Protein AF-W9KG48-F1 (afdb_monomer)

Nearest PDB structures (foldseek):
  7qul-assembly1_A-2  TM=8.093E-01  e=5.850E-08  Thauera aromatica
  7quy-assembly2_C-2  TM=7.367E-01  e=1.660E-08  Thauera aromatica
  3ip1-assembly1_C  TM=7.302E-01  e=1.621E-07  Thermotoga maritima
  8h2a-assembly2_F  TM=7.297E-01  e=6.441E-07  Formosa agariphila
  8h2a-assembly2_H  TM=7.279E-01  e=1.405E-06  Formosa agariphila

pLDDT: mean 77.61, std 16.92, range [26.0, 98.81]

Secondary structure (DSSP, 8-state):
--EEE-SEE--SS-TTSPPEETTTB--SSHHHHHHHHTTT---S-SS-----GGGEEE--HIIIIIIS---HHHHTTHHHHHHHHHHHHHTT--TT-EEEEETTTSHHHHHHHHHHHHTT-SEEEEEES-HHHHHHHHTTSGGGEEEEE--S-HHHHHHHHHTT--EEEEEE---SBSS--HHHHHHHHHEEEEEEEEE-S-B-SPP---HHHHHHHT-EEEE--S--HHHHHHHHHHHHTTSS--TGGGT---------PPPPP--SS-EEE--TT--HHHHHHHHT--HHHHHHH-TT-S-TTSPPTT-EEEPPPP--EEE--TT--HHHHHHHHT--HHHHHHHSTTS-TT-TTHHHHHHHH-SEEESS-TT--------SS-----S-SSBSS--PPPTT-EEPTT--S-EEEEEEPPTT--HHHHHHHTT--HHHHHHH-TTS-TTSHHHH--TTEEEEEEEBTTGGGS--PPPP-EEEEEEEE-S-TTS---S--S-EE---SS--HHHHHHHHHHTT-SEEEEETTTEEEEESSBPTTEEE--GGGGBPBPTTSSSB-B-SSSEEEEEESSSS--B--EEEEEEE-SSS-SS--S-EEE-SS--HHHHHHIIIIIS--SEEEEETTTEEEEESS--TT-EEE-GGG--PBPSSSS--B--BTTBEEEEES-GGG--SS------------

Sequence (697 aa):
MLAFVSGVVRPRDNTSASPALLGIMMGYTSESQALMEGEWRNGSWAELVKVPAENVNLLNELVLTKRLGYAIEDLGYIITLAVAYGGLSDICMKTGEAVIVAPATGKFGSAAVYVALAMGARKVIAMGRNQEKLRRVIAGTGDRVVSVPITGNIENDAAALQIHGPIDVYFDISPKLESTPSYLRSAFIALRPKGRVSLMGSIRSDVELPYLMMVIKGLRVQGTFMYTRQQADELIGLVESGLLPLAKPGGIETSGQTSQLPEAPACLSDVYTIKPNDTCDSLALKYIVSSAEIFINNPDIFDCYNMVEDVSVCLPFQCNTYEVKENDTCISVADSLGLRPRDIVALNPWIDDDCHNFLSGTITLGRIICTTPSDGQYSHTVNNTESDPAYSKYADEAVPLPKDAILAENTTKEYGHWYTIQKEDDCVQLLGQHYVSLSLFTATNPSISPGNCTMSLIPGQTYCVGPTKKVLRKPFTPPRYWRLGCYSSGIDPTKSTRVLILDKLSHVKPMSILACKAYCLSQSLRFFGLQNGDSCLCDDRLRMDSRRIHHWSCKSRCSGGPEFCGREQDTIEVFSSYEETGVEYTSIGCFVSKEERVIPGNDYITWENINLEEYASFSTVDLENDYFALQEDNLCVCGNESNPRATKVSIEECDIECTGENMDTCGGKDRAKVYTTNSNRVISSSLSKDIYLFFFS

InterPro domains:
  IPR002889 Carbohydrate-binding WSC [PF01822] (484-566)
  IPR002889 Carbohydrate-binding WSC [PF01822] (588-668)
  IPR002889 Carbohydrate-binding WSC [PS51212] (480-578)
  IPR002889 Carbohydrate-binding WSC [PS51212] (584-678)
  IPR002889 Carbohydrate-binding WSC [SM00321] (480-577)
  IPR002889 Carbohydrate-binding WSC [SM00321] (584-678)
  IPR013149 Alcohol dehydrogenase-like, C-terminal [PF00107] (109-240)
  IPR018392 LysM domain [PF01476] (272-294)
  IPR018392 LysM domain [PF01476] (322-348)
  IPR018392 LysM domain [PS51782] (270-315)
  IPR018392 LysM domain [PS51782] (320-366)
  IPR018392 LysM domain [PS51782] (417-465)
  IPR018392 LysM domain [SM00257] (271-316)
  IPR018392 LysM domain [SM00257] (321-372)
  IPR018392 LysM domain [SM00257] (418-466)
  IPR018392 LysM domain [cd00118] (271-301)
  IPR018392 LysM domain [cd00118] (321-355)
  IPR036291 NAD(P)-binding domain superfamily [SSF51735] (79-245)
  IPR036779 LysM domain superfamily [G3DSA:3.10.350.10] (269-315)
  IPR036779 LysM domain superfamily [G3DSA:3.10.350.10] (319-371)

Foldseek 3Di:
DAKDFAQWADDPPCNPFDIAGQLPGQGDDPVSVVCCVPVRVDDDPDQDHDDDPQRIDDAPCCLQCPVQNDDPLLVQLLQLLQQLLALCVVQPPAAAAEEEQPQLLDSNNLSNQLSCVLNHHQAYEHEHQDVVSQCLSCPLVPPRYDYQYDPQDQVVSLVSLCVVPAHAEYEDAAEADAAAGSVVSSVLSNHAQQHEYEHAYNHPDDHDDPVVSCVVSVYYYDYGYRHHPVSSVVSSVSDSVVSQDTDVSNSHHDDDDPDDDPPAPPALADKDFDDPQQFLQNCCVVVQAFLLCQCLQALQDQARRDHDGRHITHTFAHAHKDFADPPDALCNVCVVLVHHSCLQCLQVVLQDPVRPCVNLVCRQRNRITGPGHSQDDDDDDDDDDDDPPDRHQADAAQDDDPPQAAAAPPADRQADDKDADAPPDAPSCLCSVLVHDLLRQCLRHVCADSVCRRVSRDHRHMHGRHGHPVSCVPRPRRQDKAFLAKKFQDDDPVDDDAQADADWPQGNVQDDPSVLVSSQVSVVFFKWKFAQLRIIGTHNAGAQRIAHDDRVQQADHHNRDRDTGGHPDGMIGMMGSDPQHFHDKDWLAKKAADPADQANDDDKDFDQADDPRSLLCCQCRVVVFFKWKFDDQGIIDTHNDGDPRIDGDHRVQQVDAHNHDDRDGRHHHNMIGMMGSHVVVNPPDDDDDDDRYDHDD

Mean predicted aligned error: 20.25 Å

Organism: NCBI:txid660027

Radius of gyration: 32.42 Å; Cα contacts (8 Å, |Δi|>4): 1453; chains: 1; bounding box: 82×80×94 Å

Solvent-accessible surface area (backbone atoms only — not comparable to full-atom values): 38230 Å² total; per-residue (Å²): 120,46,35,46,63,55,55,60,46,69,60,85,88,46,81,85,58,70,64,25,31,63,55,76,36,46,44,89,46,74,66,44,35,53,40,34,71,55,81,33,37,64,53,51,96,52,97,71,66,69,73,64,73,85,30,55,43,84,44,63,50,60,45,40,40,65,73,67,58,42,54,78,74,42,58,56,48,52,64,45,38,31,38,34,42,21,32,44,54,76,69,59,69,49,65,65,34,26,33,37,32,38,42,18,66,45,82,48,20,38,33,32,54,53,47,42,48,51,57,36,31,59,28,38,40,34,24,21,74,54,61,70,55,37,53,56,64,44,55,93,55,58,93,40,43,46,82,40,67,54,79,70,49,40,69,61,39,15,51,63,53,40,78,76,46,82,27,43,36,38,42,35,45,39,62,81,35,80,62,66,58,44,64,59,58,11,50,63,67,31,40,37,72,61,14,38,33,24,44,51,39,48,56,77,45,79,71,85,69,68,59,72,59,37,62,76,34,50,49,49,77,42,79,40,79,52,53,52,68,66,50,43,53,55,48,48,51,34,39,64,70,56,61,37,50,57,40,67,86,44,76,40,80,89,84,80,81,85,80,71,72,81,73,75,73,92,50,95,46,58,76,45,68,38,48,90,87,44,25,28,40,59,48,13,68,74,65,34,20,31,3,42,45,33,39,62,66,21,85,88,52,55,32,36,82,66,54,64,63,77,40,71,37,38,42,57,53,41,19,55,67,46,77,67,54,98,87,53,43,48,58,60,50,16,58,75,69,78,45,50,48,68,54,47,26,65,41,36,66,87,35,43,97,83,41,78,44,44,64,49,46,31,72,36,31,28,40,26,38,29,78,34,51,42,73,58,77,84,89,79,87,86,82,88,93,79,88,74,89,78,90,66,35,54,23,94,52,68,62,82,81,62,97,84,61,44,72,41,62,79,40,58,87,54,24,43,36,76,45,67,39,51,91,82,64,44,46,69,60,52,28,55,76,45,59,31,52,71,70,58,37,30,71,32,21,62,62,34,40,86,91,47,40,47,80,44,60,52,63,62,30,26,44,44,48,14,41,19,76,74,61,66,75,57,76,80,70,67,81,62,66,45,80,77,42,19,30,25,36,49,99,49,90,87,58,88,52,50,41,51,75,44,59,80,44,77,54,46,58,43,18,40,75,64,58,37,45,53,53,20,48,70,70,74,24,45,24,28,28,22,25,65,14,38,34,32,31,18,19,74,40,41,32,45,31,52,34,81,48,67,60,75,59,16,68,28,53,21,67,29,45,92,51,69,14,2,22,79,89,63,27,29,30,33,33,25,59,47,92,75,56,48,48,41,67,46,78,77,45,14,32,35,44,94,88,55,58,51,49,73,41,92,54,75,49,79,52,87,60,59,53,68,50,59,49,51,20,45,31,41,74,76,66,68,27,42,30,40,31,28,27,71,53,41,39,37,38,29,16,80,53,70,36,87,79,38,42,80,52,61,59,79,59,26,65,37,62,35,45,52,96,53,99,48,59,22,3,12,90,80,19,30,31,32,32,30,34,37,66,87,78,48,88,65,80,90,89,88,82,92,81,60,76,68,60,83,132

Structure (mmCIF, N/CA/C/O backbone):
data_AF-W9KG48-F1
#
_entry.id   AF-W9KG48-F1
#
loop_
_atom_site.group_PDB
_atom_site.id
_atom_site.type_symbol
_atom_site.label_atom_id
_atom_site.label_alt_id
_atom_site.label_comp_id
_atom_site.label_asym_id
_atom_site.label_entity_id
_atom_site.label_seq_id
_atom_site.pdbx_PDB_ins_code
_atom_site.Cartn_x
_atom_site.Cartn_y
_atom_site.Cartn_z
_atom_site.occupancy
_atom_site.B_iso_or_equiv
_atom_site.auth_seq_id
_atom_site.auth_comp_id
_atom_site.auth_asym_id
_atom_site.auth_atom_id
_atom_site.pdbx_PDB_model_num
ATOM 1 N N . MET A 1 1 ? 1.318 -0.722 9.197 1.00 58.53 1 MET A N 1
ATOM 2 C CA . MET A 1 1 ? 1.658 0.201 8.092 1.00 58.53 1 MET A CA 1
ATOM 3 C C . MET A 1 1 ? 2.982 -0.226 7.513 1.00 58.53 1 MET A C 1
ATOM 5 O O . MET A 1 1 ? 4.033 0.025 8.092 1.00 58.53 1 MET A O 1
ATOM 9 N N . LEU A 1 2 ? 2.892 -0.889 6.376 1.00 78.56 2 LEU A N 1
ATOM 10 C CA . LEU A 1 2 ? 4.020 -1.342 5.594 1.00 78.56 2 LEU A CA 1
ATOM 11 C C . LEU A 1 2 ? 4.605 -0.190 4.755 1.00 78.56 2 LEU A C 1
ATOM 13 O O . LEU A 1 2 ? 3.866 0.586 4.144 1.00 78.56 2 LEU A O 1
ATOM 17 N N . ALA A 1 3 ? 5.931 -0.088 4.692 1.00 84.94 3 ALA A N 1
ATOM 18 C CA . ALA A 1 3 ? 6.609 0.924 3.891 1.00 84.94 3 ALA A CA 1
ATOM 19 C C . ALA A 1 3 ? 7.804 0.346 3.125 1.00 84.94 3 ALA A C 1
ATOM 21 O O . ALA A 1 3 ? 8.555 -0.488 3.631 1.00 84.94 3 ALA A O 1
ATOM 22 N N . PHE A 1 4 ? 7.993 0.846 1.908 1.00 88.44 4 PHE A N 1
ATOM 23 C CA . PHE A 1 4 ? 9.202 0.694 1.116 1.00 88.44 4 PHE A CA 1
ATOM 24 C C . PHE A 1 4 ? 10.128 1.881 1.382 1.00 88.44 4 PHE A C 1
ATOM 26 O O . PHE A 1 4 ? 9.699 3.020 1.482 1.00 88.44 4 PHE A O 1
ATOM 33 N N . VAL A 1 5 ? 11.420 1.630 1.456 1.00 87.62 5 VAL A N 1
ATOM 34 C CA . VAL A 1 5 ? 12.481 2.604 1.654 1.00 87.62 5 VAL A CA 1
ATOM 35 C C . VAL A 1 5 ? 13.533 2.357 0.615 1.00 87.62 5 VAL A C 1
ATOM 37 O O . VAL A 1 5 ? 14.172 1.309 0.505 1.00 87.62 5 VAL A O 1
ATOM 40 N N . SER A 1 6 ? 13.722 3.394 -0.170 1.00 88.12 6 SER A N 1
ATOM 41 C CA . SER A 1 6 ? 14.789 3.452 -1.128 1.00 88.12 6 SER A CA 1
ATOM 42 C C . SER A 1 6 ? 16.139 3.411 -0.412 1.00 88.12 6 SER A C 1
ATOM 44 O O . SER A 1 6 ? 16.440 4.259 0.426 1.00 88.12 6 SER A O 1
ATOM 46 N N . GLY A 1 7 ? 17.015 2.495 -0.826 1.00 85.44 7 GLY A N 1
ATOM 47 C CA . GLY A 1 7 ? 18.432 2.555 -0.457 1.00 85.44 7 GLY A CA 1
ATOM 48 C C . GLY A 1 7 ? 19.174 3.734 -1.105 1.00 85.44 7 GLY A C 1
ATOM 49 O O . GLY A 1 7 ? 20.318 4.002 -0.751 1.00 85.44 7 GLY A O 1
ATOM 50 N N . VAL A 1 8 ? 18.550 4.437 -2.059 1.00 88.44 8 VAL A N 1
ATOM 51 C CA . VAL A 1 8 ? 19.140 5.564 -2.794 1.00 88.44 8 VAL A CA 1
ATOM 52 C C . VAL A 1 8 ? 18.842 6.867 -2.072 1.00 88.44 8 VAL A C 1
ATOM 54 O O . VAL A 1 8 ? 17.712 7.351 -2.107 1.00 88.44 8 VAL A O 1
ATOM 57 N N . VAL A 1 9 ? 19.857 7.453 -1.450 1.00 85.56 9 VAL A N 1
ATOM 58 C CA . VAL A 1 9 ? 19.766 8.738 -0.753 1.00 85.56 9 VAL A CA 1
ATOM 59 C C . VAL A 1 9 ? 20.164 9.851 -1.715 1.00 85.56 9 VAL A C 1
ATOM 61 O O . VAL A 1 9 ? 21.236 9.801 -2.328 1.00 85.56 9 VAL A O 1
ATOM 64 N N . ARG A 1 10 ? 19.299 10.860 -1.862 1.00 81.81 10 ARG A N 1
ATOM 65 C CA . ARG A 1 10 ? 19.576 12.043 -2.684 1.00 81.81 10 ARG A CA 1
ATOM 66 C C . ARG A 1 10 ? 19.593 13.311 -1.833 1.00 81.81 10 ARG A C 1
ATOM 68 O O . ARG A 1 10 ? 18.718 13.478 -0.990 1.00 81.81 10 ARG A O 1
ATOM 75 N N . PRO A 1 11 ? 20.556 14.211 -2.069 1.00 74.00 11 PRO A N 1
ATOM 76 C CA . PRO A 1 11 ? 20.591 15.500 -1.399 1.00 74.00 11 PRO A CA 1
ATOM 77 C C . PRO A 1 11 ? 19.395 16.360 -1.817 1.00 74.00 11 PRO A C 1
ATOM 79 O O . PRO A 1 11 ? 19.131 16.537 -3.006 1.00 74.00 11 PRO A O 1
ATOM 82 N N . ARG A 1 12 ? 18.694 16.910 -0.823 1.00 75.00 12 ARG A N 1
ATOM 83 C CA . ARG A 1 12 ? 17.558 17.821 -1.017 1.00 75.00 12 ARG A CA 1
ATOM 84 C C . ARG A 1 12 ? 18.002 19.177 -1.563 1.00 75.00 12 ARG A C 1
ATOM 86 O O . ARG A 1 12 ? 17.418 19.675 -2.519 1.00 75.00 12 ARG A O 1
ATOM 93 N N . ASP A 1 13 ? 19.057 19.736 -0.973 1.00 76.50 13 ASP A N 1
ATOM 94 C CA . ASP A 1 13 ? 19.469 21.121 -1.230 1.00 76.50 13 ASP A CA 1
ATOM 95 C C . ASP A 1 13 ? 20.585 21.232 -2.278 1.00 76.50 13 ASP A C 1
ATOM 97 O O . ASP A 1 13 ? 20.730 22.259 -2.936 1.00 76.50 13 ASP A O 1
ATOM 101 N N . ASN A 1 14 ? 21.359 20.161 -2.482 1.00 74.12 14 ASN A N 1
ATOM 102 C CA . ASN A 1 14 ? 22.424 20.112 -3.482 1.00 74.12 14 ASN A CA 1
ATOM 103 C C . ASN A 1 14 ? 22.035 19.212 -4.658 1.00 74.12 14 ASN A C 1
ATOM 105 O O . ASN A 1 14 ? 22.495 18.080 -4.776 1.00 74.12 14 ASN A O 1
ATOM 109 N N . THR A 1 15 ? 21.220 19.737 -5.568 1.00 71.94 15 THR A N 1
ATOM 110 C CA . THR A 1 15 ? 20.724 19.001 -6.745 1.00 71.94 15 THR A CA 1
ATOM 111 C C . THR A 1 15 ? 21.813 18.585 -7.743 1.00 71.94 15 THR A C 1
ATOM 113 O O . THR A 1 15 ? 21.535 17.810 -8.656 1.00 71.94 15 THR A O 1
ATOM 116 N N . SER A 1 16 ? 23.050 19.074 -7.582 1.00 74.50 16 SER A N 1
ATOM 117 C CA . SER A 1 16 ? 24.202 18.718 -8.425 1.00 74.50 16 SER A CA 1
ATOM 118 C C . SER A 1 16 ? 25.028 17.553 -7.868 1.00 74.50 16 SER A C 1
ATOM 120 O O . SER A 1 16 ? 25.886 17.018 -8.570 1.00 74.50 16 SER A O 1
ATOM 122 N N . ALA A 1 17 ? 24.808 17.159 -6.612 1.00 75.06 17 ALA A N 1
ATOM 123 C CA . ALA A 1 17 ? 25.551 16.074 -5.989 1.00 75.06 17 ALA A CA 1
ATOM 124 C C . ALA A 1 17 ? 25.040 14.696 -6.439 1.00 75.06 17 ALA A C 1
ATOM 126 O O . ALA A 1 17 ? 23.846 14.463 -6.636 1.00 75.06 17 ALA A O 1
ATOM 127 N N . SER A 1 18 ? 25.979 13.761 -6.598 1.00 78.06 18 SER A N 1
ATOM 128 C CA . SER A 1 18 ? 25.662 12.375 -6.947 1.00 78.06 18 SER A CA 1
ATOM 129 C C . SER A 1 18 ? 24.953 11.659 -5.789 1.00 78.06 18 SER A C 1
ATOM 131 O O . SER A 1 18 ? 25.271 11.926 -4.628 1.00 78.06 18 SER A O 1
ATOM 133 N N . PRO A 1 19 ? 24.020 10.734 -6.078 1.00 84.75 19 PRO A N 1
ATOM 134 C CA . PRO A 1 19 ? 23.323 9.968 -5.049 1.00 84.75 19 PRO A CA 1
ATOM 135 C C . PRO A 1 19 ? 24.285 9.094 -4.236 1.00 84.75 19 PRO A C 1
ATOM 137 O O . PRO A 1 19 ? 25.295 8.610 -4.749 1.00 84.75 19 PRO A O 1
ATOM 140 N N . ALA A 1 20 ? 23.925 8.846 -2.980 1.00 85.81 20 ALA A N 1
ATOM 141 C CA . ALA A 1 20 ? 24.596 7.904 -2.091 1.00 85.81 20 ALA A CA 1
ATOM 142 C C . ALA A 1 20 ? 23.722 6.652 -1.890 1.00 85.81 20 ALA A C 1
ATOM 144 O O . ALA A 1 20 ? 22.515 6.680 -2.145 1.00 85.81 20 ALA A O 1
ATOM 145 N N . LEU A 1 21 ? 24.323 5.544 -1.452 1.00 85.06 21 LEU A N 1
ATOM 146 C CA . LEU A 1 21 ? 23.601 4.316 -1.110 1.00 85.06 21 LEU A CA 1
ATOM 147 C C . LEU A 1 21 ? 23.746 4.037 0.380 1.00 85.06 21 LEU A C 1
ATOM 149 O O . LEU A 1 21 ? 24.866 3.840 0.855 1.00 85.06 21 LEU A O 1
ATOM 153 N N . LEU A 1 22 ? 22.616 4.004 1.086 1.00 82.56 22 LEU A N 1
ATOM 154 C CA . LEU A 1 22 ? 22.556 3.788 2.530 1.00 82.56 22 LEU A CA 1
ATOM 155 C C . LEU A 1 22 ? 23.337 2.526 2.923 1.00 82.56 22 LEU A C 1
ATOM 157 O O . LEU A 1 22 ? 23.080 1.449 2.387 1.00 82.56 22 LEU A O 1
ATOM 161 N N . GLY A 1 23 ? 24.324 2.672 3.814 1.00 74.50 23 GLY A N 1
ATOM 162 C CA . GLY A 1 23 ? 25.160 1.569 4.302 1.00 74.50 23 GLY A CA 1
ATOM 163 C C . GLY A 1 23 ? 26.082 0.899 3.266 1.00 74.50 23 GLY A C 1
ATOM 164 O O . GLY A 1 23 ? 26.721 -0.098 3.593 1.00 74.50 23 GLY A O 1
ATOM 165 N N . ILE A 1 24 ? 26.165 1.406 2.026 1.00 76.38 24 ILE A N 1
ATOM 166 C CA . ILE A 1 24 ? 26.929 0.774 0.929 1.00 76.38 24 ILE A CA 1
ATOM 167 C C . ILE A 1 24 ? 27.911 1.747 0.266 1.00 76.38 24 ILE A C 1
ATOM 169 O O . ILE A 1 24 ? 29.080 1.413 0.075 1.00 76.38 24 ILE A O 1
ATOM 173 N N . MET A 1 25 ? 27.450 2.934 -0.134 1.00 81.00 25 MET A N 1
ATOM 174 C CA . MET A 1 25 ? 28.237 3.898 -0.907 1.00 81.00 25 MET A CA 1
ATOM 175 C C . MET A 1 25 ? 28.056 5.292 -0.321 1.00 81.00 25 MET A C 1
ATOM 177 O O . MET A 1 25 ? 26.992 5.888 -0.464 1.00 81.00 25 MET A O 1
ATOM 181 N N . MET A 1 26 ? 29.117 5.841 0.272 1.00 80.81 26 MET A N 1
ATOM 182 C CA . MET A 1 26 ? 29.045 7.093 1.039 1.00 80.81 26 MET A CA 1
ATOM 183 C C . MET A 1 26 ? 28.908 8.370 0.185 1.00 80.81 26 MET A C 1
ATOM 185 O O . MET A 1 26 ? 28.964 9.483 0.701 1.00 80.81 26 MET A O 1
ATOM 189 N N . GLY A 1 27 ? 28.728 8.223 -1.130 1.00 81.50 27 GLY A N 1
ATOM 190 C CA . GLY A 1 27 ? 28.718 9.323 -2.092 1.00 81.50 27 GLY A CA 1
ATOM 191 C C . GLY A 1 27 ? 30.102 9.952 -2.299 1.00 81.50 27 GLY A C 1
ATOM 192 O O . GLY A 1 27 ? 31.124 9.427 -1.854 1.00 81.50 27 GLY A O 1
ATOM 193 N N . TYR A 1 28 ? 30.131 11.071 -3.021 1.00 82.62 28 TYR A N 1
ATOM 194 C CA . TYR A 1 28 ? 31.367 11.730 -3.468 1.00 82.62 28 TYR A CA 1
ATOM 195 C C . TYR A 1 28 ? 31.571 13.128 -2.874 1.00 82.62 28 TYR A C 1
ATOM 197 O O . TYR A 1 28 ? 32.522 13.806 -3.258 1.00 82.62 28 TYR A O 1
ATOM 205 N N . THR A 1 29 ? 30.698 13.575 -1.968 1.00 82.88 29 THR A N 1
ATOM 206 C CA . THR A 1 29 ? 30.830 14.884 -1.318 1.00 82.88 29 THR A CA 1
ATOM 207 C C . THR A 1 29 ? 31.170 14.722 0.159 1.00 82.88 29 THR A C 1
ATOM 209 O O . THR A 1 29 ? 30.892 13.686 0.765 1.00 82.88 29 THR A O 1
ATOM 212 N N . SER A 1 30 ? 31.783 15.747 0.749 1.00 84.19 30 SER A N 1
ATOM 213 C CA . SER A 1 30 ? 32.087 15.789 2.184 1.00 84.19 30 SER A CA 1
ATOM 214 C C . SER A 1 30 ? 30.833 15.617 3.039 1.00 84.19 30 SER A C 1
ATOM 216 O O . SER A 1 30 ? 30.865 14.943 4.063 1.00 84.19 30 SER A O 1
ATOM 218 N N . GLU A 1 31 ? 29.710 16.183 2.599 1.00 83.38 31 GLU A N 1
ATOM 219 C CA . GLU A 1 31 ? 28.431 16.134 3.308 1.00 83.38 31 GLU A CA 1
ATOM 220 C C . GLU A 1 31 ? 27.830 14.729 3.250 1.00 83.38 31 GLU A C 1
ATOM 222 O O . GLU A 1 31 ? 27.382 14.211 4.271 1.00 83.38 31 GLU A O 1
ATOM 227 N N . SER A 1 32 ? 27.852 14.081 2.075 1.00 82.50 32 SER A N 1
ATOM 228 C CA . SER A 1 32 ? 27.349 12.712 1.940 1.00 82.50 32 SER A CA 1
ATOM 229 C C . SER A 1 32 ? 28.187 11.730 2.760 1.00 82.50 32 SER A C 1
ATOM 231 O O . SER A 1 32 ? 27.630 10.828 3.384 1.00 82.50 32 SER A O 1
ATOM 233 N N . GLN A 1 33 ? 29.507 11.938 2.811 1.00 86.31 33 GLN A N 1
ATOM 234 C CA . GLN A 1 33 ? 30.418 11.145 3.634 1.00 86.31 33 GLN A CA 1
ATOM 235 C C . GLN A 1 33 ? 30.147 11.348 5.125 1.00 86.31 33 GLN A C 1
ATOM 237 O O . GLN A 1 33 ? 29.969 10.363 5.831 1.00 86.31 33 GLN A O 1
ATOM 242 N N . ALA A 1 34 ? 30.010 12.592 5.592 1.00 85.31 34 ALA A N 1
ATOM 243 C CA . ALA A 1 34 ? 29.697 12.882 6.992 1.00 85.31 34 ALA A CA 1
ATOM 244 C C . ALA A 1 34 ? 28.361 12.257 7.436 1.00 85.31 34 ALA A C 1
ATOM 246 O O . ALA A 1 34 ? 28.280 11.658 8.509 1.00 85.31 34 ALA A O 1
ATOM 247 N N . LEU A 1 35 ? 27.325 12.337 6.593 1.00 81.12 35 LEU A N 1
ATOM 248 C CA . LEU A 1 35 ? 26.025 11.715 6.864 1.00 81.12 35 LEU A CA 1
ATOM 249 C C . LEU A 1 35 ? 26.124 10.187 6.940 1.00 81.12 35 LEU A C 1
ATOM 251 O O . LEU A 1 35 ? 25.508 9.577 7.808 1.00 81.12 35 LEU A O 1
ATOM 255 N N . MET A 1 36 ? 26.916 9.567 6.067 1.00 82.69 36 MET A N 1
ATOM 256 C CA . MET A 1 36 ? 27.087 8.112 6.020 1.00 82.69 36 MET A CA 1
ATOM 257 C C . MET A 1 36 ? 28.064 7.581 7.078 1.00 82.69 36 MET A C 1
ATOM 259 O O . MET A 1 36 ? 27.991 6.413 7.442 1.00 82.69 36 MET A O 1
ATOM 263 N N . GLU A 1 37 ? 28.954 8.412 7.619 1.00 83.38 37 GLU A N 1
ATOM 264 C CA . GLU A 1 37 ? 29.802 8.054 8.763 1.00 83.38 37 GLU A CA 1
ATOM 265 C C . GLU A 1 37 ? 29.078 8.211 10.103 1.00 83.38 37 GLU A C 1
ATOM 267 O O . GLU A 1 37 ? 29.363 7.445 11.028 1.00 83.38 37 GLU A O 1
ATOM 272 N N . GLY A 1 38 ? 28.155 9.174 10.190 1.00 81.75 38 GLY A N 1
ATOM 273 C CA . GLY A 1 38 ? 27.340 9.470 11.366 1.00 81.75 38 GLY A CA 1
ATOM 274 C C . GLY A 1 38 ? 25.915 8.920 11.264 1.00 81.75 38 GLY A C 1
ATOM 275 O O . GLY A 1 38 ? 25.665 7.752 11.555 1.00 81.75 38 GLY A O 1
ATOM 276 N N . GLU A 1 39 ? 24.975 9.786 10.877 1.00 77.69 39 GLU A N 1
ATOM 277 C CA . GLU A 1 39 ? 23.520 9.586 10.995 1.00 77.69 39 GLU A CA 1
ATOM 278 C C . GLU A 1 39 ? 22.963 8.359 10.258 1.00 77.69 39 GLU A C 1
ATOM 280 O O . GLU A 1 39 ? 22.003 7.740 10.717 1.00 77.69 39 GLU A O 1
ATOM 285 N N . TRP A 1 40 ? 23.548 8.007 9.113 1.00 78.94 40 TRP A N 1
ATOM 286 C CA . TRP A 1 40 ? 23.030 7.015 8.163 1.00 78.94 40 TRP A CA 1
ATOM 287 C C . TRP A 1 40 ? 24.019 5.873 7.905 1.00 78.94 40 TRP A C 1
ATOM 289 O O . TRP A 1 40 ? 23.980 5.204 6.871 1.00 78.94 40 TRP A O 1
ATOM 299 N N . ARG A 1 41 ? 24.917 5.641 8.867 1.00 77.31 41 ARG A N 1
ATOM 300 C CA . ARG A 1 41 ? 25.936 4.588 8.806 1.00 77.31 41 ARG A CA 1
ATOM 301 C C . ARG A 1 41 ? 25.350 3.181 8.808 1.00 77.31 41 ARG A C 1
ATOM 303 O O . ARG A 1 41 ? 25.868 2.291 8.133 1.00 77.31 41 ARG A O 1
ATOM 310 N N . ASN A 1 42 ? 24.313 2.965 9.611 1.00 77.19 42 ASN A N 1
ATOM 311 C CA . ASN A 1 42 ? 23.785 1.634 9.883 1.00 77.19 42 ASN A CA 1
ATOM 312 C C . ASN A 1 42 ? 22.768 1.223 8.812 1.00 77.19 42 ASN A C 1
ATOM 314 O O . ASN A 1 42 ? 21.855 1.977 8.485 1.00 77.19 42 ASN A O 1
ATOM 318 N N . GLY A 1 43 ? 22.952 0.018 8.266 1.00 69.38 43 GLY A N 1
ATOM 319 C CA . GLY A 1 43 ? 22.028 -0.594 7.312 1.00 69.38 43 GLY A CA 1
ATOM 320 C C . GLY A 1 43 ? 20.806 -1.220 7.991 1.00 69.38 43 GLY A C 1
ATOM 321 O O . GLY A 1 43 ? 20.568 -1.040 9.180 1.00 69.38 43 GLY A O 1
ATOM 322 N N . SER A 1 44 ? 20.037 -1.992 7.228 1.00 72.94 44 SER A N 1
ATOM 323 C CA . SER A 1 44 ? 18.706 -2.460 7.628 1.00 72.94 44 SER A CA 1
ATOM 324 C C . SER A 1 44 ? 18.634 -3.850 8.259 1.00 72.94 44 SER A C 1
ATOM 326 O O . SER A 1 44 ? 17.544 -4.385 8.428 1.00 72.94 44 SER A O 1
ATOM 328 N N . TRP A 1 45 ? 19.766 -4.466 8.597 1.00 70.69 45 TRP A N 1
ATOM 329 C CA . TRP A 1 45 ? 19.791 -5.755 9.303 1.00 70.69 45 TRP A CA 1
ATOM 330 C C . TRP A 1 45 ? 19.638 -5.550 10.811 1.00 70.69 45 TRP A C 1
ATOM 332 O O . TRP A 1 45 ? 20.544 -5.838 11.591 1.00 70.69 45 TRP A O 1
ATOM 342 N N . ALA A 1 46 ? 18.499 -4.984 11.195 1.00 72.06 46 ALA A N 1
ATOM 343 C CA . ALA A 1 46 ? 18.125 -4.666 12.563 1.00 72.06 46 ALA A CA 1
ATOM 344 C C . ALA A 1 46 ? 16.596 -4.574 12.663 1.00 72.06 46 ALA A C 1
ATOM 346 O O . ALA A 1 46 ? 15.926 -4.329 11.662 1.00 72.06 46 ALA A O 1
ATOM 347 N N . GLU A 1 47 ? 16.052 -4.729 13.871 1.00 70.50 47 GLU A N 1
ATOM 348 C CA . GLU A 1 47 ? 14.614 -4.550 14.134 1.00 70.50 47 GLU A CA 1
ATOM 349 C C . GLU A 1 47 ? 14.159 -3.103 13.886 1.00 70.50 47 GLU A C 1
ATOM 351 O O . GLU A 1 47 ? 13.016 -2.861 13.510 1.00 70.50 47 GLU A O 1
ATOM 356 N N . LEU A 1 48 ? 15.069 -2.138 14.063 1.00 74.50 48 LEU A N 1
ATOM 357 C CA . LEU A 1 48 ? 14.847 -0.715 13.829 1.00 74.50 48 LEU A CA 1
ATOM 358 C C . LEU A 1 48 ? 15.995 -0.140 12.997 1.00 74.50 48 LEU A C 1
ATOM 360 O O . LEU A 1 48 ? 17.165 -0.447 13.232 1.00 74.50 48 LEU A O 1
ATOM 364 N N . VAL A 1 49 ? 15.671 0.744 12.054 1.00 74.31 49 VAL A N 1
ATOM 365 C CA . VAL A 1 49 ? 16.655 1.454 11.228 1.00 74.31 49 VAL A CA 1
ATOM 366 C C . VAL A 1 49 ? 16.252 2.915 11.072 1.00 74.31 49 VAL A C 1
ATOM 368 O O . VAL A 1 49 ? 15.088 3.236 10.855 1.00 74.31 49 VAL A O 1
ATOM 371 N N . LYS A 1 50 ? 17.225 3.820 11.177 1.00 79.00 50 LYS A N 1
ATOM 372 C CA . LYS A 1 50 ? 17.016 5.247 10.926 1.00 79.00 50 LYS A CA 1
ATOM 373 C C . LYS A 1 50 ? 17.185 5.524 9.436 1.00 79.00 50 LYS A C 1
ATOM 375 O O . LYS A 1 50 ? 18.220 5.190 8.863 1.00 79.00 50 LYS A O 1
ATOM 380 N N . VAL A 1 51 ? 16.191 6.156 8.818 1.00 81.94 51 VAL A N 1
ATOM 381 C CA . VAL A 1 51 ? 16.195 6.464 7.380 1.00 81.94 51 VAL A CA 1
ATOM 382 C C . VAL A 1 51 ? 15.719 7.898 7.124 1.00 81.94 51 VAL A C 1
ATOM 384 O O . VAL A 1 51 ? 14.946 8.429 7.922 1.00 81.94 51 VAL A O 1
ATOM 387 N N . PRO A 1 52 ? 16.155 8.547 6.029 1.00 79.81 52 PRO A N 1
ATOM 388 C CA . PRO A 1 52 ? 15.569 9.813 5.597 1.00 79.81 52 PRO A CA 1
ATOM 389 C C . PRO A 1 52 ? 14.091 9.622 5.242 1.00 79.81 52 PRO A C 1
ATOM 391 O O . PRO A 1 52 ? 13.750 8.675 4.529 1.00 79.81 52 PRO A O 1
ATOM 394 N N . ALA A 1 53 ? 13.218 10.530 5.678 1.00 81.94 53 ALA A N 1
ATOM 395 C CA . ALA A 1 53 ? 11.785 10.451 5.382 1.00 81.94 53 ALA A CA 1
ATOM 396 C C . ALA A 1 53 ? 11.508 10.499 3.867 1.00 81.94 53 ALA A C 1
ATOM 398 O O . ALA A 1 53 ? 10.607 9.834 3.362 1.00 81.94 53 ALA A O 1
ATOM 399 N N . GLU A 1 54 ? 12.334 11.227 3.116 1.00 79.94 54 GLU A N 1
ATOM 400 C CA . GLU A 1 54 ? 12.261 11.345 1.659 1.00 79.94 54 GLU A CA 1
ATOM 401 C C . GLU A 1 54 ? 12.508 10.017 0.934 1.00 79.94 54 GLU A C 1
ATOM 403 O O . GLU A 1 54 ? 12.102 9.855 -0.219 1.00 79.94 54 GLU A O 1
ATOM 408 N N . ASN A 1 55 ? 13.150 9.061 1.605 1.00 83.69 55 ASN A N 1
ATOM 409 C CA . ASN A 1 55 ? 13.409 7.740 1.060 1.00 83.69 55 ASN A CA 1
ATOM 410 C C . ASN A 1 55 ? 12.241 6.775 1.276 1.00 83.69 55 ASN A C 1
ATOM 412 O O . ASN A 1 55 ? 12.306 5.676 0.734 1.00 83.69 55 ASN A O 1
ATOM 416 N N . VAL A 1 56 ? 11.202 7.163 2.023 1.00 87.81 56 VAL A N 1
ATOM 417 C CA . VAL A 1 56 ? 10.064 6.308 2.371 1.00 87.81 56 VAL A CA 1
ATOM 418 C C . VAL A 1 56 ? 8.905 6.485 1.377 1.00 87.81 56 VAL A C 1
ATOM 420 O O . VAL A 1 56 ? 8.452 7.598 1.081 1.00 87.81 56 VAL A O 1
ATOM 423 N N . ASN A 1 57 ? 8.401 5.358 0.881 1.00 88.62 57 ASN A N 1
ATOM 424 C CA . ASN A 1 57 ? 7.200 5.198 0.072 1.00 88.62 57 ASN A CA 1
ATOM 425 C C . ASN A 1 57 ? 6.237 4.268 0.828 1.00 88.62 57 ASN A C 1
ATOM 427 O O . ASN A 1 57 ? 6.634 3.204 1.302 1.00 88.62 57 ASN A O 1
ATOM 431 N N . LEU A 1 58 ? 4.971 4.657 0.957 1.00 85.69 58 LEU A N 1
ATOM 432 C CA . LEU A 1 58 ? 3.973 3.823 1.629 1.00 85.69 58 LEU A CA 1
ATOM 433 C C . LEU A 1 58 ? 3.581 2.642 0.740 1.00 85.69 58 LEU A C 1
ATOM 435 O O . LEU A 1 58 ? 3.457 2.802 -0.473 1.00 85.69 58 LEU A O 1
ATOM 439 N N . LEU A 1 59 ? 3.379 1.477 1.353 1.00 84.56 59 LEU A N 1
ATOM 440 C CA . LEU A 1 59 ? 2.868 0.287 0.685 1.00 84.56 59 LEU A CA 1
ATOM 441 C C . LEU A 1 59 ? 1.448 -0.008 1.165 1.00 84.56 59 LEU A C 1
ATOM 443 O O . LEU A 1 59 ? 1.145 0.058 2.358 1.00 84.56 59 LEU A O 1
ATOM 447 N N . ASN A 1 60 ? 0.575 -0.385 0.238 1.00 81.19 60 ASN A N 1
ATOM 448 C CA . ASN A 1 60 ? -0.771 -0.832 0.547 1.00 81.19 60 ASN A CA 1
ATOM 449 C C . ASN A 1 60 ? -0.742 -2.283 1.045 1.00 81.19 60 ASN A C 1
ATOM 451 O O . ASN A 1 60 ? -0.882 -3.240 0.283 1.00 81.19 60 ASN A O 1
ATOM 455 N N . GLU A 1 61 ? -0.544 -2.427 2.353 1.00 81.19 61 GLU A N 1
ATOM 456 C CA . GLU A 1 61 ? -0.413 -3.705 3.055 1.00 81.19 61 GLU A CA 1
ATOM 457 C C . GLU A 1 61 ? -1.580 -4.662 2.772 1.00 81.19 61 GLU A C 1
ATOM 459 O O . GLU A 1 61 ? -1.347 -5.833 2.474 1.00 81.19 61 GLU A O 1
ATOM 464 N N . LEU A 1 62 ? -2.821 -4.162 2.758 1.00 70.56 62 LEU A N 1
ATOM 465 C CA . LEU A 1 62 ? -4.016 -4.960 2.459 1.00 70.56 62 LEU A CA 1
ATOM 466 C C . LEU A 1 62 ? -4.002 -5.486 1.023 1.00 70.56 62 LEU A C 1
ATOM 468 O O . LEU A 1 62 ? -4.283 -6.657 0.770 1.00 70.56 62 LEU A O 1
ATOM 472 N N . VAL A 1 63 ? -3.652 -4.637 0.058 1.00 80.19 63 VAL A N 1
ATOM 473 C CA . VAL A 1 63 ? -3.562 -5.058 -1.340 1.00 80.19 63 VAL A CA 1
ATOM 474 C C . VAL A 1 63 ? -2.464 -6.098 -1.528 1.00 80.19 63 VAL A C 1
ATOM 476 O O . VAL A 1 63 ? -2.698 -7.115 -2.176 1.00 80.19 63 VAL A O 1
ATOM 479 N N . LEU A 1 64 ? -1.279 -5.854 -0.977 1.00 81.75 64 LEU A N 1
ATOM 480 C CA . LEU A 1 64 ? -0.115 -6.698 -1.217 1.00 81.75 64 LEU A CA 1
ATOM 481 C C . LEU A 1 64 ? -0.229 -8.040 -0.491 1.00 81.75 64 LEU A C 1
ATOM 483 O O . LEU A 1 64 ? -0.036 -9.077 -1.116 1.00 81.75 64 LEU A O 1
ATOM 487 N N . THR A 1 65 ? -0.594 -8.029 0.791 1.00 80.69 65 THR A N 1
ATOM 488 C CA . THR A 1 65 ? -0.599 -9.241 1.624 1.00 80.69 65 THR A CA 1
ATOM 489 C C . THR A 1 65 ? -1.929 -9.983 1.595 1.00 80.69 65 THR A C 1
ATOM 491 O O . THR A 1 65 ? -1.936 -11.208 1.555 1.00 80.69 65 THR A O 1
ATOM 494 N N . LYS A 1 66 ? -3.067 -9.273 1.569 1.00 76.75 66 LYS A N 1
ATOM 495 C CA . LYS A 1 66 ? -4.397 -9.904 1.645 1.00 76.75 66 LYS A CA 1
ATOM 496 C C . LYS A 1 66 ? -4.990 -10.162 0.263 1.00 76.75 66 LYS A C 1
ATOM 498 O O . LYS A 1 66 ? -5.357 -11.290 -0.037 1.00 76.75 66 LYS A O 1
ATOM 503 N N . ARG A 1 67 ? -5.052 -9.148 -0.612 1.00 81.12 67 ARG A N 1
ATOM 504 C CA . ARG A 1 67 ? -5.652 -9.298 -1.955 1.00 81.12 67 ARG A CA 1
ATOM 505 C C . ARG A 1 67 ? -4.765 -10.089 -2.915 1.00 81.12 67 ARG A C 1
ATOM 507 O O . ARG A 1 67 ? -5.263 -10.943 -3.639 1.00 81.12 67 ARG A O 1
ATOM 514 N N . LEU A 1 68 ? -3.481 -9.745 -2.980 1.00 80.19 68 LEU A N 1
ATOM 515 C CA . LEU A 1 68 ? -2.518 -10.393 -3.874 1.00 80.19 68 LEU A CA 1
ATOM 516 C C . LEU A 1 68 ? -1.809 -11.582 -3.212 1.00 80.19 68 LEU A C 1
ATOM 518 O O . LEU A 1 68 ? -1.154 -12.350 -3.912 1.00 80.19 68 LEU A O 1
ATOM 522 N N . GLY A 1 69 ? -1.977 -11.759 -1.897 1.00 83.12 69 GLY A N 1
ATOM 523 C CA . GLY A 1 69 ? -1.494 -12.933 -1.171 1.00 83.12 69 GLY A CA 1
ATOM 524 C C . GLY A 1 69 ? 0.025 -13.005 -1.023 1.00 83.12 69 GLY A C 1
ATOM 525 O O . GLY A 1 69 ? 0.551 -14.100 -0.832 1.00 83.12 69 GLY A O 1
ATOM 526 N N . TYR A 1 70 ? 0.749 -11.889 -1.163 1.00 86.38 70 TYR A N 1
ATOM 527 C CA . TYR A 1 70 ? 2.201 -11.890 -0.999 1.00 86.38 70 TYR A CA 1
ATOM 528 C C . TYR A 1 70 ? 2.584 -12.051 0.466 1.00 86.38 70 TYR A C 1
ATOM 530 O O . TYR A 1 70 ? 2.041 -11.375 1.344 1.00 86.38 70 TYR A O 1
ATOM 538 N N . ALA A 1 71 ? 3.575 -12.901 0.718 1.00 84.81 71 ALA A N 1
ATOM 539 C CA . ALA A 1 71 ? 4.229 -12.931 2.011 1.00 84.81 71 ALA A CA 1
ATOM 540 C C . ALA A 1 71 ? 5.073 -11.656 2.186 1.00 84.81 71 ALA A C 1
ATOM 542 O O . ALA A 1 71 ? 5.508 -11.047 1.203 1.00 84.81 71 ALA A O 1
ATOM 543 N N . ILE A 1 72 ? 5.327 -11.245 3.430 1.00 80.62 72 ILE A N 1
ATOM 544 C CA . ILE A 1 72 ? 6.123 -10.038 3.718 1.00 80.62 72 ILE A CA 1
ATOM 545 C C . ILE A 1 72 ? 7.516 -10.141 3.084 1.00 80.62 72 ILE A C 1
ATOM 547 O O . ILE A 1 72 ? 8.048 -9.164 2.556 1.00 80.62 72 ILE A O 1
ATOM 551 N N . GLU A 1 73 ? 8.080 -11.344 3.058 1.00 82.19 73 GLU A N 1
ATOM 552 C CA . GLU A 1 73 ? 9.381 -11.636 2.471 1.00 82.19 73 GLU A CA 1
ATOM 553 C C . GLU A 1 73 ? 9.413 -11.395 0.954 1.00 82.19 73 GLU A C 1
ATOM 555 O O . GLU A 1 73 ? 10.429 -10.942 0.419 1.00 82.19 73 GLU A O 1
ATOM 560 N N . ASP A 1 74 ? 8.296 -11.626 0.255 1.00 87.38 74 ASP A N 1
ATOM 561 C CA . ASP A 1 74 ? 8.201 -11.416 -1.194 1.00 87.38 74 ASP A CA 1
ATOM 562 C C . ASP A 1 74 ? 8.334 -9.927 -1.555 1.00 87.38 74 ASP A C 1
ATOM 564 O O . ASP A 1 74 ? 8.833 -9.572 -2.629 1.00 87.38 74 ASP A O 1
ATOM 568 N N . LEU A 1 75 ? 7.936 -9.038 -0.641 1.00 89.00 75 LEU A N 1
ATOM 569 C CA . LEU A 1 75 ? 7.958 -7.585 -0.826 1.00 89.00 75 LEU A CA 1
ATOM 570 C C . LEU A 1 75 ? 9.379 -7.023 -0.869 1.00 89.00 75 LEU A C 1
ATOM 572 O O . LEU A 1 75 ? 9.628 -6.007 -1.524 1.00 89.00 75 LEU A O 1
ATOM 576 N N . GLY A 1 76 ? 10.341 -7.725 -0.262 1.00 86.75 76 GLY A N 1
ATOM 577 C CA . GLY A 1 76 ? 11.761 -7.395 -0.369 1.00 86.75 76 GLY A CA 1
ATOM 578 C C . GLY A 1 76 ? 12.256 -7.368 -1.820 1.00 86.75 76 GLY A C 1
ATOM 579 O O . GLY A 1 76 ? 13.231 -6.683 -2.133 1.00 86.75 76 GLY A O 1
ATOM 580 N N . TYR A 1 77 ? 11.561 -8.041 -2.744 1.00 90.38 77 TYR A N 1
ATOM 581 C CA . TYR A 1 77 ? 11.924 -8.059 -4.158 1.00 90.38 77 TYR A CA 1
ATOM 582 C C . TYR A 1 77 ? 11.672 -6.733 -4.890 1.00 90.38 77 TYR A C 1
ATOM 584 O O . TYR A 1 77 ? 12.346 -6.454 -5.889 1.00 90.38 77 TYR A O 1
ATOM 592 N N . ILE A 1 78 ? 10.782 -5.875 -4.372 1.00 93.69 78 ILE A N 1
ATOM 593 C CA . ILE A 1 78 ? 10.423 -4.576 -4.969 1.00 93.69 78 ILE A CA 1
ATOM 594 C C . ILE A 1 78 ? 11.672 -3.729 -5.246 1.00 93.69 78 ILE A C 1
ATOM 596 O O . ILE A 1 78 ? 11.789 -3.130 -6.313 1.00 93.69 78 ILE A O 1
ATOM 600 N N . ILE A 1 79 ? 12.669 -3.749 -4.355 1.00 89.00 79 ILE A N 1
ATOM 601 C CA . ILE A 1 79 ? 13.906 -2.977 -4.545 1.00 89.00 79 ILE A CA 1
ATOM 602 C C . ILE A 1 79 ? 14.704 -3.420 -5.776 1.00 89.00 79 ILE A C 1
ATOM 604 O O . ILE A 1 79 ? 15.304 -2.603 -6.472 1.00 89.00 79 ILE A O 1
ATOM 608 N N . THR A 1 80 ? 14.695 -4.720 -6.072 1.00 92.19 80 THR A N 1
ATOM 609 C CA . THR A 1 80 ? 15.408 -5.279 -7.224 1.00 92.19 80 THR A CA 1
ATOM 610 C C . THR A 1 80 ? 14.716 -4.876 -8.521 1.00 92.19 80 THR A C 1
ATOM 612 O O . THR A 1 80 ? 15.379 -4.537 -9.502 1.00 92.19 80 THR A O 1
ATOM 615 N N . LEU A 1 81 ? 13.383 -4.877 -8.510 1.00 96.31 81 LEU A N 1
ATOM 616 C CA . LEU A 1 81 ? 12.552 -4.442 -9.628 1.00 96.31 81 LEU A CA 1
ATOM 617 C C . LEU A 1 81 ? 12.693 -2.931 -9.876 1.00 96.31 81 LEU A C 1
ATOM 619 O O . LEU A 1 81 ? 12.829 -2.517 -11.028 1.00 96.31 81 LEU A O 1
ATOM 623 N N . ALA A 1 82 ? 12.761 -2.120 -8.815 1.00 96.44 82 ALA A N 1
ATOM 624 C CA . ALA A 1 82 ? 12.917 -0.665 -8.892 1.00 96.44 82 ALA A CA 1
ATOM 625 C C . ALA A 1 82 ? 14.175 -0.248 -9.657 1.00 96.44 82 ALA A C 1
ATOM 627 O O . ALA A 1 82 ? 14.124 0.652 -10.492 1.00 96.44 82 ALA A O 1
ATOM 628 N N . VAL A 1 83 ? 15.289 -0.951 -9.432 1.00 95.00 83 VAL A N 1
ATOM 629 C CA . VAL A 1 83 ? 16.546 -0.737 -10.161 1.00 95.00 83 VAL A CA 1
ATOM 630 C C . VAL A 1 83 ? 16.337 -0.905 -11.665 1.00 95.00 83 VAL A C 1
ATOM 632 O O . VAL A 1 83 ? 16.680 -0.011 -12.433 1.00 95.00 83 VAL A O 1
ATOM 635 N N . ALA A 1 84 ? 15.708 -1.997 -12.103 1.00 96.94 84 ALA A N 1
ATOM 636 C CA . ALA A 1 84 ? 15.437 -2.201 -13.523 1.00 96.94 84 ALA A CA 1
ATOM 637 C C . ALA A 1 84 ? 14.440 -1.186 -14.105 1.00 96.94 84 ALA A C 1
ATOM 639 O O . ALA A 1 84 ? 14.632 -0.703 -15.224 1.00 96.94 84 ALA A O 1
ATOM 640 N N . TYR A 1 85 ? 13.402 -0.838 -13.343 1.00 98.31 85 TYR A N 1
ATOM 641 C CA . TYR A 1 85 ? 12.402 0.140 -13.762 1.00 98.31 85 TYR A CA 1
ATOM 642 C C . TYR A 1 85 ? 13.007 1.526 -13.977 1.00 98.31 85 TYR A C 1
ATOM 644 O O . TYR A 1 85 ? 12.717 2.146 -14.997 1.00 98.31 85 TYR A O 1
ATOM 652 N N . GLY A 1 86 ? 13.905 1.976 -13.094 1.00 97.25 86 GLY A N 1
ATOM 653 C CA . GLY A 1 86 ? 14.608 3.250 -13.252 1.00 97.25 86 GLY A CA 1
ATOM 654 C C . GLY A 1 86 ? 15.315 3.358 -14.603 1.00 97.25 86 GLY A C 1
ATOM 655 O O . GLY A 1 86 ? 15.048 4.280 -15.372 1.00 97.25 86 GLY A O 1
ATOM 656 N N . GLY A 1 87 ? 16.137 2.365 -14.958 1.00 97.00 87 GLY A N 1
ATOM 657 C CA . GLY A 1 87 ? 16.868 2.381 -16.228 1.00 97.00 87 GLY A CA 1
ATOM 658 C C . GLY A 1 87 ? 15.995 2.249 -17.479 1.00 97.00 87 GLY A C 1
ATOM 659 O O . GLY A 1 87 ? 16.333 2.848 -18.500 1.00 97.00 87 GLY A O 1
ATOM 660 N N . LEU A 1 88 ? 14.876 1.516 -17.426 1.00 98.38 88 LEU A N 1
ATOM 661 C CA . LEU A 1 88 ? 13.920 1.417 -18.541 1.00 98.38 88 LEU A CA 1
ATOM 662 C C . LEU A 1 88 ? 13.049 2.682 -18.683 1.00 98.38 88 LEU A C 1
ATOM 664 O O . LEU A 1 88 ? 12.761 3.113 -19.806 1.00 98.38 88 LEU A O 1
ATOM 668 N N . SER A 1 89 ? 12.651 3.291 -17.563 1.00 97.94 89 SER A N 1
ATOM 669 C CA . SER A 1 89 ? 11.859 4.529 -17.502 1.00 97.94 89 SER A CA 1
ATOM 670 C C . SER A 1 89 ? 12.657 5.737 -18.006 1.00 97.94 89 SER A C 1
ATOM 672 O O . SER A 1 89 ? 12.165 6.504 -18.834 1.00 97.94 89 SER A O 1
ATOM 674 N N . ASP A 1 90 ? 13.931 5.851 -17.627 1.00 96.81 90 ASP A N 1
ATOM 675 C CA . ASP A 1 90 ? 14.841 6.944 -18.006 1.00 96.81 90 ASP A CA 1
ATOM 676 C C . ASP A 1 90 ? 15.047 7.098 -19.521 1.00 96.81 90 ASP A C 1
ATOM 678 O O . ASP A 1 90 ? 15.187 8.205 -20.054 1.00 96.81 90 ASP A O 1
ATOM 682 N N . ILE A 1 91 ? 15.039 5.975 -20.240 1.00 96.94 91 ILE A N 1
ATOM 683 C CA . ILE A 1 91 ? 15.093 5.957 -21.706 1.00 96.94 91 ILE A CA 1
ATOM 684 C C . ILE A 1 91 ? 13.703 6.032 -22.350 1.00 96.94 91 ILE A C 1
ATOM 686 O O . ILE A 1 91 ? 13.589 5.971 -23.576 1.00 96.94 91 ILE A O 1
ATOM 690 N N . CYS A 1 92 ? 12.654 6.205 -21.547 1.00 96.31 92 CYS A N 1
ATOM 691 C CA . CYS A 1 92 ? 11.248 6.328 -21.921 1.00 96.31 92 CYS A CA 1
ATOM 692 C C . CYS A 1 92 ? 10.717 5.122 -22.709 1.00 96.31 92 CYS A C 1
ATOM 694 O O . CYS A 1 92 ? 10.071 5.317 -23.748 1.00 96.31 92 CYS A O 1
ATOM 696 N N . MET A 1 93 ? 11.038 3.888 -22.302 1.00 97.12 93 MET A N 1
ATOM 697 C CA . MET A 1 93 ? 10.497 2.695 -22.967 1.00 97.12 93 MET A CA 1
ATOM 698 C C . MET A 1 93 ? 8.966 2.778 -23.045 1.00 97.12 93 MET A C 1
ATOM 700 O O . MET A 1 93 ? 8.302 3.151 -22.081 1.00 97.12 93 MET A O 1
ATOM 704 N N . LYS A 1 94 ? 8.413 2.463 -24.214 1.00 95.88 94 LYS A N 1
ATOM 705 C CA . LYS A 1 94 ? 6.985 2.587 -24.501 1.00 95.88 94 LYS A CA 1
ATOM 706 C C . LYS A 1 94 ? 6.332 1.216 -24.581 1.00 95.88 94 LYS A C 1
ATOM 708 O O . LYS A 1 94 ? 6.934 0.234 -25.018 1.00 95.88 94 LYS A O 1
ATOM 713 N N . THR A 1 95 ? 5.050 1.176 -24.242 1.00 96.88 95 THR A N 1
ATOM 714 C CA . THR A 1 95 ? 4.192 0.023 -24.510 1.00 96.88 95 THR A CA 1
ATOM 715 C C . THR A 1 95 ? 4.240 -0.343 -25.996 1.00 96.88 95 THR A C 1
ATOM 717 O O . THR A 1 95 ? 4.210 0.524 -26.870 1.00 96.88 95 THR A O 1
ATOM 720 N N . GLY A 1 96 ? 4.317 -1.640 -26.287 1.00 96.75 96 GLY A N 1
ATOM 721 C CA . GLY A 1 96 ? 4.391 -2.169 -27.646 1.00 96.75 96 GLY A CA 1
ATOM 722 C C . GLY A 1 96 ? 5.804 -2.273 -28.228 1.00 96.75 96 GLY A C 1
ATOM 723 O O . GLY A 1 96 ? 5.945 -2.730 -29.357 1.00 96.75 96 GLY A O 1
ATOM 724 N N . GLU A 1 97 ? 6.856 -1.909 -27.493 1.00 98.25 97 GLU A N 1
ATOM 725 C CA . GLU A 1 97 ? 8.240 -1.980 -27.985 1.00 98.25 97 GLU A CA 1
ATOM 726 C C . GLU A 1 97 ? 8.912 -3.341 -27.752 1.00 98.25 97 GLU A C 1
ATOM 728 O O . GLU A 1 97 ? 8.495 -4.127 -26.899 1.00 98.25 97 GLU A O 1
ATOM 733 N N . ALA A 1 98 ? 9.939 -3.644 -28.548 1.00 98.56 98 ALA A N 1
ATOM 734 C CA . ALA A 1 98 ? 10.808 -4.801 -28.374 1.00 98.56 98 ALA A CA 1
ATOM 735 C C . ALA A 1 98 ? 12.113 -4.403 -27.665 1.00 98.56 98 ALA A C 1
ATOM 737 O O . ALA A 1 98 ? 12.813 -3.488 -28.110 1.00 98.56 98 ALA A O 1
ATOM 738 N N . VAL A 1 99 ? 12.456 -5.115 -26.589 1.00 98.75 99 VAL A N 1
ATOM 739 C CA . VAL A 1 99 ? 13.600 -4.800 -25.721 1.00 98.75 99 VAL A CA 1
ATOM 740 C C . VAL A 1 99 ? 14.569 -5.967 -25.593 1.00 98.75 99 VAL A C 1
ATOM 742 O O . VAL A 1 99 ? 14.162 -7.100 -25.349 1.00 98.75 99 VAL A O 1
ATOM 745 N N . ILE A 1 100 ? 15.862 -5.684 -25.726 1.00 98.81 100 ILE A N 1
ATOM 746 C CA . ILE A 1 100 ? 16.944 -6.590 -25.335 1.00 98.81 100 ILE A CA 1
ATOM 747 C C . ILE A 1 100 ? 17.275 -6.342 -23.865 1.00 98.81 100 ILE A C 1
ATOM 749 O O . ILE A 1 100 ? 17.520 -5.201 -23.479 1.00 98.81 100 ILE A O 1
ATOM 753 N N . VAL A 1 101 ? 17.363 -7.410 -23.075 1.00 98.62 101 VAL A N 1
ATOM 754 C CA . VAL A 1 101 ? 17.888 -7.378 -21.703 1.00 98.62 101 VAL A CA 1
ATOM 755 C C . VAL A 1 101 ? 19.165 -8.209 -21.664 1.00 98.62 101 VAL A C 1
ATOM 757 O O . VAL A 1 101 ? 19.115 -9.420 -21.901 1.00 98.62 101 VAL A O 1
ATOM 760 N N . ALA A 1 102 ? 20.310 -7.586 -21.365 1.00 97.06 102 ALA A N 1
ATOM 761 C CA . ALA A 1 102 ? 21.576 -8.310 -21.266 1.00 97.06 102 ALA A CA 1
ATOM 762 C C . ALA A 1 102 ? 22.471 -7.819 -20.112 1.00 97.06 102 ALA A C 1
ATOM 764 O O . ALA A 1 102 ? 22.675 -6.617 -19.957 1.00 97.06 102 ALA A O 1
ATOM 765 N N . PRO A 1 103 ? 23.089 -8.740 -19.349 1.00 96.94 103 PRO A N 1
ATOM 766 C CA . PRO A 1 103 ? 22.756 -10.164 -19.218 1.00 96.94 103 PRO A CA 1
ATOM 767 C C . PRO A 1 103 ? 21.473 -10.387 -18.391 1.00 96.94 103 PRO A C 1
ATOM 769 O O . PRO A 1 103 ? 21.343 -9.866 -17.291 1.00 96.94 103 PRO A O 1
ATOM 772 N N . ALA A 1 104 ? 20.561 -11.240 -18.858 1.00 96.38 104 ALA A N 1
ATOM 773 C CA . ALA A 1 104 ? 19.248 -11.481 -18.248 1.00 96.38 104 ALA A CA 1
ATOM 774 C C . ALA A 1 104 ? 19.226 -12.537 -17.124 1.00 96.38 104 ALA A C 1
ATOM 776 O O . ALA A 1 104 ? 18.191 -12.767 -16.513 1.00 96.38 104 ALA A O 1
ATOM 777 N N . THR A 1 105 ? 20.339 -13.222 -16.839 1.00 92.19 105 THR A N 1
ATOM 778 C CA . THR A 1 105 ? 20.357 -14.357 -15.886 1.00 92.19 105 THR A CA 1
ATOM 779 C C . THR A 1 105 ? 20.801 -13.998 -14.461 1.00 92.19 105 THR A C 1
ATOM 781 O O . THR A 1 105 ? 20.946 -14.895 -13.630 1.00 92.19 105 THR A O 1
ATOM 784 N N . GLY A 1 106 ? 21.140 -12.732 -14.197 1.00 89.44 106 GLY A N 1
ATOM 785 C CA . GLY A 1 106 ? 21.524 -12.235 -12.865 1.00 89.44 106 GLY A CA 1
ATOM 786 C C . GLY A 1 106 ? 20.357 -11.563 -12.135 1.00 89.44 106 GLY A C 1
ATOM 787 O O . GLY A 1 106 ? 19.347 -11.294 -12.770 1.00 89.44 106 GLY A O 1
ATOM 788 N N . LYS A 1 107 ? 20.523 -11.234 -10.841 1.00 89.69 107 LYS A N 1
ATOM 789 C CA . LYS A 1 107 ? 19.476 -10.667 -9.954 1.00 89.69 107 LYS A CA 1
ATOM 790 C C . LYS A 1 107 ? 18.661 -9.541 -10.615 1.00 89.69 107 LYS A C 1
ATOM 792 O O . LYS A 1 107 ? 17.441 -9.625 -10.696 1.00 89.69 107 LYS A O 1
ATOM 797 N N . PHE A 1 108 ? 19.341 -8.523 -11.143 1.00 93.44 108 PHE A N 1
ATOM 798 C CA . PHE A 1 108 ? 18.693 -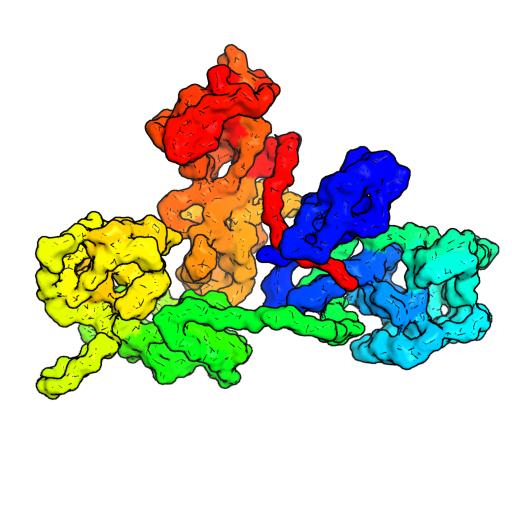7.380 -11.800 1.00 93.44 108 PHE A CA 1
ATOM 799 C C . PHE A 1 108 ? 18.294 -7.651 -13.256 1.00 93.44 108 PHE A C 1
ATOM 801 O O . PHE A 1 108 ? 17.308 -7.108 -13.739 1.00 93.44 108 PHE A O 1
ATOM 808 N N . GLY A 1 109 ? 19.039 -8.505 -13.961 1.00 94.44 109 GLY A N 1
ATOM 809 C CA . GLY A 1 109 ? 18.736 -8.863 -15.346 1.00 94.44 109 GLY A CA 1
ATOM 810 C C . GLY A 1 109 ? 17.461 -9.685 -15.479 1.00 94.44 109 GLY A C 1
ATOM 811 O O . GLY A 1 109 ? 16.665 -9.429 -16.375 1.00 94.44 109 GLY A O 1
ATOM 812 N N . SER A 1 110 ? 17.233 -10.633 -14.570 1.00 92.88 110 SER A N 1
ATOM 813 C CA . SER A 1 110 ? 15.994 -11.406 -14.554 1.00 92.88 110 SER A CA 1
ATOM 814 C C . SER A 1 110 ? 14.817 -10.520 -14.159 1.00 92.88 110 SER A C 1
ATOM 816 O O . SER A 1 110 ? 13.797 -10.552 -14.834 1.00 92.88 110 SER A O 1
ATOM 818 N N . ALA A 1 111 ? 14.989 -9.650 -13.157 1.00 94.56 111 ALA A N 1
ATOM 819 C CA . ALA A 1 111 ? 13.994 -8.643 -12.780 1.00 94.56 111 ALA A CA 1
ATOM 820 C C . ALA A 1 111 ? 13.602 -7.737 -13.962 1.00 94.56 111 ALA A C 1
ATOM 822 O O . ALA A 1 111 ? 12.419 -7.514 -14.211 1.00 94.56 111 ALA A O 1
ATOM 823 N N . ALA A 1 112 ? 14.581 -7.275 -14.745 1.00 97.19 112 ALA A N 1
ATOM 824 C CA . ALA A 1 112 ? 14.341 -6.418 -15.903 1.00 97.19 112 ALA A CA 1
ATOM 825 C C . ALA A 1 112 ? 13.472 -7.070 -16.986 1.00 97.19 112 ALA A C 1
ATOM 827 O O . ALA A 1 112 ? 12.743 -6.361 -17.676 1.00 97.19 112 ALA A O 1
ATOM 828 N N . VAL A 1 113 ? 13.494 -8.403 -17.118 1.00 96.94 113 VAL A N 1
ATOM 829 C CA . VAL A 1 113 ? 12.586 -9.121 -18.027 1.00 96.94 113 VAL A CA 1
ATOM 830 C C . VAL A 1 113 ? 11.129 -8.933 -17.597 1.00 96.94 113 VAL A C 1
ATOM 832 O O . VAL A 1 113 ? 10.297 -8.555 -18.422 1.00 96.94 113 VAL A O 1
ATOM 835 N N . TYR A 1 114 ? 10.825 -9.138 -16.313 1.00 95.88 114 TYR A N 1
ATOM 836 C CA . TYR A 1 114 ? 9.470 -8.986 -15.770 1.00 95.88 114 TYR A CA 1
ATOM 837 C C . TYR A 1 114 ? 9.010 -7.526 -15.777 1.00 95.88 114 TYR A C 1
ATOM 839 O O . TYR A 1 114 ? 7.896 -7.234 -16.210 1.00 95.88 114 TYR A O 1
ATOM 847 N N . VAL A 1 115 ? 9.890 -6.594 -15.399 1.00 97.81 115 VAL A N 1
ATOM 848 C CA . VAL A 1 115 ? 9.595 -5.154 -15.454 1.00 97.81 115 VAL A CA 1
ATOM 849 C C . VAL A 1 115 ? 9.285 -4.713 -16.884 1.00 97.81 115 VAL A C 1
ATOM 851 O O . VAL A 1 115 ? 8.287 -4.034 -17.116 1.00 97.81 115 VAL A O 1
ATOM 854 N N . ALA A 1 116 ? 10.076 -5.145 -17.870 1.00 98.06 116 ALA A N 1
ATOM 855 C CA . ALA A 1 116 ? 9.819 -4.821 -19.268 1.00 98.06 116 ALA A CA 1
ATOM 856 C C . ALA A 1 116 ? 8.455 -5.329 -19.761 1.00 98.06 116 ALA A C 1
ATOM 858 O O . ALA A 1 116 ? 7.752 -4.618 -20.487 1.00 98.06 116 ALA A O 1
ATOM 859 N N . LEU A 1 117 ? 8.060 -6.543 -19.364 1.00 96.25 117 LEU A N 1
ATOM 860 C CA . LEU A 1 117 ? 6.742 -7.091 -19.685 1.00 96.25 117 LEU A CA 1
ATOM 861 C C . LEU A 1 117 ? 5.610 -6.264 -19.069 1.00 96.25 117 LEU A C 1
ATOM 863 O O . LEU A 1 117 ? 4.653 -5.954 -19.788 1.00 96.25 117 LEU A O 1
ATOM 867 N N . ALA A 1 118 ? 5.740 -5.896 -17.790 1.00 96.31 118 ALA A N 1
ATOM 868 C CA . ALA A 1 118 ? 4.757 -5.103 -17.048 1.00 96.31 118 ALA A CA 1
ATOM 869 C C . ALA A 1 118 ? 4.621 -3.675 -17.5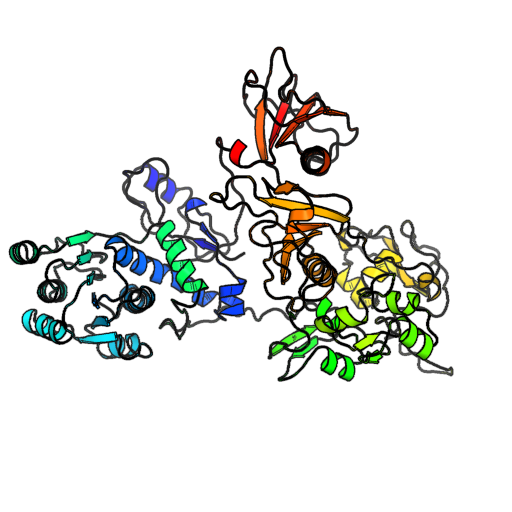99 1.00 96.31 118 ALA A C 1
ATOM 871 O O . ALA A 1 118 ? 3.517 -3.156 -17.715 1.00 96.31 118 ALA A O 1
ATOM 872 N N . MET A 1 119 ? 5.722 -3.078 -18.064 1.00 97.62 119 MET A N 1
ATOM 873 C CA . MET A 1 119 ? 5.719 -1.807 -18.804 1.00 97.62 119 MET A CA 1
ATOM 874 C C . MET A 1 119 ? 5.135 -1.933 -20.230 1.00 97.62 119 MET A C 1
ATOM 876 O O . MET A 1 119 ? 5.015 -0.950 -20.968 1.00 97.62 119 MET A O 1
ATOM 880 N N . GLY A 1 120 ? 4.755 -3.145 -20.645 1.00 96.88 120 GLY A N 1
ATOM 881 C CA . GLY A 1 120 ? 4.016 -3.392 -21.876 1.00 96.88 120 GLY A CA 1
ATOM 882 C C . GLY A 1 120 ? 4.877 -3.708 -23.100 1.00 96.88 120 GLY A C 1
ATOM 883 O O . GLY A 1 120 ? 4.394 -3.555 -24.222 1.00 96.88 120 GLY A O 1
ATOM 884 N N . ALA A 1 121 ? 6.126 -4.157 -22.938 1.00 97.88 121 ALA A N 1
ATOM 885 C CA . ALA A 1 121 ? 6.979 -4.537 -24.068 1.00 97.88 121 ALA A CA 1
ATOM 886 C C . ALA A 1 121 ? 6.349 -5.667 -24.901 1.00 97.88 121 ALA A C 1
ATOM 888 O O . ALA A 1 121 ? 6.093 -6.757 -24.385 1.00 97.88 121 ALA A O 1
ATOM 889 N N . ARG A 1 122 ? 6.131 -5.478 -26.209 1.00 96.62 122 ARG A N 1
ATOM 890 C CA . ARG A 1 122 ? 5.553 -6.539 -27.062 1.00 96.62 122 ARG A CA 1
ATOM 891 C C . ARG A 1 122 ? 6.433 -7.791 -27.112 1.00 96.62 122 ARG A C 1
ATOM 893 O O . ARG A 1 122 ? 5.923 -8.886 -27.330 1.00 96.62 122 ARG A O 1
ATOM 900 N N . LYS A 1 123 ? 7.750 -7.616 -26.949 1.00 97.81 123 LYS A N 1
ATOM 901 C CA . LYS A 1 123 ? 8.749 -8.684 -26.994 1.00 97.81 123 LYS A CA 1
ATOM 902 C C . LYS A 1 123 ? 9.928 -8.341 -26.087 1.00 97.81 123 LYS A C 1
ATOM 904 O O . LYS A 1 123 ? 10.465 -7.241 -26.181 1.00 97.81 123 LYS A O 1
ATOM 909 N N . VAL A 1 124 ? 10.361 -9.292 -25.270 1.00 98.44 124 VAL A N 1
ATOM 910 C CA . VAL A 1 124 ? 11.593 -9.198 -24.481 1.00 98.44 124 VAL A CA 1
ATOM 911 C C . VAL A 1 124 ? 12.568 -10.260 -24.977 1.00 98.44 124 VAL A C 1
ATOM 913 O O . VAL A 1 124 ? 12.231 -11.439 -25.048 1.00 98.44 124 VAL A O 1
ATOM 916 N N . ILE A 1 125 ? 13.774 -9.848 -25.348 1.00 98.50 125 ILE A N 1
ATOM 917 C CA . ILE A 1 125 ? 14.846 -10.729 -25.806 1.00 98.50 125 ILE A CA 1
ATOM 918 C C . ILE A 1 125 ? 15.867 -10.827 -24.672 1.00 98.50 125 ILE A C 1
ATOM 920 O O . ILE A 1 125 ? 16.690 -9.933 -24.469 1.00 98.50 125 ILE A O 1
ATOM 924 N N . ALA A 1 126 ? 15.767 -11.899 -23.893 1.00 98.06 126 ALA A N 1
ATOM 925 C CA . ALA A 1 126 ? 16.613 -12.161 -22.740 1.00 98.06 126 ALA A CA 1
ATOM 926 C C . ALA A 1 126 ? 17.929 -12.806 -23.199 1.00 98.06 126 ALA A C 1
ATOM 928 O O . ALA A 1 126 ? 17.935 -13.929 -23.710 1.00 98.06 126 ALA A O 1
ATOM 929 N N . MET A 1 127 ? 19.054 -12.112 -23.011 1.00 97.75 127 MET A N 1
ATOM 930 C CA . MET A 1 127 ? 20.372 -12.628 -23.388 1.00 97.75 127 MET A CA 1
ATOM 931 C C . MET A 1 127 ? 21.114 -13.234 -22.199 1.00 97.75 127 MET A C 1
ATOM 933 O O . MET A 1 127 ? 21.235 -12.609 -21.147 1.00 97.75 127 MET A O 1
ATOM 937 N N . GLY A 1 128 ? 21.694 -14.423 -22.355 1.00 95.81 128 GLY A N 1
ATOM 938 C CA . GLY A 1 128 ? 22.435 -15.066 -21.268 1.00 95.81 128 GLY A CA 1
ATOM 939 C C . GLY A 1 128 ? 23.474 -16.078 -21.731 1.00 95.81 128 GLY A C 1
ATOM 940 O O . GLY A 1 128 ? 23.304 -16.755 -22.740 1.00 95.81 128 GLY A O 1
ATOM 941 N N . ARG A 1 129 ? 24.557 -16.217 -20.956 1.00 93.62 129 ARG A N 1
ATOM 942 C CA . ARG A 1 129 ? 25.567 -17.275 -21.167 1.00 93.62 129 ARG A CA 1
ATOM 943 C C . ARG A 1 129 ? 25.076 -18.632 -20.653 1.00 93.62 129 ARG A C 1
ATOM 945 O O . ARG A 1 129 ? 25.291 -19.657 -21.288 1.00 93.62 129 ARG A O 1
ATOM 952 N N . ASN A 1 130 ? 24.403 -18.638 -19.501 1.00 92.31 130 ASN A N 1
ATOM 953 C CA . ASN A 1 130 ? 23.902 -19.856 -18.868 1.00 92.31 130 ASN A CA 1
ATOM 954 C C . ASN A 1 130 ? 22.496 -20.187 -19.389 1.00 92.31 130 ASN A C 1
ATOM 956 O O . ASN A 1 130 ? 21.524 -19.557 -18.975 1.00 92.31 130 ASN A O 1
ATOM 960 N N . GLN A 1 131 ? 22.408 -21.180 -20.275 1.00 89.69 131 GLN A N 1
ATOM 961 C CA . GLN A 1 131 ? 21.155 -21.562 -20.935 1.00 89.69 131 GLN A CA 1
ATOM 962 C C . GLN A 1 131 ? 20.107 -22.108 -19.966 1.00 89.69 131 GLN A C 1
ATOM 964 O O . GLN A 1 131 ? 18.930 -21.804 -20.109 1.00 89.69 131 GLN A O 1
ATOM 969 N N . GLU A 1 132 ? 20.520 -22.849 -18.939 1.00 90.25 132 GLU A N 1
ATOM 970 C CA . GLU A 1 132 ? 19.589 -23.406 -17.956 1.00 90.25 132 GLU A CA 1
ATOM 971 C C . GLU A 1 132 ? 18.955 -22.305 -17.095 1.00 90.25 132 GLU A C 1
ATOM 973 O O . GLU A 1 132 ? 17.739 -22.268 -16.921 1.00 90.25 132 GLU A O 1
ATOM 978 N N . LYS A 1 133 ? 19.752 -21.339 -16.615 1.00 89.00 133 LYS A N 1
ATOM 979 C CA . LYS A 1 133 ? 19.207 -20.162 -15.916 1.00 89.00 133 LYS A CA 1
ATOM 980 C C . LYS A 1 133 ? 18.317 -19.332 -16.833 1.00 89.00 133 LYS A C 1
ATOM 982 O O . LYS A 1 133 ? 17.275 -18.864 -16.395 1.00 89.00 133 LYS A O 1
ATOM 987 N N . LEU A 1 134 ? 18.708 -19.169 -18.095 1.00 88.81 134 LEU A N 1
ATOM 988 C CA . LEU A 1 134 ? 17.922 -18.421 -19.069 1.00 88.81 134 LEU A CA 1
ATOM 989 C C . LEU A 1 134 ? 16.566 -19.089 -19.321 1.00 88.81 134 LEU A C 1
ATOM 991 O O . LEU A 1 134 ? 15.550 -18.404 -19.313 1.00 88.81 134 LEU A O 1
ATOM 995 N N . ARG A 1 135 ? 16.539 -20.426 -19.421 1.00 89.31 135 ARG A N 1
ATOM 996 C CA . ARG A 1 135 ? 15.311 -21.222 -19.531 1.00 89.31 135 ARG A CA 1
ATOM 997 C C . ARG A 1 135 ? 14.377 -21.012 -18.338 1.00 89.31 135 ARG A C 1
ATOM 999 O O . ARG A 1 135 ? 13.168 -20.978 -18.527 1.00 89.31 135 ARG A O 1
ATOM 1006 N N . ARG A 1 136 ? 14.922 -20.850 -17.126 1.00 87.38 136 ARG A N 1
ATOM 1007 C CA . ARG A 1 136 ? 14.134 -20.530 -15.921 1.00 87.38 136 ARG A CA 1
ATOM 1008 C C . ARG A 1 136 ? 13.588 -19.109 -15.940 1.00 87.38 136 ARG A C 1
ATOM 1010 O O . ARG A 1 136 ? 12.434 -18.926 -15.596 1.00 87.38 136 ARG A O 1
ATOM 1017 N N . VAL A 1 137 ? 14.380 -18.127 -16.378 1.00 85.75 137 VAL A N 1
ATOM 1018 C CA . VAL A 1 137 ? 13.930 -16.725 -16.476 1.00 85.75 137 VAL A CA 1
ATOM 1019 C C . VAL A 1 137 ? 12.743 -16.588 -17.427 1.00 85.75 137 VAL A C 1
ATOM 1021 O O . VAL A 1 137 ? 11.830 -15.824 -17.144 1.00 85.75 137 VAL A O 1
ATOM 1024 N N . ILE A 1 138 ? 12.742 -17.337 -18.533 1.00 88.12 138 ILE A N 1
ATOM 1025 C CA . ILE A 1 138 ? 11.643 -17.296 -19.507 1.00 88.12 138 ILE A CA 1
ATOM 1026 C C . ILE A 1 138 ? 10.487 -18.248 -19.162 1.00 88.12 138 ILE A C 1
ATOM 1028 O O . ILE A 1 138 ? 9.419 -18.160 -19.771 1.00 88.12 138 ILE A O 1
ATOM 1032 N N . ALA A 1 139 ? 10.663 -19.157 -18.197 1.00 84.12 139 ALA A N 1
ATOM 1033 C CA . ALA A 1 139 ? 9.608 -20.076 -17.789 1.00 84.12 139 ALA A CA 1
ATOM 1034 C C . ALA A 1 139 ? 8.440 -19.285 -17.181 1.00 84.12 139 ALA A C 1
ATOM 1036 O O . ALA A 1 139 ? 8.640 -18.454 -16.307 1.00 84.12 139 ALA A O 1
ATOM 1037 N N . GLY A 1 140 ? 7.219 -19.523 -17.666 1.00 77.00 140 GLY A N 1
ATOM 1038 C CA . GLY A 1 140 ? 6.019 -18.820 -17.191 1.00 77.00 140 GLY A CA 1
ATOM 1039 C C . GLY A 1 140 ? 5.752 -17.457 -17.842 1.00 77.00 140 GLY A C 1
ATOM 1040 O O . GLY A 1 140 ? 4.711 -16.867 -17.586 1.00 77.00 140 GLY A O 1
ATOM 1041 N N . THR A 1 141 ? 6.624 -16.976 -18.735 1.00 83.75 141 THR A N 1
ATOM 1042 C CA . THR A 1 141 ? 6.485 -15.641 -19.362 1.00 83.75 141 THR A CA 1
ATOM 1043 C C . THR A 1 141 ? 5.753 -15.641 -20.718 1.00 83.75 141 THR A C 1
ATOM 1045 O O . THR A 1 141 ? 5.534 -14.587 -21.324 1.00 83.75 141 THR A O 1
ATOM 1048 N N . GLY A 1 142 ? 5.349 -16.825 -21.195 1.00 85.00 142 GLY A N 1
ATOM 1049 C CA . GLY A 1 142 ? 4.691 -17.027 -22.491 1.00 85.00 142 GLY A CA 1
ATOM 1050 C C . GLY A 1 142 ? 5.572 -16.671 -23.698 1.00 85.00 142 GLY A C 1
ATOM 1051 O O . GLY A 1 142 ? 6.782 -16.496 -23.584 1.00 85.00 142 GLY A O 1
ATOM 1052 N N . ASP A 1 143 ? 4.961 -16.510 -24.875 1.00 90.19 143 ASP A N 1
ATOM 1053 C CA . ASP A 1 143 ? 5.683 -16.274 -26.144 1.00 90.19 143 ASP A CA 1
ATOM 1054 C C . ASP A 1 143 ? 6.275 -14.855 -26.283 1.00 90.19 143 ASP A C 1
ATOM 1056 O O . ASP A 1 143 ? 6.964 -14.529 -27.266 1.00 90.19 143 ASP A O 1
ATOM 1060 N N . ARG A 1 144 ? 5.992 -13.972 -25.315 1.00 93.81 144 ARG A N 1
ATOM 1061 C CA . ARG A 1 144 ? 6.484 -12.587 -25.298 1.00 93.81 144 ARG A CA 1
ATOM 1062 C C . ARG A 1 144 ? 7.951 -12.493 -24.900 1.00 93.81 144 ARG A C 1
ATOM 1064 O O . ARG A 1 144 ? 8.575 -11.499 -25.267 1.00 93.81 144 ARG A O 1
ATOM 1071 N N . VAL A 1 145 ? 8.523 -13.496 -24.237 1.00 96.31 145 VAL A N 1
ATOM 1072 C CA . VAL A 1 145 ? 9.958 -13.525 -23.925 1.00 96.31 145 VAL A CA 1
ATOM 1073 C C . VAL A 1 145 ? 10.644 -14.621 -24.719 1.00 96.31 145 VAL A C 1
ATOM 1075 O O . VAL A 1 145 ? 10.171 -15.749 -24.798 1.00 96.31 145 VAL A O 1
ATOM 1078 N N . VAL A 1 146 ? 11.779 -14.285 -25.321 1.00 95.88 146 VAL A N 1
ATOM 1079 C CA . VAL A 1 146 ? 12.621 -15.229 -26.058 1.00 95.88 146 VAL A CA 1
ATOM 1080 C C . VAL A 1 146 ? 14.039 -15.184 -25.514 1.00 95.88 146 VAL A C 1
ATOM 1082 O O . VAL A 1 146 ? 14.533 -14.130 -25.117 1.00 95.88 146 VAL A O 1
ATOM 1085 N N . SER A 1 147 ? 14.696 -16.336 -25.486 1.00 95.88 147 SER A N 1
ATOM 1086 C CA . SER A 1 147 ? 16.081 -16.464 -25.042 1.00 95.88 147 SER A CA 1
ATOM 1087 C C . SER A 1 147 ? 17.046 -16.408 -26.220 1.00 95.88 147 SER A C 1
ATOM 1089 O O . SER A 1 147 ? 16.874 -17.162 -27.178 1.00 95.88 147 SER A O 1
ATOM 1091 N N . VAL A 1 148 ? 18.107 -15.609 -26.105 1.00 97.00 148 VAL A N 1
ATOM 1092 C CA . VAL A 1 148 ? 19.236 -15.611 -27.048 1.00 97.00 148 VAL A CA 1
ATOM 1093 C C . VAL A 1 148 ? 20.537 -15.922 -26.292 1.00 97.00 148 VAL A C 1
ATOM 1095 O O . VAL A 1 148 ? 20.846 -15.259 -25.296 1.00 97.00 148 VAL A O 1
ATOM 1098 N N . PRO A 1 149 ? 21.315 -16.940 -26.705 1.00 96.00 149 PRO A N 1
ATOM 1099 C CA . PRO A 1 149 ? 22.588 -17.242 -26.067 1.00 96.00 149 PRO A CA 1
ATOM 1100 C C . PRO A 1 149 ? 23.612 -16.132 -26.327 1.00 96.00 149 PRO A C 1
ATOM 1102 O O . PRO A 1 149 ? 23.695 -15.598 -27.426 1.00 96.00 149 PRO A O 1
ATOM 1105 N N . ILE A 1 150 ? 24.431 -15.823 -25.322 1.00 96.81 150 ILE A N 1
ATOM 1106 C CA . ILE A 1 150 ? 25.645 -15.016 -25.505 1.00 96.81 150 ILE A CA 1
ATOM 1107 C C . ILE A 1 150 ? 26.781 -15.983 -25.841 1.00 96.81 150 ILE A C 1
ATOM 1109 O O . ILE A 1 150 ? 27.274 -16.675 -24.945 1.00 96.81 150 ILE A O 1
ATOM 1113 N N . THR A 1 151 ? 27.181 -16.050 -27.112 1.00 96.38 151 THR A N 1
ATOM 1114 C CA . THR A 1 151 ? 28.240 -16.965 -27.579 1.00 96.38 151 THR A CA 1
ATOM 1115 C C . THR A 1 151 ? 29.627 -16.340 -27.511 1.00 96.38 151 THR A C 1
ATOM 1117 O O . THR A 1 151 ? 30.630 -17.049 -27.468 1.00 96.38 151 THR A O 1
ATOM 1120 N N . GLY A 1 152 ? 29.688 -15.008 -27.487 1.00 94.75 152 GLY A N 1
ATOM 1121 C CA . GLY A 1 152 ? 30.935 -14.259 -27.566 1.00 94.75 152 GLY A CA 1
ATOM 1122 C C . GLY A 1 152 ? 31.279 -13.804 -28.985 1.00 94.75 152 GLY A C 1
ATOM 1123 O O . GLY A 1 152 ? 32.111 -12.911 -29.132 1.00 94.75 152 GLY A O 1
ATOM 1124 N N . ASN A 1 153 ? 30.620 -14.358 -30.008 1.00 97.69 153 ASN A N 1
ATOM 1125 C CA . ASN A 1 153 ? 30.757 -13.931 -31.395 1.00 97.69 153 ASN A CA 1
ATOM 1126 C C . ASN A 1 153 ? 29.757 -12.804 -31.698 1.00 97.69 153 ASN A C 1
ATOM 1128 O O . ASN A 1 153 ? 28.545 -13.000 -31.618 1.00 97.69 153 ASN A O 1
ATOM 1132 N N . ILE A 1 154 ? 30.274 -11.622 -32.036 1.00 97.19 154 ILE A N 1
ATOM 1133 C CA . ILE A 1 154 ? 29.478 -10.395 -32.140 1.00 97.19 154 ILE A CA 1
ATOM 1134 C C . ILE A 1 154 ? 28.430 -10.504 -33.251 1.00 97.19 154 ILE A C 1
ATOM 1136 O O . ILE A 1 154 ? 27.263 -10.175 -33.043 1.00 97.19 154 ILE A O 1
ATOM 1140 N N . GLU A 1 155 ? 28.844 -10.974 -34.422 1.00 97.06 155 GLU A N 1
ATOM 1141 C CA . GLU A 1 155 ? 28.022 -11.052 -35.623 1.00 97.06 155 GLU A CA 1
ATOM 1142 C C . GLU A 1 155 ? 26.914 -12.098 -35.477 1.00 97.06 155 GLU A C 1
ATOM 1144 O O . GLU A 1 155 ? 25.759 -11.819 -35.798 1.00 97.06 155 GLU A O 1
ATOM 1149 N N . ASN A 1 156 ? 27.242 -13.273 -34.934 1.00 97.94 156 ASN A N 1
ATOM 1150 C CA . ASN A 1 156 ? 26.275 -14.343 -34.703 1.00 97.94 156 ASN A CA 1
ATOM 1151 C C . ASN A 1 156 ? 25.248 -13.947 -33.640 1.00 97.94 156 ASN A C 1
ATOM 1153 O O . ASN A 1 156 ? 24.051 -14.134 -33.851 1.00 97.94 156 ASN A O 1
ATOM 1157 N N . ASP A 1 157 ? 25.701 -13.366 -32.524 1.00 98.25 157 ASP A N 1
ATOM 1158 C CA . ASP A 1 157 ? 24.808 -12.915 -31.455 1.00 98.25 157 ASP A CA 1
ATOM 1159 C C . ASP A 1 157 ? 23.894 -11.781 -31.967 1.00 98.25 157 ASP A C 1
ATOM 1161 O O . ASP A 1 157 ? 22.699 -11.770 -31.679 1.00 98.25 157 ASP A O 1
ATOM 1165 N N . ALA A 1 158 ? 24.409 -10.857 -32.790 1.00 98.19 158 ALA A N 1
ATOM 1166 C CA . ALA A 1 158 ? 23.605 -9.800 -33.408 1.00 98.19 158 ALA A CA 1
ATOM 1167 C C . ALA A 1 158 ? 22.569 -10.349 -34.401 1.00 98.19 158 ALA A C 1
ATOM 1169 O O . ALA A 1 158 ? 21.414 -9.920 -34.383 1.00 98.19 158 ALA A O 1
ATOM 1170 N N . ALA A 1 159 ? 22.950 -11.316 -35.240 1.00 97.88 159 ALA A N 1
ATOM 1171 C CA . ALA A 1 159 ? 22.026 -11.975 -36.157 1.00 97.88 159 ALA A CA 1
ATOM 1172 C C . ALA A 1 159 ? 20.920 -12.726 -35.393 1.00 97.88 159 ALA A C 1
ATOM 1174 O O . ALA A 1 159 ? 19.745 -12.614 -35.743 1.00 97.88 159 ALA A O 1
ATOM 1175 N N . ALA A 1 160 ? 21.274 -13.418 -34.304 1.00 98.19 160 ALA A N 1
ATOM 1176 C CA . ALA A 1 160 ? 20.328 -14.116 -33.434 1.00 98.19 160 ALA A CA 1
ATOM 1177 C C . ALA A 1 160 ? 19.356 -13.169 -32.708 1.00 98.19 160 ALA A C 1
ATOM 1179 O O . ALA A 1 160 ? 18.232 -13.553 -32.404 1.00 98.19 160 ALA A O 1
ATOM 1180 N N . LEU A 1 161 ? 19.744 -11.919 -32.458 1.00 98.50 161 LEU A N 1
ATOM 1181 C CA . LEU A 1 161 ? 18.819 -10.890 -31.980 1.00 98.50 161 LEU A CA 1
ATOM 1182 C C . LEU A 1 161 ? 17.860 -10.436 -33.096 1.00 98.50 161 LEU A C 1
ATOM 1184 O O . LEU A 1 161 ? 16.651 -10.348 -32.889 1.00 98.50 161 LEU A O 1
ATOM 1188 N N . GLN A 1 162 ? 18.389 -10.168 -34.292 1.00 97.38 162 GLN A N 1
ATOM 1189 C CA . GLN A 1 162 ? 17.648 -9.560 -35.406 1.00 97.38 162 GLN A CA 1
ATOM 1190 C C . GLN A 1 162 ? 16.550 -10.452 -36.004 1.00 97.38 162 GLN A C 1
ATOM 1192 O O . GLN A 1 162 ? 15.583 -9.923 -36.558 1.00 97.38 162 GLN A O 1
ATOM 1197 N N . ILE A 1 163 ? 16.632 -11.782 -35.860 1.00 97.19 163 ILE A N 1
ATOM 1198 C CA . ILE A 1 163 ? 15.555 -12.694 -36.300 1.00 97.19 163 ILE A CA 1
ATOM 1199 C C . ILE A 1 163 ? 14.211 -12.415 -35.609 1.00 97.19 163 ILE A C 1
ATOM 1201 O O . ILE A 1 163 ? 13.161 -12.801 -36.116 1.00 97.19 163 ILE A O 1
ATOM 1205 N N . HIS A 1 164 ? 14.226 -11.720 -34.469 1.00 95.38 164 HIS A N 1
ATOM 1206 C CA . HIS A 1 164 ? 13.028 -11.349 -33.719 1.00 95.38 164 HIS A CA 1
ATOM 1207 C C . HIS A 1 164 ? 12.378 -10.040 -34.206 1.00 95.38 164 HIS A C 1
ATOM 1209 O O . HIS A 1 164 ? 11.410 -9.568 -33.604 1.00 95.38 164 HIS A O 1
ATOM 1215 N N . GLY A 1 165 ? 12.861 -9.480 -35.319 1.00 95.62 165 GLY A N 1
ATOM 1216 C CA . GLY A 1 165 ? 12.325 -8.278 -35.953 1.00 95.62 165 GLY A CA 1
ATOM 1217 C C . GLY A 1 165 ? 12.953 -6.981 -35.427 1.00 95.62 165 GLY A C 1
ATOM 1218 O O . GLY A 1 165 ? 14.010 -7.011 -34.802 1.00 95.62 165 GLY A O 1
ATOM 1219 N N . PRO A 1 166 ? 12.337 -5.813 -35.696 1.00 97.44 166 PRO A N 1
ATOM 1220 C CA . PRO A 1 166 ? 12.869 -4.525 -35.251 1.00 97.44 166 PRO A CA 1
ATOM 1221 C C . PRO A 1 166 ? 12.890 -4.399 -33.722 1.00 97.44 166 PRO A C 1
ATOM 1223 O O . PRO A 1 166 ? 11.857 -4.600 -33.077 1.00 97.44 166 PRO A O 1
ATOM 1226 N N . ILE A 1 167 ? 14.048 -4.012 -33.180 1.00 98.62 167 ILE A N 1
ATOM 1227 C CA . ILE A 1 167 ? 14.307 -3.860 -31.742 1.00 98.62 167 ILE A CA 1
ATOM 1228 C C . ILE A 1 167 ? 14.487 -2.382 -31.400 1.00 98.62 167 ILE A C 1
ATOM 1230 O O . ILE A 1 167 ? 15.276 -1.684 -32.040 1.00 98.62 167 ILE A O 1
ATOM 1234 N N . ASP A 1 168 ? 13.762 -1.924 -30.386 1.00 98.69 168 ASP A N 1
ATOM 1235 C CA . ASP A 1 168 ? 13.654 -0.526 -29.968 1.00 98.69 168 ASP A CA 1
ATOM 1236 C C . ASP A 1 168 ? 14.657 -0.145 -28.886 1.00 98.69 168 ASP A C 1
ATOM 1238 O O . ASP A 1 168 ? 15.235 0.945 -28.910 1.00 98.69 168 ASP A O 1
ATOM 1242 N N . VAL A 1 169 ? 14.816 -1.043 -27.917 1.00 98.69 169 VAL A N 1
ATOM 1243 C CA . VAL A 1 169 ? 15.467 -0.756 -26.647 1.00 98.69 169 VAL A CA 1
ATOM 1244 C C . VAL A 1 169 ? 16.518 -1.812 -26.345 1.00 98.69 169 VAL A C 1
ATOM 1246 O O . VAL A 1 169 ? 16.298 -3.004 -26.548 1.00 98.69 169 VAL A O 1
ATOM 1249 N N . TYR A 1 170 ? 17.656 -1.369 -25.825 1.00 98.56 170 TYR A N 1
ATOM 1250 C CA . TYR A 1 170 ? 18.632 -2.222 -25.167 1.00 98.56 170 TYR A CA 1
ATOM 1251 C C . TYR A 1 170 ? 18.813 -1.763 -23.720 1.00 98.56 170 TYR A C 1
ATOM 1253 O O . TYR A 1 170 ? 19.131 -0.604 -23.465 1.00 98.56 170 TYR A O 1
ATOM 1261 N N . PHE A 1 171 ? 18.607 -2.679 -22.783 1.00 98.69 171 PHE A N 1
ATOM 1262 C CA . PHE A 1 171 ? 18.859 -2.486 -21.366 1.00 98.69 171 PHE A CA 1
ATOM 1263 C C . PHE A 1 171 ? 20.079 -3.314 -20.947 1.00 98.69 171 PHE A C 1
ATOM 1265 O O . PHE A 1 171 ? 20.027 -4.550 -20.905 1.00 98.69 171 PHE A O 1
ATOM 1272 N N . ASP A 1 172 ? 21.181 -2.616 -20.672 1.00 97.75 172 ASP A N 1
ATOM 1273 C CA . ASP A 1 172 ? 22.417 -3.190 -20.153 1.00 97.75 172 ASP A CA 1
ATOM 1274 C C . ASP A 1 172 ? 22.417 -3.161 -18.624 1.00 97.75 172 ASP A C 1
ATOM 1276 O O . ASP A 1 172 ? 22.312 -2.102 -18.003 1.00 97.75 172 ASP A O 1
ATOM 1280 N N . ILE A 1 173 ? 22.611 -4.333 -18.026 1.00 95.94 173 ILE A N 1
ATOM 1281 C CA . ILE A 1 173 ? 22.837 -4.485 -16.587 1.00 95.94 173 ILE A CA 1
ATOM 1282 C C . ILE A 1 173 ? 24.041 -5.391 -16.340 1.00 95.94 173 ILE A C 1
ATOM 1284 O O . ILE A 1 173 ? 24.009 -6.378 -15.598 1.00 95.94 173 ILE A O 1
ATOM 1288 N N . SER A 1 174 ? 25.124 -5.069 -17.048 1.00 94.69 174 SER A N 1
ATOM 1289 C CA . SER A 1 174 ? 26.381 -5.803 -16.982 1.00 94.69 174 SER A CA 1
ATOM 1290 C C . SER A 1 174 ? 26.902 -5.908 -15.540 1.00 94.69 174 SER A C 1
ATOM 1292 O O . SER A 1 174 ? 26.873 -4.926 -14.797 1.00 94.69 174 SER A O 1
ATOM 1294 N N . PRO A 1 175 ? 27.408 -7.080 -15.112 1.00 91.12 175 PRO A N 1
ATOM 1295 C CA . PRO A 1 175 ? 28.039 -7.210 -13.804 1.00 91.12 175 PRO A CA 1
ATOM 1296 C C . PRO A 1 175 ? 29.361 -6.429 -13.772 1.00 91.12 175 PRO A C 1
ATOM 1298 O O . PRO A 1 175 ? 29.763 -5.800 -14.752 1.00 91.12 175 PRO A O 1
ATOM 1301 N N . LYS A 1 176 ? 30.083 -6.514 -12.653 1.00 91.19 176 LYS A N 1
ATOM 1302 C CA . LYS A 1 176 ? 31.444 -5.983 -12.579 1.00 91.19 176 LYS A CA 1
ATOM 1303 C C . LYS A 1 176 ? 32.342 -6.657 -13.624 1.00 91.19 176 LYS A C 1
ATOM 1305 O O . LYS A 1 176 ? 32.587 -7.861 -13.540 1.00 91.19 176 LYS A O 1
ATOM 1310 N N . LEU A 1 177 ? 32.831 -5.870 -14.580 1.00 89.88 177 LEU A N 1
ATOM 1311 C CA . LEU A 1 177 ? 33.738 -6.285 -15.652 1.00 89.88 177 LEU A CA 1
ATOM 1312 C C . LEU A 1 177 ? 34.872 -5.265 -15.811 1.00 89.88 177 LEU A C 1
ATOM 1314 O O . LEU A 1 177 ? 34.695 -4.083 -15.518 1.00 89.88 177 LEU A O 1
ATOM 1318 N N . GLU A 1 178 ? 36.012 -5.742 -16.309 1.00 88.31 178 GLU A N 1
ATOM 1319 C CA . GLU A 1 178 ? 37.231 -4.947 -16.536 1.00 88.31 178 GLU A CA 1
ATOM 1320 C C . GLU A 1 178 ? 37.460 -4.630 -18.030 1.00 88.31 178 GLU A C 1
ATOM 1322 O O . GLU A 1 178 ? 38.443 -3.994 -18.400 1.00 88.31 178 GLU A O 1
ATOM 1327 N N . SER A 1 179 ? 36.560 -5.057 -18.922 1.00 89.50 179 SER A N 1
ATOM 1328 C CA . SER A 1 179 ? 36.613 -4.755 -20.361 1.00 89.50 179 SER A CA 1
ATOM 1329 C C . SER A 1 179 ? 35.216 -4.738 -20.982 1.00 89.50 179 SER A C 1
ATOM 1331 O O . SER A 1 179 ? 34.259 -5.247 -20.391 1.00 89.50 179 SER A O 1
ATOM 1333 N N . THR A 1 180 ? 35.110 -4.165 -22.186 1.00 91.44 180 THR A N 1
ATOM 1334 C CA . THR A 1 180 ? 33.852 -4.100 -22.942 1.00 91.44 180 THR A CA 1
ATOM 1335 C C . THR A 1 180 ? 33.399 -5.506 -23.355 1.00 91.44 180 THR A C 1
ATOM 1337 O O . THR A 1 180 ? 34.116 -6.188 -24.091 1.00 91.44 180 THR A O 1
ATOM 1340 N N . PRO A 1 181 ? 32.210 -5.966 -22.929 1.00 94.06 181 PRO A N 1
ATOM 1341 C CA . PRO A 1 181 ? 31.719 -7.282 -23.304 1.00 94.06 181 PRO A CA 1
ATOM 1342 C C . PRO A 1 181 ? 31.201 -7.314 -24.749 1.00 94.06 181 PRO A C 1
ATOM 1344 O O . PRO A 1 181 ? 30.565 -6.372 -25.223 1.00 94.06 181 PRO A O 1
ATOM 1347 N N . SER A 1 182 ? 31.387 -8.442 -25.439 1.00 95.06 182 SER A N 1
ATOM 1348 C CA . SER A 1 182 ? 30.961 -8.601 -26.838 1.00 95.06 182 SER A CA 1
ATOM 1349 C C . SER A 1 182 ? 29.452 -8.434 -27.046 1.00 95.06 182 SER A C 1
ATOM 1351 O O . SER A 1 182 ? 29.050 -7.822 -28.034 1.00 95.06 182 SER A O 1
ATOM 1353 N N . TYR A 1 183 ? 28.616 -8.885 -26.100 1.00 95.19 183 TYR A N 1
ATOM 1354 C CA . TYR A 1 183 ? 27.153 -8.766 -26.196 1.00 95.19 183 TYR A CA 1
ATOM 1355 C C . TYR A 1 183 ? 26.661 -7.314 -26.239 1.00 95.19 183 TYR A C 1
ATOM 1357 O O . TYR A 1 183 ? 25.620 -7.054 -26.841 1.00 95.19 183 TYR A O 1
ATOM 1365 N N . LEU A 1 184 ? 27.411 -6.365 -25.664 1.00 95.62 184 LEU A N 1
ATOM 1366 C CA . LEU A 1 184 ? 27.089 -4.942 -25.759 1.00 95.62 184 LEU A CA 1
ATOM 1367 C C . LEU A 1 184 ? 27.173 -4.510 -27.225 1.00 95.62 184 LEU A C 1
ATOM 1369 O O . LEU A 1 184 ? 26.224 -3.957 -27.773 1.00 95.62 184 LEU A O 1
ATOM 1373 N N . ARG A 1 185 ? 28.257 -4.867 -27.920 1.00 95.25 185 ARG A N 1
ATOM 1374 C CA . ARG A 1 185 ? 28.411 -4.561 -29.347 1.00 95.25 185 ARG A CA 1
ATOM 1375 C C . ARG A 1 185 ? 27.366 -5.275 -30.209 1.00 95.25 185 ARG A C 1
ATOM 1377 O O . ARG A 1 185 ? 26.811 -4.645 -31.111 1.00 95.25 185 ARG A O 1
ATOM 1384 N N . SER A 1 186 ? 27.042 -6.532 -29.902 1.00 97.69 186 SER A N 1
ATOM 1385 C CA . SER A 1 186 ? 25.982 -7.284 -30.590 1.00 97.69 186 SER A CA 1
ATOM 1386 C C . SER A 1 186 ? 24.616 -6.602 -30.470 1.00 97.69 186 SER A C 1
ATOM 1388 O O . SER A 1 186 ? 23.924 -6.425 -31.474 1.00 97.69 186 SER A O 1
ATOM 1390 N N . ALA A 1 187 ? 24.248 -6.146 -29.268 1.00 97.81 187 ALA A N 1
ATOM 1391 C CA . ALA A 1 187 ? 22.988 -5.446 -29.024 1.00 97.81 187 ALA A CA 1
ATOM 1392 C C . ALA A 1 187 ? 22.910 -4.118 -29.794 1.00 97.81 187 ALA A C 1
ATOM 1394 O O . ALA A 1 187 ? 21.911 -3.839 -30.457 1.00 97.81 187 ALA A O 1
ATOM 1395 N N . PHE A 1 188 ? 23.992 -3.334 -29.807 1.00 97.69 188 PHE A N 1
ATOM 1396 C CA . PHE A 1 188 ? 24.078 -2.098 -30.593 1.00 97.69 188 PHE A CA 1
ATOM 1397 C C . PHE A 1 188 ? 23.890 -2.344 -32.105 1.00 97.69 188 PHE A C 1
ATOM 1399 O O . PHE A 1 188 ? 23.201 -1.581 -32.792 1.00 97.69 188 PHE A O 1
ATOM 1406 N N . ILE A 1 189 ? 24.463 -3.426 -32.644 1.00 96.81 189 ILE A N 1
ATOM 1407 C CA . ILE A 1 189 ? 24.268 -3.825 -34.048 1.00 96.81 189 ILE A CA 1
ATOM 1408 C C . ILE A 1 189 ? 22.812 -4.241 -34.308 1.00 96.81 189 ILE A C 1
ATOM 1410 O O . ILE A 1 189 ? 22.269 -3.912 -35.367 1.00 96.81 189 ILE A O 1
ATOM 1414 N N . ALA A 1 190 ? 22.161 -4.902 -33.353 1.00 98.19 190 ALA A N 1
ATOM 1415 C CA . ALA A 1 190 ? 20.794 -5.392 -33.497 1.00 98.19 190 ALA A CA 1
ATOM 1416 C C . ALA A 1 190 ? 19.716 -4.292 -33.443 1.00 98.19 190 ALA A C 1
ATOM 1418 O O . ALA A 1 190 ? 18.657 -4.449 -34.050 1.00 98.19 190 ALA A O 1
ATOM 1419 N N . LEU A 1 191 ? 19.979 -3.163 -32.774 1.00 98.50 191 LEU A N 1
ATOM 1420 C CA . LEU A 1 191 ? 19.010 -2.067 -32.643 1.00 98.50 191 LEU A CA 1
ATOM 1421 C C . LEU A 1 191 ? 18.592 -1.468 -33.990 1.00 98.50 191 LEU A C 1
ATOM 1423 O O . LEU A 1 191 ? 19.415 -1.262 -34.890 1.00 98.50 191 LEU A O 1
ATOM 1427 N N . ARG A 1 192 ? 17.312 -1.109 -34.109 1.00 98.06 192 ARG A N 1
ATOM 1428 C CA . ARG A 1 192 ? 16.798 -0.355 -35.260 1.00 98.06 192 ARG A CA 1
ATOM 1429 C C . ARG A 1 192 ? 17.272 1.111 -35.224 1.00 98.06 192 ARG A C 1
ATOM 1431 O O . ARG A 1 192 ? 17.692 1.595 -34.169 1.00 98.06 192 ARG A O 1
ATOM 1438 N N . PRO A 1 193 ? 17.204 1.855 -36.345 1.00 98.19 193 PRO A N 1
ATOM 1439 C CA . PRO A 1 193 ? 17.421 3.302 -36.327 1.00 98.19 193 PRO A CA 1
ATOM 1440 C C . PRO A 1 193 ? 16.535 4.001 -35.287 1.00 98.19 193 PRO A C 1
ATOM 1442 O O . PRO A 1 193 ? 15.366 3.654 -35.142 1.00 98.19 193 PRO A O 1
ATOM 1445 N N . LYS A 1 194 ? 17.086 4.990 -34.578 1.00 97.88 194 LYS A N 1
ATOM 1446 C CA . LYS A 1 194 ? 16.478 5.691 -33.430 1.00 97.88 194 LYS A CA 1
ATOM 1447 C C . LYS A 1 194 ? 16.257 4.832 -32.179 1.00 97.88 194 LYS A C 1
ATOM 1449 O O . LYS A 1 194 ? 15.561 5.267 -31.263 1.00 97.88 194 LYS A O 1
ATOM 1454 N N . GLY A 1 195 ? 16.866 3.646 -32.119 1.00 98.25 195 GLY A N 1
ATOM 1455 C CA . GLY A 1 195 ? 16.881 2.816 -30.919 1.00 98.25 195 GLY A CA 1
ATOM 1456 C C . GLY A 1 195 ? 17.545 3.504 -29.721 1.00 98.25 195 GLY A C 1
ATOM 1457 O O . GLY A 1 195 ? 18.312 4.465 -29.866 1.00 98.25 195 GLY A O 1
ATOM 1458 N N . ARG A 1 196 ? 17.229 3.012 -28.523 1.00 98.44 196 ARG A N 1
ATOM 1459 C CA . ARG A 1 196 ? 17.636 3.612 -27.246 1.00 98.44 196 ARG A CA 1
ATOM 1460 C C . ARG A 1 196 ? 18.343 2.596 -26.363 1.00 98.44 196 ARG A C 1
ATOM 1462 O O . ARG A 1 196 ? 17.959 1.432 -26.330 1.00 98.44 196 ARG A O 1
ATOM 1469 N N . VAL A 1 197 ? 19.365 3.050 -25.651 1.00 98.31 197 VAL A N 1
ATOM 1470 C CA . VAL A 1 197 ? 20.207 2.217 -24.793 1.00 98.31 197 VAL A CA 1
ATOM 1471 C C . VAL A 1 197 ? 20.230 2.786 -23.383 1.00 98.31 197 VAL A C 1
ATOM 1473 O O . VAL A 1 197 ? 20.585 3.952 -23.210 1.00 98.31 197 VAL A O 1
ATOM 1476 N N . SER A 1 198 ? 19.892 1.954 -22.400 1.00 97.94 198 SER A N 1
ATOM 1477 C CA . SER A 1 198 ? 20.127 2.215 -20.980 1.00 97.94 198 SER A CA 1
ATOM 1478 C C . SER A 1 198 ? 21.376 1.457 -20.543 1.00 97.94 198 SER A C 1
ATOM 1480 O O . SER A 1 198 ? 21.435 0.236 -20.690 1.00 97.94 198 SER A O 1
ATOM 1482 N N . LEU A 1 199 ? 22.386 2.182 -20.064 1.00 96.31 199 LEU A N 1
ATOM 1483 C CA . LEU A 1 199 ? 23.608 1.626 -19.489 1.00 96.31 199 LEU A CA 1
ATOM 1484 C C . LEU A 1 199 ? 23.524 1.722 -17.966 1.00 96.31 199 LEU A C 1
ATOM 1486 O O . LEU A 1 199 ? 23.703 2.802 -17.404 1.00 96.31 199 LEU A O 1
ATOM 1490 N N . MET A 1 200 ? 23.248 0.597 -17.309 1.00 94.44 200 MET A N 1
ATOM 1491 C CA . MET A 1 200 ? 23.082 0.526 -15.853 1.00 94.44 200 MET A CA 1
ATOM 1492 C C . MET A 1 200 ? 23.997 -0.528 -15.198 1.00 94.44 200 MET A C 1
ATOM 1494 O O . MET A 1 200 ? 23.945 -0.759 -13.990 1.00 94.44 200 MET A O 1
ATOM 1498 N N . GLY A 1 201 ? 24.850 -1.184 -15.989 1.00 89.44 201 GLY A N 1
ATOM 1499 C CA . GLY A 1 201 ? 25.850 -2.129 -15.506 1.00 89.44 201 GLY A CA 1
ATOM 1500 C C . GLY A 1 201 ? 26.999 -1.495 -14.712 1.00 89.44 201 GLY A C 1
ATOM 1501 O O . GLY A 1 201 ? 27.180 -0.283 -14.668 1.00 89.44 201 GLY A O 1
ATOM 1502 N N . SER A 1 202 ? 27.822 -2.342 -14.092 1.00 87.69 202 SER A N 1
ATOM 1503 C CA . SER A 1 202 ? 28.967 -1.949 -13.251 1.00 87.69 202 SER A CA 1
ATOM 1504 C C . SER A 1 202 ? 30.329 -2.211 -13.913 1.00 87.69 202 SER A C 1
ATOM 1506 O O . SER A 1 202 ? 31.264 -2.678 -13.255 1.00 87.69 202 SER A O 1
ATOM 1508 N N . ILE A 1 203 ? 30.454 -1.948 -15.216 1.00 91.31 203 ILE A N 1
ATOM 1509 C CA . ILE A 1 203 ? 31.738 -2.032 -15.935 1.00 91.31 203 ILE A CA 1
ATOM 1510 C C . ILE A 1 203 ? 32.644 -0.902 -15.424 1.00 91.31 203 ILE A C 1
ATOM 1512 O O . ILE A 1 203 ? 32.226 0.251 -15.404 1.00 91.31 203 ILE A O 1
ATOM 1516 N N . ARG A 1 204 ? 33.853 -1.230 -14.950 1.00 85.31 204 ARG A N 1
ATOM 1517 C CA . ARG A 1 204 ? 34.748 -0.247 -14.304 1.00 85.31 204 ARG A CA 1
ATOM 1518 C C . ARG A 1 204 ? 35.717 0.442 -15.260 1.00 85.31 204 ARG A C 1
ATOM 1520 O O . ARG A 1 204 ? 36.258 1.484 -14.905 1.00 85.31 204 ARG A O 1
ATOM 1527 N N . SER A 1 205 ? 35.958 -0.153 -16.421 1.00 88.12 205 SER A N 1
ATOM 1528 C CA . SER A 1 205 ? 36.758 0.433 -17.493 1.00 88.12 205 SER A CA 1
ATOM 1529 C C . SER A 1 205 ? 35.885 1.176 -18.501 1.00 88.12 205 SER A C 1
ATOM 1531 O O . SER A 1 205 ? 34.659 1.036 -18.506 1.00 88.12 205 SER A O 1
ATOM 1533 N N . ASP A 1 206 ? 36.531 1.956 -19.368 1.00 88.44 206 ASP A N 1
ATOM 1534 C CA . ASP A 1 206 ? 35.852 2.619 -20.476 1.00 88.44 206 ASP A CA 1
ATOM 1535 C C . ASP A 1 206 ? 35.166 1.596 -21.392 1.00 88.44 206 ASP A C 1
ATOM 1537 O O . ASP A 1 206 ? 35.711 0.536 -21.723 1.00 88.44 206 ASP A O 1
ATOM 1541 N N . VAL A 1 207 ? 33.949 1.938 -21.814 1.00 88.94 207 VAL A N 1
ATOM 1542 C CA . VAL A 1 207 ? 33.151 1.114 -22.722 1.00 88.94 207 VAL A CA 1
ATOM 1543 C C . VAL A 1 207 ? 33.369 1.579 -24.159 1.00 88.94 207 VAL A C 1
ATOM 1545 O O . VAL A 1 207 ? 33.067 2.720 -24.512 1.00 88.94 207 VAL A O 1
ATOM 1548 N N . GLU A 1 208 ? 33.839 0.678 -25.019 1.00 89.62 208 GLU A N 1
ATOM 1549 C CA . GLU A 1 208 ? 33.990 0.937 -26.448 1.00 89.62 208 GLU A CA 1
ATOM 1550 C C . GLU A 1 208 ? 32.627 0.910 -27.146 1.00 89.62 208 GLU A C 1
ATOM 1552 O O . GLU A 1 208 ? 31.981 -0.134 -27.281 1.00 89.62 208 GLU A O 1
ATOM 1557 N N . LEU A 1 209 ? 32.194 2.072 -27.635 1.00 91.12 209 LEU A N 1
ATOM 1558 C CA . LEU A 1 209 ? 30.934 2.217 -28.355 1.00 91.12 209 LEU A CA 1
ATOM 1559 C C . LEU A 1 209 ? 31.153 2.274 -29.879 1.00 91.12 209 LEU A C 1
ATOM 1561 O O . LEU A 1 209 ? 32.068 2.957 -30.348 1.00 91.12 209 LEU A O 1
ATOM 1565 N N . PRO A 1 210 ? 30.304 1.615 -30.694 1.00 92.31 210 PRO A N 1
ATOM 1566 C CA . PRO A 1 210 ? 30.409 1.634 -32.156 1.00 92.31 210 PRO A CA 1
ATOM 1567 C C . PRO A 1 210 ? 29.958 2.986 -32.748 1.00 92.31 210 PRO A C 1
ATOM 1569 O O . PRO A 1 210 ? 28.871 3.108 -33.318 1.00 92.31 210 PRO A O 1
ATOM 1572 N N . TYR A 1 211 ? 30.821 4.000 -32.632 1.00 95.06 211 TYR A N 1
ATOM 1573 C CA . TYR A 1 211 ? 30.528 5.418 -32.881 1.00 95.06 211 TYR A CA 1
ATOM 1574 C C . TYR A 1 211 ? 29.854 5.703 -34.231 1.00 95.06 211 TYR A C 1
ATOM 1576 O O . TYR A 1 211 ? 28.749 6.240 -34.269 1.00 95.06 211 TYR A O 1
ATOM 1584 N N . LEU A 1 212 ? 30.471 5.302 -35.351 1.00 95.75 212 LEU A N 1
ATOM 1585 C CA . LEU A 1 212 ? 29.922 5.584 -36.685 1.00 95.75 212 LEU A CA 1
ATOM 1586 C C . LEU A 1 212 ? 28.532 4.955 -36.876 1.00 95.75 212 LEU A C 1
ATOM 1588 O O . LEU A 1 212 ? 27.641 5.570 -37.453 1.00 95.75 212 LEU A O 1
ATOM 1592 N N . MET A 1 213 ? 28.323 3.749 -36.347 1.00 95.62 213 MET A N 1
ATOM 1593 C CA . MET A 1 213 ? 27.033 3.063 -36.422 1.00 95.62 213 MET A CA 1
ATOM 1594 C C . MET A 1 213 ? 25.970 3.796 -35.599 1.00 95.62 213 MET A C 1
ATOM 1596 O O . MET A 1 213 ? 24.856 3.994 -36.084 1.00 95.62 213 MET A O 1
ATOM 1600 N N . MET A 1 214 ? 26.319 4.257 -34.394 1.00 97.12 214 MET A N 1
ATOM 1601 C CA . MET A 1 214 ? 25.421 5.066 -33.568 1.00 97.12 214 MET A CA 1
ATOM 1602 C C . MET A 1 214 ? 25.004 6.354 -34.276 1.00 97.12 214 MET A C 1
ATOM 1604 O O . MET A 1 214 ? 23.826 6.701 -34.227 1.00 97.12 214 MET A O 1
ATOM 1608 N N . VAL A 1 215 ? 25.935 7.024 -34.965 1.00 97.69 215 VAL A N 1
ATOM 1609 C CA . VAL A 1 215 ? 25.648 8.226 -35.763 1.00 97.69 215 VAL A CA 1
ATOM 1610 C C . VAL A 1 215 ? 24.699 7.895 -36.916 1.00 97.69 215 VAL A C 1
ATOM 1612 O O . VAL A 1 215 ? 23.659 8.535 -37.048 1.00 97.69 215 VAL A O 1
ATOM 1615 N N . ILE A 1 216 ? 25.002 6.857 -37.704 1.00 97.56 216 ILE A N 1
ATOM 1616 C CA . ILE A 1 216 ? 24.187 6.448 -38.862 1.00 97.56 216 ILE A CA 1
ATOM 1617 C C . ILE A 1 216 ? 22.764 6.060 -38.438 1.00 97.56 216 ILE A C 1
ATOM 1619 O O . ILE A 1 216 ? 21.793 6.446 -39.086 1.00 97.56 216 ILE A O 1
ATOM 1623 N N . LYS A 1 217 ? 22.618 5.308 -37.342 1.00 97.88 217 LYS A N 1
ATOM 1624 C CA . LYS A 1 217 ? 21.306 4.901 -36.821 1.00 97.88 217 LYS A CA 1
ATOM 1625 C C . LYS A 1 217 ? 20.635 5.984 -35.975 1.00 97.88 217 LYS A C 1
ATOM 1627 O O . LYS A 1 217 ? 19.441 5.874 -35.711 1.00 97.88 217 LYS A O 1
ATOM 1632 N N . GLY A 1 218 ? 21.359 7.012 -35.541 1.00 97.94 218 GLY A N 1
ATOM 1633 C CA . GLY A 1 218 ? 20.877 8.021 -34.600 1.00 97.94 218 GLY A CA 1
ATOM 1634 C C . GLY A 1 218 ? 20.425 7.417 -33.268 1.00 97.94 218 GLY A C 1
ATOM 1635 O O . GLY A 1 218 ? 19.302 7.686 -32.843 1.00 97.94 218 GLY A O 1
ATOM 1636 N N . LEU A 1 219 ? 21.255 6.562 -32.662 1.00 98.25 219 LEU A N 1
ATOM 1637 C CA . LEU A 1 219 ? 20.953 5.921 -31.376 1.00 98.25 219 LEU A CA 1
ATOM 1638 C C . LEU A 1 219 ? 21.086 6.914 -30.211 1.00 98.25 219 LEU A C 1
ATOM 1640 O O . LEU A 1 219 ? 21.993 7.746 -30.210 1.00 98.25 219 LEU A O 1
ATOM 1644 N N . ARG A 1 220 ? 20.226 6.789 -29.192 1.00 97.81 220 ARG A N 1
ATOM 1645 C CA . ARG A 1 220 ? 20.376 7.495 -27.904 1.00 97.81 220 ARG A CA 1
ATOM 1646 C C . ARG A 1 220 ? 20.933 6.530 -26.868 1.00 97.81 220 ARG A C 1
ATOM 1648 O O . ARG A 1 220 ? 20.369 5.459 -26.671 1.00 97.81 220 ARG A O 1
ATOM 1655 N N . VAL A 1 221 ? 22.000 6.931 -26.191 1.00 96.62 221 VAL A N 1
ATOM 1656 C CA . VAL A 1 221 ? 22.598 6.183 -25.081 1.00 96.62 221 VAL A CA 1
ATOM 1657 C C . VAL A 1 221 ? 22.478 7.030 -23.827 1.00 96.62 221 VAL A C 1
ATOM 1659 O O . VAL A 1 221 ? 22.783 8.220 -23.864 1.00 96.62 221 VAL A O 1
ATOM 1662 N N . GLN A 1 222 ? 22.013 6.430 -22.739 1.00 96.50 222 GLN A N 1
ATOM 1663 C CA . GLN A 1 222 ? 21.879 7.082 -21.445 1.00 96.50 222 GLN A CA 1
ATOM 1664 C C . GLN A 1 222 ? 22.418 6.166 -20.356 1.00 96.50 222 GLN A C 1
ATOM 1666 O O . GLN A 1 222 ? 22.064 4.991 -20.302 1.00 96.50 222 GLN A O 1
ATOM 1671 N N . GLY A 1 223 ? 23.282 6.713 -19.504 1.00 93.81 223 GLY A N 1
ATOM 1672 C CA . GLY A 1 223 ? 23.631 6.074 -18.244 1.00 93.81 223 GLY A CA 1
ATOM 1673 C C . GLY A 1 223 ? 22.526 6.316 -17.224 1.00 93.81 223 GLY A C 1
ATOM 1674 O O . GLY A 1 223 ? 22.041 7.443 -17.112 1.00 93.81 223 GLY A O 1
ATOM 1675 N N . THR A 1 224 ? 22.159 5.281 -16.480 1.00 92.12 224 THR A N 1
ATOM 1676 C CA . THR A 1 224 ? 21.223 5.391 -15.357 1.00 92.12 224 THR A CA 1
ATOM 1677 C C . THR A 1 224 ? 21.876 4.810 -14.114 1.00 92.12 224 THR A C 1
ATOM 1679 O O . THR A 1 224 ? 22.613 3.829 -14.182 1.00 92.12 224 THR A O 1
ATOM 1682 N N . PHE A 1 225 ? 21.607 5.421 -12.965 1.00 90.19 225 PHE A N 1
ATOM 1683 C CA . PHE A 1 225 ? 22.014 4.891 -11.675 1.00 90.19 225 PHE A CA 1
ATOM 1684 C C . PHE A 1 225 ? 20.785 4.726 -10.785 1.00 90.19 225 PHE A C 1
ATOM 1686 O O . PHE A 1 225 ? 20.176 5.712 -10.359 1.00 90.19 225 PHE A O 1
ATOM 1693 N N . MET A 1 226 ? 20.451 3.469 -10.488 1.00 91.75 226 MET A N 1
ATOM 1694 C CA . MET A 1 226 ? 19.315 3.083 -9.652 1.00 91.75 226 MET A CA 1
ATOM 1695 C C . MET A 1 226 ? 17.986 3.647 -10.194 1.00 91.75 226 MET A C 1
ATOM 1697 O O . MET A 1 226 ? 17.638 3.388 -11.340 1.00 91.75 226 MET A O 1
ATOM 1701 N N . TYR A 1 227 ? 17.235 4.380 -9.369 1.00 93.56 227 TYR A N 1
ATOM 1702 C CA . TYR A 1 227 ? 15.900 4.909 -9.659 1.00 93.56 227 TYR A CA 1
ATOM 1703 C C . TYR A 1 227 ? 15.617 6.151 -8.804 1.00 93.56 227 TYR A C 1
ATOM 1705 O O . TYR A 1 227 ? 16.286 6.381 -7.787 1.00 93.56 227 TYR A O 1
ATOM 1713 N N . THR A 1 228 ? 14.650 6.974 -9.207 1.00 91.19 228 THR A N 1
ATOM 1714 C CA . THR A 1 228 ? 14.138 8.128 -8.447 1.00 91.19 228 THR A CA 1
ATOM 1715 C C . THR A 1 228 ? 13.000 7.730 -7.503 1.00 91.19 228 THR A C 1
ATOM 1717 O O . THR A 1 228 ? 12.426 6.651 -7.627 1.00 91.19 228 THR A O 1
ATOM 1720 N N . ARG A 1 229 ? 12.637 8.615 -6.563 1.00 88.50 229 ARG A N 1
ATOM 1721 C CA . ARG A 1 229 ? 11.482 8.398 -5.675 1.00 88.50 229 ARG A CA 1
ATOM 1722 C C . ARG A 1 229 ? 10.181 8.223 -6.466 1.00 88.50 229 ARG A C 1
ATOM 1724 O O . ARG A 1 229 ? 9.426 7.303 -6.186 1.00 88.50 229 ARG A O 1
ATOM 1731 N N . GLN A 1 230 ? 9.972 9.059 -7.484 1.00 91.31 230 GLN A N 1
ATOM 1732 C CA . GLN A 1 230 ? 8.813 8.959 -8.371 1.00 91.31 230 GLN A CA 1
ATOM 1733 C C . GLN A 1 230 ? 8.791 7.616 -9.116 1.00 91.31 230 GLN A C 1
ATOM 1735 O O . GLN A 1 230 ? 7.756 6.969 -9.187 1.00 91.31 230 GLN A O 1
ATOM 1740 N N . GLN A 1 231 ? 9.937 7.160 -9.626 1.00 95.56 231 GLN A N 1
ATOM 1741 C CA . GLN A 1 231 ? 10.032 5.855 -10.288 1.00 95.56 231 GLN A CA 1
ATOM 1742 C C . GLN A 1 231 ? 9.745 4.689 -9.328 1.00 95.56 231 GLN A C 1
ATOM 1744 O O . GLN A 1 231 ? 9.202 3.673 -9.754 1.00 95.56 231 GLN A O 1
ATOM 1749 N N . ALA A 1 232 ? 10.080 4.827 -8.040 1.00 94.31 232 ALA A N 1
ATOM 1750 C CA . ALA A 1 232 ? 9.680 3.858 -7.024 1.00 94.31 232 ALA A CA 1
ATOM 1751 C C . ALA A 1 232 ? 8.156 3.853 -6.815 1.00 94.31 232 ALA A C 1
ATOM 1753 O O . ALA A 1 232 ? 7.570 2.776 -6.830 1.00 94.31 232 ALA A O 1
ATOM 1754 N N . ASP A 1 233 ? 7.514 5.023 -6.701 1.00 94.00 233 ASP A N 1
ATOM 1755 C CA . ASP A 1 233 ? 6.046 5.138 -6.597 1.00 94.00 233 ASP A CA 1
ATOM 1756 C C . ASP A 1 233 ? 5.339 4.504 -7.814 1.00 94.00 233 ASP A C 1
ATOM 1758 O O . ASP A 1 233 ? 4.386 3.740 -7.666 1.00 94.00 233 ASP A O 1
ATOM 1762 N N . GLU A 1 234 ? 5.836 4.761 -9.028 1.00 96.81 234 GLU A N 1
ATOM 1763 C CA . GLU A 1 234 ? 5.289 4.187 -10.264 1.00 96.81 234 GLU A CA 1
ATOM 1764 C C . GLU A 1 234 ? 5.409 2.655 -10.302 1.00 96.81 234 GLU A C 1
ATOM 1766 O O . GLU A 1 234 ? 4.452 1.961 -10.654 1.00 96.81 234 GLU A O 1
ATOM 1771 N N . LEU A 1 235 ? 6.566 2.111 -9.906 1.00 97.69 235 LEU A N 1
ATOM 1772 C CA . LEU A 1 235 ? 6.765 0.667 -9.800 1.00 97.69 235 LEU A CA 1
ATOM 1773 C C . LEU A 1 235 ? 5.851 0.052 -8.731 1.00 97.69 235 LEU A C 1
ATOM 1775 O O . LEU A 1 235 ? 5.240 -0.985 -8.986 1.00 97.69 235 LEU A O 1
ATOM 1779 N N . ILE A 1 236 ? 5.743 0.675 -7.555 1.00 96.38 236 ILE A N 1
ATOM 1780 C CA . ILE A 1 236 ? 4.845 0.225 -6.483 1.00 96.38 236 ILE A CA 1
ATOM 1781 C C . ILE A 1 236 ? 3.410 0.155 -7.012 1.00 96.38 236 ILE A C 1
ATOM 1783 O O . ILE A 1 236 ? 2.753 -0.865 -6.826 1.00 96.38 236 ILE A O 1
ATOM 1787 N N . GLY A 1 237 ? 2.962 1.148 -7.785 1.00 96.00 237 GLY A N 1
ATOM 1788 C CA . GLY A 1 237 ? 1.658 1.110 -8.450 1.00 96.00 237 GLY A CA 1
ATOM 1789 C C . GLY A 1 237 ? 1.475 -0.088 -9.397 1.00 96.00 237 GLY A C 1
ATOM 1790 O O . GLY A 1 237 ? 0.397 -0.691 -9.436 1.00 96.00 237 GLY A O 1
ATOM 1791 N N . LEU A 1 238 ? 2.516 -0.498 -10.135 1.00 96.50 238 LEU A N 1
ATOM 1792 C CA . LEU A 1 238 ? 2.474 -1.715 -10.964 1.00 96.50 238 LEU A CA 1
ATOM 1793 C C . LEU A 1 238 ? 2.356 -2.992 -10.120 1.00 96.50 238 LEU A C 1
ATOM 1795 O O . LEU A 1 238 ? 1.643 -3.917 -10.510 1.00 96.50 238 LEU A O 1
ATOM 1799 N N . VAL A 1 239 ? 3.032 -3.045 -8.973 1.00 96.50 239 VAL A N 1
ATOM 1800 C CA . VAL A 1 239 ? 2.972 -4.190 -8.054 1.00 96.50 239 VAL A CA 1
ATOM 1801 C C . VAL A 1 239 ? 1.605 -4.268 -7.375 1.00 96.50 239 VAL A C 1
ATOM 1803 O O . VAL A 1 239 ? 0.951 -5.308 -7.419 1.00 96.50 239 VAL A O 1
ATOM 1806 N N . GLU A 1 240 ? 1.130 -3.161 -6.807 1.00 93.69 240 GLU A N 1
ATOM 1807 C CA . GLU A 1 240 ? -0.154 -3.084 -6.109 1.00 93.69 240 GLU A CA 1
ATOM 1808 C C . GLU A 1 240 ? -1.336 -3.345 -7.046 1.00 93.69 240 GLU A C 1
ATOM 1810 O O . GLU A 1 240 ? -2.324 -3.954 -6.642 1.00 93.69 240 GLU A O 1
ATOM 1815 N N . SER A 1 241 ? -1.250 -2.953 -8.318 1.00 92.69 241 SER A N 1
ATOM 1816 C CA . SER A 1 241 ? -2.275 -3.285 -9.320 1.00 92.69 241 SER A CA 1
ATOM 1817 C C . SER A 1 241 ? -2.246 -4.748 -9.783 1.00 92.69 241 SER A C 1
ATOM 1819 O O . SER A 1 241 ? -3.165 -5.175 -10.480 1.00 92.69 241 SER A O 1
ATOM 1821 N N . GLY A 1 242 ? -1.223 -5.522 -9.408 1.00 91.00 242 GLY A N 1
ATOM 1822 C CA . GLY A 1 242 ? -1.016 -6.897 -9.869 1.00 91.00 242 GLY A CA 1
ATOM 1823 C C . GLY A 1 242 ? -0.473 -7.007 -11.300 1.00 91.00 242 GLY A C 1
ATOM 1824 O O . GLY A 1 242 ? -0.351 -8.115 -11.818 1.00 91.00 242 GLY A O 1
ATOM 1825 N N . LEU A 1 243 ? -0.130 -5.887 -11.950 1.00 93.38 243 LEU A N 1
ATOM 1826 C CA . LEU A 1 243 ? 0.454 -5.867 -13.300 1.00 93.38 243 LEU A CA 1
ATOM 1827 C C . LEU A 1 243 ? 1.914 -6.331 -13.315 1.00 93.38 243 LEU A C 1
ATOM 1829 O O . LEU A 1 243 ? 2.378 -6.885 -14.313 1.00 93.38 243 LEU A O 1
ATOM 1833 N N . LEU A 1 244 ? 2.630 -6.105 -12.214 1.00 95.31 244 LEU A N 1
ATOM 1834 C CA . LEU A 1 244 ? 3.956 -6.650 -11.965 1.00 95.31 244 LEU A CA 1
ATOM 1835 C C . LEU A 1 244 ? 3.874 -7.614 -10.776 1.00 95.31 244 LEU A C 1
ATOM 1837 O O . LEU A 1 244 ? 3.973 -7.174 -9.629 1.00 95.31 244 LEU A O 1
ATOM 1841 N N . PRO A 1 245 ? 3.651 -8.914 -11.022 1.00 91.25 245 PRO A N 1
ATOM 1842 C CA . PRO A 1 245 ? 3.530 -9.865 -9.935 1.00 91.25 245 PRO A CA 1
ATOM 1843 C C . PRO A 1 245 ? 4.856 -10.065 -9.189 1.00 91.25 245 PRO A C 1
ATOM 1845 O O . PRO A 1 245 ? 5.930 -9.959 -9.783 1.00 91.25 245 PRO A O 1
ATOM 1848 N N . LEU A 1 246 ? 4.774 -10.401 -7.900 1.00 91.06 246 LEU A N 1
ATOM 1849 C CA . LEU A 1 246 ? 5.904 -10.847 -7.073 1.00 91.06 246 LEU A CA 1
ATOM 1850 C C . LEU A 1 246 ? 5.859 -12.370 -6.876 1.00 91.06 246 LEU A C 1
ATOM 1852 O O . LEU A 1 246 ? 5.072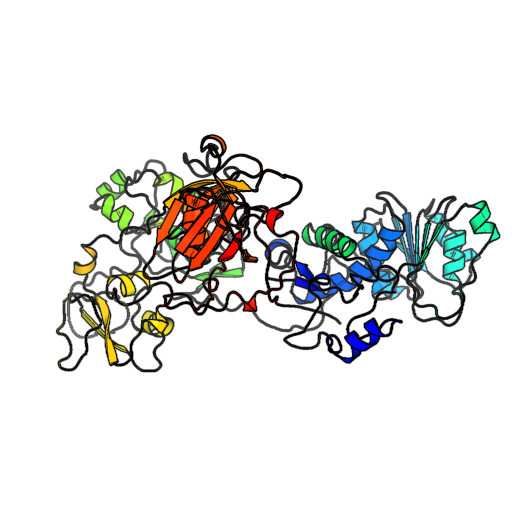 -13.060 -7.529 1.00 91.06 246 LEU A O 1
ATOM 1856 N N . ALA A 1 247 ? 6.711 -12.897 -5.991 1.00 87.12 247 ALA A N 1
ATOM 1857 C CA . ALA A 1 247 ? 6.797 -14.322 -5.671 1.00 87.12 247 ALA A CA 1
ATOM 1858 C C . ALA A 1 247 ? 6.961 -15.192 -6.937 1.00 87.12 247 ALA A C 1
ATOM 1860 O O . ALA A 1 247 ? 7.590 -14.774 -7.919 1.00 87.12 247 ALA A O 1
ATOM 1861 N N . LYS A 1 248 ? 6.389 -16.406 -6.934 1.00 83.69 248 LYS A N 1
ATOM 1862 C CA . LYS A 1 248 ? 6.482 -17.351 -8.061 1.00 83.69 248 LYS A CA 1
ATOM 1863 C C . LYS A 1 248 ? 6.013 -16.750 -9.387 1.00 83.69 248 LYS A C 1
ATOM 1865 O O . LYS A 1 248 ? 6.744 -16.896 -10.369 1.00 83.69 248 LYS A O 1
ATOM 1870 N N . PRO A 1 249 ? 4.856 -16.058 -9.462 1.00 81.56 249 PRO A N 1
ATOM 1871 C CA . PRO A 1 249 ? 4.432 -15.436 -10.716 1.00 81.56 249 PRO A CA 1
ATOM 1872 C C . PRO A 1 249 ? 5.355 -14.287 -11.171 1.00 81.56 249 PRO A C 1
ATOM 1874 O O . PRO A 1 249 ? 5.461 -14.032 -12.368 1.00 81.56 249 PRO A O 1
ATOM 1877 N N . GLY A 1 250 ? 6.068 -13.644 -10.240 1.00 79.00 250 GLY A N 1
ATOM 1878 C CA . GLY A 1 250 ? 7.126 -12.657 -10.491 1.00 79.00 250 GLY A CA 1
ATOM 1879 C C . GLY A 1 250 ? 8.512 -13.238 -10.790 1.00 79.00 250 GLY A C 1
ATOM 1880 O O . GLY A 1 250 ? 9.489 -12.492 -10.854 1.00 79.00 250 GLY A O 1
ATOM 1881 N N . GLY A 1 251 ? 8.624 -14.560 -10.951 1.00 75.50 251 GLY A N 1
ATOM 1882 C CA . GLY A 1 251 ? 9.875 -15.230 -11.300 1.00 75.50 251 GLY A CA 1
ATOM 1883 C C . GLY A 1 251 ? 10.855 -15.426 -10.144 1.00 75.50 251 GLY A C 1
ATOM 1884 O O . GLY A 1 251 ? 12.035 -15.687 -10.405 1.00 75.50 251 GLY A O 1
ATOM 1885 N N . ILE A 1 252 ? 10.400 -15.312 -8.890 1.00 79.19 252 ILE A N 1
ATOM 1886 C CA . ILE A 1 252 ? 11.218 -15.567 -7.698 1.00 79.19 252 ILE A CA 1
ATOM 1887 C C . ILE A 1 252 ? 10.591 -16.632 -6.798 1.00 79.19 252 ILE A C 1
ATOM 1889 O O . ILE A 1 252 ? 9.379 -16.795 -6.746 1.00 79.19 252 ILE A O 1
ATOM 1893 N N . GLU A 1 253 ? 11.417 -17.354 -6.052 1.00 77.50 253 GLU A N 1
ATOM 1894 C CA . GLU A 1 253 ? 10.955 -18.222 -4.970 1.00 77.50 253 GLU A CA 1
ATOM 1895 C C . GLU A 1 253 ? 11.678 -17.817 -3.691 1.00 77.50 253 GLU A C 1
ATOM 1897 O O . GLU A 1 253 ? 12.910 -17.837 -3.633 1.00 77.50 253 GLU A O 1
ATOM 1902 N N . THR A 1 254 ? 10.907 -17.437 -2.678 1.00 67.88 254 THR A N 1
ATOM 1903 C CA . THR A 1 254 ? 11.425 -17.099 -1.356 1.00 67.88 254 THR A CA 1
ATOM 1904 C C . THR A 1 254 ? 11.835 -18.386 -0.638 1.00 67.88 254 THR A C 1
ATOM 1906 O O . THR A 1 254 ? 11.054 -19.329 -0.523 1.00 67.88 254 THR A O 1
ATOM 1909 N N . SER A 1 255 ? 13.091 -18.453 -0.192 1.00 56.91 255 SER A N 1
ATOM 1910 C CA . SER A 1 255 ? 13.669 -19.616 0.488 1.00 56.91 255 SER A CA 1
ATOM 1911 C C . SER A 1 255 ? 14.075 -19.231 1.907 1.00 56.91 255 SER A C 1
ATOM 1913 O O . SER A 1 255 ? 15.123 -18.618 2.099 1.00 56.91 255 SER A O 1
ATOM 1915 N N . GLY A 1 256 ? 13.271 -19.646 2.885 1.00 50.31 256 GLY A N 1
ATOM 1916 C CA . GLY A 1 256 ? 13.466 -19.368 4.309 1.00 50.31 256 GLY A CA 1
ATOM 1917 C C . GLY A 1 256 ? 12.229 -18.694 4.892 1.00 50.31 256 GLY A C 1
ATOM 1918 O O . GLY A 1 256 ? 11.842 -17.628 4.433 1.00 50.31 256 GLY A O 1
ATOM 1919 N N . GLN A 1 257 ? 11.593 -19.343 5.867 1.00 41.69 257 GLN A N 1
ATOM 1920 C CA . GLN A 1 257 ? 10.473 -18.784 6.621 1.00 41.69 257 GLN A CA 1
ATOM 1921 C C . GLN A 1 257 ? 11.021 -18.089 7.868 1.00 41.69 257 GLN A C 1
ATOM 1923 O O . GLN A 1 257 ? 11.594 -18.751 8.733 1.00 41.69 257 GLN A O 1
ATOM 1928 N N . THR A 1 258 ? 10.792 -16.789 8.011 1.00 41.88 258 THR A N 1
ATOM 1929 C CA . THR A 1 258 ? 10.577 -16.208 9.339 1.00 41.88 258 THR A CA 1
ATOM 1930 C C . THR A 1 258 ? 9.129 -16.498 9.693 1.00 41.88 258 THR A C 1
ATOM 1932 O O . THR A 1 258 ? 8.230 -15.724 9.397 1.00 41.88 258 THR A O 1
ATOM 1935 N N . SER A 1 259 ? 8.873 -17.688 10.234 1.00 36.88 259 SER A N 1
ATOM 1936 C CA . SER A 1 259 ? 7.528 -18.076 10.642 1.00 36.88 259 SER A CA 1
ATOM 1937 C C . SER A 1 259 ? 7.062 -17.188 11.797 1.00 36.88 259 SER A C 1
ATOM 1939 O O . SER A 1 259 ? 7.367 -17.464 12.956 1.00 36.88 259 SER A O 1
ATOM 1941 N N . GLN A 1 260 ? 6.272 -16.167 11.499 1.00 34.78 260 GLN A N 1
ATOM 1942 C CA . GLN A 1 260 ? 5.114 -15.892 12.331 1.00 34.78 260 GLN A CA 1
ATOM 1943 C C . GLN A 1 260 ? 3.906 -16.438 11.578 1.00 34.78 260 GLN A C 1
ATOM 1945 O O . GLN A 1 260 ? 3.514 -15.927 10.532 1.00 34.78 260 GLN A O 1
ATOM 1950 N N . LEU A 1 261 ? 3.356 -17.543 12.092 1.00 36.78 261 LEU A N 1
ATOM 1951 C CA . LEU A 1 261 ? 1.957 -17.879 11.838 1.00 36.78 261 LEU A CA 1
ATOM 1952 C C . LEU A 1 261 ? 1.131 -16.620 12.153 1.00 36.78 261 LEU A C 1
ATOM 1954 O O . LEU A 1 261 ? 1.465 -15.960 13.141 1.00 36.78 261 LEU A O 1
ATOM 1958 N N . PRO A 1 262 ? 0.092 -16.270 11.369 1.00 38.53 262 PRO A N 1
ATOM 1959 C CA . PRO A 1 262 ? -0.869 -15.286 11.846 1.00 38.53 262 PRO A CA 1
ATOM 1960 C C . PRO A 1 262 ? -1.334 -15.766 13.220 1.00 38.53 262 PRO A C 1
ATOM 1962 O O . PRO A 1 262 ? -1.768 -16.915 13.357 1.00 38.53 262 PRO A O 1
ATOM 1965 N N . GLU A 1 263 ? -1.123 -14.942 14.247 1.00 39.28 263 GLU A N 1
ATOM 1966 C CA . GLU A 1 263 ? -1.610 -15.260 15.583 1.00 39.28 263 GLU A CA 1
ATOM 1967 C C . GLU A 1 263 ? -3.098 -15.584 15.471 1.00 39.28 263 GLU A C 1
ATOM 1969 O O . GLU A 1 263 ? -3.840 -14.916 14.745 1.00 39.28 263 GLU A O 1
ATOM 1974 N N . ALA A 1 264 ? -3.522 -16.659 16.140 1.00 43.19 264 ALA A N 1
ATOM 1975 C CA . ALA A 1 264 ? -4.940 -16.944 16.262 1.00 43.19 264 ALA A CA 1
ATOM 1976 C C . ALA A 1 264 ? -5.626 -15.682 16.811 1.00 43.19 264 ALA A C 1
ATOM 1978 O O . ALA A 1 264 ? -5.060 -15.049 17.710 1.00 43.19 264 ALA A O 1
ATOM 1979 N N . PRO A 1 265 ? -6.803 -15.295 16.289 1.00 47.97 265 PRO A N 1
ATOM 1980 C CA . PRO A 1 265 ? -7.507 -14.142 16.822 1.00 47.97 265 PRO A CA 1
ATOM 1981 C C . PRO A 1 265 ? -7.681 -14.328 18.332 1.00 47.97 265 PRO A C 1
ATOM 1983 O O . PRO A 1 265 ? -8.019 -15.420 18.798 1.00 47.97 265 PRO A O 1
ATOM 1986 N N . ALA A 1 266 ? -7.398 -13.279 19.104 1.00 51.81 266 ALA A N 1
ATOM 1987 C CA . ALA A 1 266 ? -7.596 -13.281 20.546 1.00 51.81 266 ALA A CA 1
ATOM 1988 C C . ALA A 1 266 ? -9.105 -13.278 20.841 1.00 51.81 266 ALA A C 1
ATOM 1990 O O . ALA A 1 266 ? -9.716 -12.234 21.060 1.00 51.81 266 ALA A O 1
ATOM 1991 N N . CYS A 1 267 ? -9.720 -14.456 20.778 1.00 52.56 267 CYS A N 1
ATOM 1992 C CA . CYS A 1 267 ? -11.147 -14.632 20.989 1.00 52.56 267 CYS A CA 1
ATOM 1993 C C . CYS A 1 267 ? -11.452 -14.816 22.477 1.00 52.56 267 CYS A C 1
ATOM 1995 O O . CYS A 1 267 ? -10.787 -15.573 23.180 1.00 52.56 267 CYS A O 1
ATOM 1997 N N . LEU A 1 268 ? -12.521 -14.172 22.946 1.00 49.78 268 LEU A N 1
ATOM 1998 C CA . LEU A 1 268 ? -13.093 -14.398 24.282 1.00 49.78 268 LEU A CA 1
ATOM 1999 C C . LEU A 1 268 ? -13.927 -15.698 24.356 1.00 49.78 268 LEU A C 1
ATOM 2001 O O . LEU A 1 268 ? -14.560 -15.977 25.373 1.00 49.78 268 LEU A O 1
ATOM 2005 N N . SER A 1 269 ? -13.976 -16.454 23.261 1.00 60.69 269 SER A N 1
ATOM 2006 C CA . SER A 1 269 ? -14.891 -17.559 22.978 1.00 60.69 269 SER A CA 1
ATOM 2007 C C . SER A 1 269 ? -14.251 -18.538 21.982 1.00 60.69 269 SER A C 1
ATOM 2009 O O . SER A 1 269 ? -13.099 -18.358 21.580 1.00 60.69 269 SER A O 1
ATOM 2011 N N . ASP A 1 270 ? -14.981 -19.587 21.595 1.00 69.31 270 ASP A N 1
ATOM 2012 C CA . ASP A 1 270 ? -14.464 -20.625 20.702 1.00 69.31 270 ASP A CA 1
ATOM 2013 C C . ASP A 1 270 ? -14.010 -20.066 19.347 1.00 69.31 270 ASP A C 1
ATOM 2015 O O . ASP A 1 270 ? -14.636 -19.181 18.761 1.00 69.31 270 ASP A O 1
ATOM 2019 N N . VAL A 1 271 ? -12.929 -20.640 18.820 1.00 77.12 271 VAL A N 1
ATOM 2020 C CA . VAL A 1 271 ? -12.392 -20.314 17.496 1.00 77.12 271 VAL A CA 1
ATOM 2021 C C . VAL A 1 271 ? -12.842 -21.370 16.497 1.00 77.12 271 VAL A C 1
ATOM 2023 O O . VAL A 1 2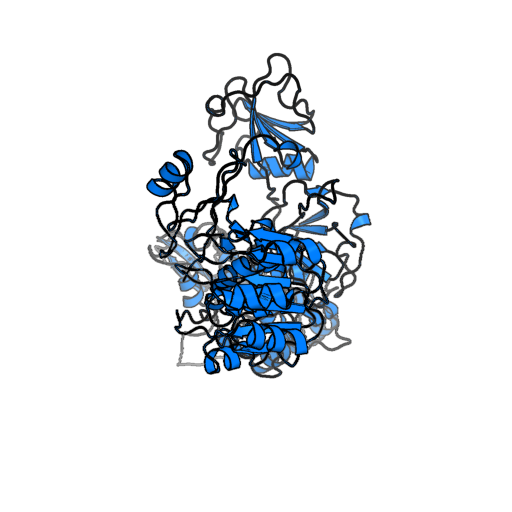71 ? -12.753 -22.572 16.757 1.00 77.12 271 VAL A O 1
ATOM 2026 N N . TYR A 1 272 ? -13.283 -20.931 15.324 1.00 84.00 272 TYR A N 1
ATOM 2027 C CA . TYR A 1 272 ? -13.650 -21.800 14.217 1.00 84.00 272 TYR A CA 1
ATOM 2028 C C . TYR A 1 272 ? -12.860 -21.451 12.960 1.00 84.00 272 TYR A C 1
ATOM 2030 O O . TYR A 1 272 ? -12.744 -20.288 12.601 1.00 84.00 272 TYR A O 1
ATOM 2038 N N . THR A 1 273 ? -12.344 -22.459 12.260 1.00 85.00 273 THR A N 1
ATOM 2039 C CA . THR A 1 273 ? -11.694 -22.269 10.957 1.00 85.00 273 THR A CA 1
ATOM 2040 C C . THR A 1 273 ? -12.715 -22.449 9.840 1.00 85.00 273 THR A C 1
ATOM 2042 O O . THR A 1 273 ? -13.325 -23.518 9.732 1.00 85.00 273 THR A O 1
ATOM 2045 N N . ILE A 1 274 ? -12.884 -21.409 9.021 1.00 84.12 274 ILE A N 1
ATOM 2046 C CA . ILE A 1 274 ? -13.855 -21.350 7.925 1.00 84.12 274 ILE A CA 1
ATOM 2047 C C . ILE A 1 274 ? -13.601 -22.472 6.914 1.00 84.12 274 ILE A C 1
ATOM 2049 O O . ILE A 1 274 ? -12.474 -22.687 6.465 1.00 84.12 274 ILE A O 1
ATOM 2053 N N . LYS A 1 275 ? -14.674 -23.172 6.535 1.00 89.25 275 LYS A N 1
ATOM 2054 C CA . LYS A 1 275 ? -14.682 -24.229 5.520 1.00 89.25 275 LYS A CA 1
ATOM 2055 C C . LYS A 1 275 ? -15.385 -23.768 4.239 1.00 89.25 275 LYS A C 1
ATOM 2057 O O . LYS A 1 275 ? -16.153 -22.805 4.273 1.00 89.25 275 LYS A O 1
ATOM 2062 N N . PRO A 1 276 ? -15.191 -24.490 3.118 1.00 86.44 276 PRO A N 1
ATOM 2063 C CA . PRO A 1 276 ? -15.891 -24.195 1.873 1.00 86.44 276 PRO A CA 1
ATOM 2064 C C . PRO A 1 276 ? -17.410 -24.093 2.048 1.00 86.44 276 PRO A C 1
ATOM 2066 O O . PRO A 1 276 ? -18.044 -25.026 2.550 1.00 86.44 276 PRO A O 1
ATOM 2069 N N . ASN A 1 277 ? -17.991 -22.997 1.550 1.00 85.25 277 ASN A N 1
ATOM 2070 C CA . ASN A 1 277 ? -19.419 -22.642 1.628 1.00 85.25 277 ASN A CA 1
ATOM 2071 C C . ASN A 1 277 ? -19.962 -22.327 3.031 1.00 85.25 277 ASN A C 1
ATOM 2073 O O . ASN A 1 277 ? -21.183 -22.275 3.206 1.00 85.25 277 ASN A O 1
ATOM 2077 N N . ASP A 1 278 ? -19.104 -22.122 4.029 1.00 92.94 278 ASP A N 1
ATOM 2078 C CA . ASP A 1 278 ? -19.577 -21.547 5.281 1.00 92.94 278 ASP A CA 1
ATOM 2079 C C . ASP A 1 278 ? -20.082 -20.112 5.046 1.00 92.94 278 ASP A C 1
ATOM 2081 O O . ASP A 1 278 ? -19.565 -19.357 4.221 1.00 92.94 278 ASP A O 1
ATOM 2085 N N . THR A 1 279 ? -21.100 -19.733 5.811 1.00 93.88 279 THR A N 1
ATOM 2086 C CA . THR A 1 279 ? -21.701 -18.394 5.867 1.00 93.88 279 THR A CA 1
ATOM 2087 C C . THR A 1 279 ? -21.930 -18.035 7.336 1.00 93.88 279 THR A C 1
ATOM 2089 O O . THR A 1 279 ? -21.980 -18.936 8.178 1.00 93.88 279 THR A O 1
ATOM 2092 N N . CYS A 1 280 ? -22.118 -16.757 7.674 1.00 91.50 280 CYS A N 1
ATOM 2093 C CA . CYS A 1 280 ? -22.517 -16.382 9.033 1.00 91.50 280 CYS A CA 1
ATOM 2094 C C . CYS A 1 280 ? -23.777 -17.141 9.451 1.00 91.50 280 CYS A C 1
ATOM 2096 O O . CYS A 1 280 ? -23.809 -17.660 10.555 1.00 91.50 280 CYS A O 1
ATOM 2098 N N . ASP A 1 281 ? -24.769 -17.282 8.563 1.00 95.38 281 ASP A N 1
ATOM 2099 C CA . ASP A 1 281 ? -26.022 -17.987 8.858 1.00 95.38 281 ASP A CA 1
ATOM 2100 C C . ASP A 1 281 ? -25.818 -19.490 9.075 1.00 95.38 281 ASP A C 1
ATOM 2102 O O . ASP A 1 281 ? -26.380 -20.059 10.012 1.00 95.38 281 ASP A O 1
ATOM 2106 N N . SER A 1 282 ? -24.991 -20.153 8.258 1.00 95.12 282 SER A N 1
ATOM 2107 C CA . SER A 1 282 ? -24.722 -21.585 8.440 1.00 95.12 282 SER A CA 1
ATOM 2108 C C . SER A 1 282 ? -23.955 -21.857 9.733 1.00 95.12 282 SER A C 1
ATOM 2110 O O . SER A 1 282 ? -24.251 -22.833 10.428 1.00 95.12 282 SER A O 1
ATOM 2112 N N . LEU A 1 283 ? -23.009 -20.985 10.093 1.00 93.00 283 LEU A N 1
ATOM 2113 C CA . LEU A 1 283 ? -22.298 -21.058 11.366 1.00 93.00 283 LEU A CA 1
ATOM 2114 C C . LEU A 1 283 ? -23.215 -20.699 12.540 1.00 93.00 283 LEU A C 1
ATOM 2116 O O . LEU A 1 283 ? -23.226 -21.420 13.533 1.00 93.00 283 LEU A O 1
ATOM 2120 N N . ALA A 1 284 ? -24.036 -19.661 12.409 1.00 93.00 284 ALA A N 1
ATOM 2121 C CA . ALA A 1 284 ? -24.999 -19.220 13.411 1.00 93.00 284 ALA A CA 1
ATOM 2122 C C . ALA A 1 284 ? -26.019 -20.305 13.759 1.00 93.00 284 ALA A C 1
ATOM 2124 O O . ALA A 1 284 ? -26.240 -20.593 14.933 1.00 93.00 284 ALA A O 1
ATOM 2125 N N . LEU A 1 285 ? -26.578 -20.976 12.750 1.00 90.88 285 LEU A N 1
ATOM 2126 C CA . LEU A 1 285 ? -27.479 -22.113 12.943 1.00 90.88 285 LEU A CA 1
ATOM 2127 C C . LEU A 1 285 ? -26.774 -23.299 13.604 1.00 90.88 285 LEU A C 1
ATOM 2129 O O . LEU A 1 285 ? -27.335 -23.942 14.489 1.00 90.88 285 LEU A O 1
ATOM 2133 N N . LYS A 1 286 ? -25.546 -23.602 13.174 1.00 89.88 286 LYS A N 1
ATOM 2134 C CA . LYS A 1 286 ? -24.782 -24.750 13.674 1.00 89.88 286 LYS A CA 1
ATOM 2135 C C . LYS A 1 286 ? -24.329 -24.567 15.119 1.00 89.88 286 LYS A C 1
ATOM 2137 O O . LYS A 1 286 ? -24.356 -25.525 15.888 1.00 89.88 286 LYS A O 1
ATOM 2142 N N . TYR A 1 287 ? -23.877 -23.366 15.459 1.00 85.44 287 TYR A N 1
ATOM 2143 C CA . TYR A 1 287 ? -23.296 -23.048 16.759 1.00 85.44 287 TYR A CA 1
ATOM 2144 C C . TYR A 1 287 ? -24.268 -22.332 17.693 1.00 85.44 287 TYR A C 1
ATOM 2146 O O . TYR A 1 287 ? -23.914 -22.128 18.848 1.00 85.44 287 TYR A O 1
ATOM 2154 N N . ILE A 1 288 ? -25.496 -22.048 17.243 1.00 82.81 288 ILE A N 1
ATOM 2155 C CA . ILE A 1 288 ? -26.572 -21.436 18.034 1.00 82.81 288 ILE A CA 1
ATOM 2156 C C . ILE A 1 288 ? -26.139 -20.046 18.536 1.00 82.81 288 ILE A C 1
ATOM 2158 O O . ILE A 1 288 ? -26.152 -19.738 19.723 1.00 82.81 288 ILE A O 1
ATOM 2162 N N . VAL A 1 289 ? -25.686 -19.212 17.601 1.00 85.56 289 VAL A N 1
ATOM 2163 C CA . VAL A 1 289 ? -25.156 -17.855 17.836 1.00 85.56 289 VAL A CA 1
ATOM 2164 C C . VAL A 1 289 ? -25.808 -16.864 16.868 1.00 85.56 289 VAL A C 1
ATOM 2166 O O . VAL A 1 289 ? -26.503 -17.273 15.940 1.00 85.56 289 VAL A O 1
ATOM 2169 N N . SER A 1 290 ? -25.599 -15.560 17.058 1.00 87.31 290 SER A N 1
ATOM 2170 C CA . SER A 1 290 ? -26.071 -14.535 16.115 1.00 87.31 290 SER A CA 1
ATOM 2171 C C . SER A 1 290 ? -25.162 -14.437 14.887 1.00 87.31 290 SER A C 1
ATOM 2173 O O . SER A 1 290 ? -23.938 -14.344 15.022 1.00 87.31 290 SER A O 1
ATOM 2175 N N . SER A 1 291 ? -25.753 -14.379 13.689 1.00 91.25 291 SER A N 1
ATOM 2176 C CA . SER A 1 291 ? -25.005 -14.112 12.452 1.00 91.25 291 SER A CA 1
ATOM 2177 C C . SER A 1 291 ? -24.321 -12.750 12.504 1.00 91.25 291 SER A C 1
ATOM 2179 O O . SER A 1 291 ? -23.156 -12.616 12.130 1.00 91.25 291 SER A O 1
ATOM 2181 N N . ALA A 1 292 ? -25.027 -11.753 13.042 1.00 81.94 292 ALA A N 1
ATOM 2182 C CA . ALA A 1 292 ? -24.513 -10.400 13.153 1.00 81.94 292 ALA A CA 1
ATOM 2183 C C . ALA A 1 292 ? -23.328 -10.332 14.117 1.00 81.94 292 ALA A C 1
ATOM 2185 O O . ALA A 1 292 ? -22.386 -9.589 13.875 1.00 81.94 292 ALA A O 1
ATOM 2186 N N . GLU A 1 293 ? -23.341 -11.119 15.192 1.00 77.25 293 GLU A N 1
ATOM 2187 C CA . GLU A 1 293 ? -22.216 -11.164 16.125 1.00 77.25 293 GLU A CA 1
ATOM 2188 C C . GLU A 1 293 ? -21.007 -11.900 15.538 1.00 77.25 293 GLU A C 1
ATOM 2190 O O . GLU A 1 293 ? -19.882 -11.483 15.800 1.00 77.25 293 GLU A O 1
ATOM 2195 N N . ILE A 1 294 ? -21.204 -12.941 14.712 1.00 82.38 294 ILE A N 1
ATOM 2196 C CA . ILE A 1 294 ? -20.097 -13.539 13.945 1.00 82.38 294 ILE A CA 1
ATOM 2197 C C . ILE A 1 294 ? -19.471 -12.466 13.052 1.00 82.38 294 ILE A C 1
ATOM 2199 O O . ILE A 1 294 ? -18.258 -12.307 13.060 1.00 82.38 294 ILE A O 1
ATOM 2203 N N . PHE A 1 295 ? -20.277 -11.689 12.333 1.00 74.19 295 PHE A N 1
ATOM 2204 C CA . PHE A 1 295 ? -19.769 -10.610 11.488 1.00 74.19 295 PHE A CA 1
ATOM 2205 C C . PHE A 1 295 ? -19.027 -9.529 12.291 1.00 74.19 295 PHE A C 1
ATOM 2207 O O . PHE A 1 295 ? -17.900 -9.170 11.972 1.00 74.19 295 PHE A O 1
ATOM 2214 N N . ILE A 1 296 ? -19.639 -9.021 13.364 1.00 63.41 296 ILE A N 1
ATOM 2215 C CA . ILE A 1 296 ? -19.114 -7.890 14.147 1.00 63.41 296 ILE A CA 1
ATOM 2216 C C . ILE A 1 296 ? -17.831 -8.259 14.902 1.00 63.41 296 ILE A C 1
ATOM 2218 O O . ILE A 1 296 ? -16.927 -7.431 15.003 1.00 63.41 296 ILE A O 1
ATOM 2222 N N . ASN A 1 297 ? -17.734 -9.485 15.423 1.00 65.62 297 ASN A N 1
ATOM 2223 C CA . ASN A 1 297 ? -16.571 -9.926 16.199 1.00 65.62 297 ASN A CA 1
ATOM 2224 C C . ASN A 1 297 ? -15.381 -10.333 15.321 1.00 65.62 297 ASN A C 1
ATOM 2226 O O . ASN A 1 297 ? -14.301 -10.593 15.847 1.00 65.62 297 ASN A O 1
ATOM 2230 N N . ASN A 1 298 ? -15.571 -10.406 14.003 1.00 68.00 298 ASN A N 1
ATOM 2231 C CA . ASN A 1 298 ? -14.559 -10.858 13.060 1.00 68.00 298 ASN A CA 1
ATOM 2232 C C . ASN A 1 298 ? -14.385 -9.816 11.958 1.00 68.00 298 ASN A C 1
ATOM 2234 O O . ASN A 1 298 ? -15.022 -9.928 10.911 1.00 68.00 298 ASN A O 1
ATOM 2238 N N . PRO A 1 299 ? -13.509 -8.817 12.161 1.00 57.38 299 PRO A N 1
ATOM 2239 C CA . PRO A 1 299 ? -13.335 -7.716 11.214 1.00 57.38 299 PRO A CA 1
ATOM 2240 C C . PRO A 1 299 ? -12.855 -8.161 9.820 1.00 57.38 299 PRO A C 1
ATOM 2242 O O . PRO A 1 299 ? -12.984 -7.399 8.866 1.00 57.38 299 PRO A O 1
ATOM 2245 N N . ASP A 1 300 ? -12.339 -9.389 9.692 1.00 57.56 300 ASP A N 1
ATOM 2246 C CA . ASP A 1 300 ? -11.947 -10.011 8.421 1.00 57.56 300 ASP A CA 1
ATOM 2247 C C . ASP A 1 300 ? -13.138 -10.574 7.608 1.00 57.56 300 ASP A C 1
ATOM 2249 O O . ASP A 1 300 ? -12.968 -10.974 6.453 1.00 57.56 300 ASP A O 1
ATOM 2253 N N . ILE A 1 301 ? -14.349 -10.618 8.179 1.00 66.00 301 ILE A N 1
ATOM 2254 C CA . ILE A 1 301 ? -15.573 -11.009 7.469 1.00 66.00 301 ILE A CA 1
ATOM 2255 C C . ILE A 1 301 ? -16.205 -9.758 6.853 1.00 66.00 301 ILE A C 1
ATOM 2257 O O . ILE A 1 301 ? -16.745 -8.903 7.547 1.00 66.00 301 ILE A O 1
ATOM 2261 N N . PHE A 1 302 ? -16.183 -9.671 5.522 1.00 57.38 302 PHE A N 1
ATOM 2262 C CA . PHE A 1 302 ? -16.750 -8.535 4.777 1.00 57.38 302 PHE A CA 1
ATOM 2263 C C . PHE A 1 302 ? -18.121 -8.829 4.150 1.00 57.38 302 PHE A C 1
ATOM 2265 O O . PHE A 1 302 ? -18.864 -7.902 3.827 1.00 57.38 302 PHE A O 1
ATOM 2272 N N . ASP A 1 303 ? -18.456 -10.110 3.985 1.00 67.50 303 ASP A N 1
ATOM 2273 C CA . ASP A 1 303 ? -19.732 -10.596 3.460 1.00 67.50 303 ASP A CA 1
ATOM 2274 C C . ASP A 1 303 ? -20.094 -11.903 4.170 1.00 67.50 303 ASP A C 1
ATOM 2276 O O . ASP A 1 303 ? -19.391 -12.912 4.052 1.00 67.50 303 ASP A O 1
ATOM 2280 N N . CYS A 1 304 ? -21.208 -11.888 4.901 1.00 77.81 304 CYS A N 1
ATOM 2281 C CA . CYS A 1 304 ? -21.683 -13.052 5.633 1.00 77.81 304 CYS A CA 1
ATOM 2282 C C . CYS A 1 304 ? -22.013 -14.256 4.748 1.00 77.81 304 CYS A C 1
ATOM 2284 O O . CYS A 1 304 ? -22.071 -15.371 5.260 1.00 77.81 304 CYS A O 1
ATOM 2286 N N . TYR A 1 305 ? -22.222 -14.068 3.447 1.00 81.19 305 TYR A N 1
ATOM 2287 C CA . TYR A 1 305 ? -22.584 -15.135 2.519 1.00 81.19 305 TYR A CA 1
ATOM 2288 C C . TYR A 1 305 ? -21.420 -15.568 1.614 1.00 81.19 305 TYR A C 1
ATOM 2290 O O . TYR A 1 305 ? -21.596 -16.459 0.783 1.00 81.19 305 TYR A O 1
ATOM 2298 N N . ASN A 1 306 ? -20.235 -14.967 1.775 1.00 74.81 306 ASN A N 1
ATOM 2299 C CA . ASN A 1 306 ? -19.040 -15.266 0.985 1.00 74.81 306 ASN A CA 1
ATOM 2300 C C . ASN A 1 306 ? -17.760 -15.134 1.834 1.00 74.81 306 ASN A C 1
ATOM 2302 O O . ASN A 1 306 ? -16.955 -14.220 1.643 1.00 74.81 306 ASN A O 1
ATOM 2306 N N . MET A 1 307 ? -17.595 -16.039 2.804 1.00 79.69 307 MET A N 1
ATOM 2307 C CA . MET A 1 307 ? -16.456 -16.037 3.729 1.00 79.69 307 MET A CA 1
ATOM 2308 C C . MET A 1 307 ? -15.227 -16.743 3.131 1.00 79.69 307 MET A C 1
ATOM 2310 O O . MET A 1 307 ? -15.354 -17.693 2.359 1.00 79.69 307 MET A O 1
ATOM 2314 N N . VAL A 1 308 ? -14.025 -16.282 3.492 1.00 70.12 308 VAL A N 1
ATOM 2315 C CA . VAL A 1 308 ? -12.748 -16.815 2.981 1.00 70.12 308 VAL A CA 1
ATOM 2316 C C . VAL A 1 308 ? -12.360 -18.096 3.725 1.00 70.12 308 VAL A C 1
ATOM 2318 O O . VAL A 1 308 ? -12.311 -18.110 4.951 1.00 70.12 308 VAL A O 1
ATOM 2321 N N . GLU A 1 309 ? -12.067 -19.163 2.981 1.00 78.06 309 GLU A N 1
ATOM 2322 C CA . GLU A 1 309 ? -11.654 -20.468 3.521 1.00 78.06 309 GLU A CA 1
A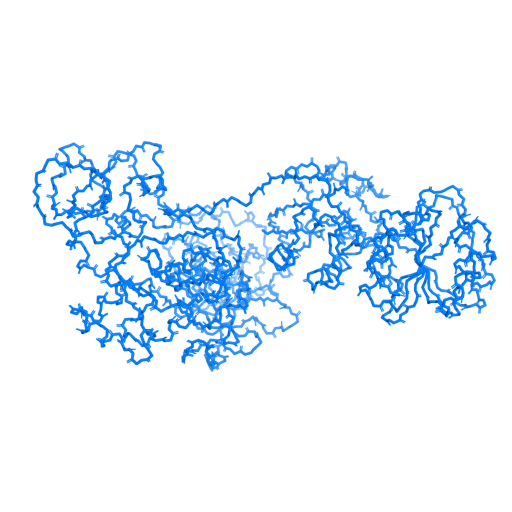TOM 2323 C C . GLU A 1 309 ? -10.327 -20.396 4.299 1.00 78.06 309 GLU A C 1
ATOM 2325 O O . GLU A 1 309 ? -9.485 -19.538 4.035 1.00 78.06 309 GLU A O 1
ATOM 2330 N N . ASP A 1 310 ? -10.141 -21.312 5.255 1.00 64.81 310 ASP A N 1
ATOM 2331 C CA . ASP A 1 310 ? -8.938 -21.455 6.093 1.00 64.81 310 ASP A CA 1
ATOM 2332 C C . ASP A 1 310 ? -8.601 -20.240 6.987 1.00 64.81 310 ASP A C 1
ATOM 2334 O O . ASP A 1 310 ? -7.527 -20.172 7.588 1.00 64.81 310 ASP A O 1
ATOM 2338 N N . VAL A 1 311 ? -9.541 -19.303 7.149 1.00 68.12 311 VAL A N 1
ATOM 2339 C CA . VAL A 1 311 ? -9.447 -18.190 8.106 1.00 68.12 311 VAL A CA 1
ATOM 2340 C C . VAL A 1 311 ? -10.087 -18.587 9.438 1.00 68.12 311 VAL A C 1
ATOM 2342 O O . VAL A 1 311 ? -11.194 -19.126 9.477 1.00 68.12 311 VAL A O 1
ATOM 2345 N N . SER A 1 312 ? -9.389 -18.328 10.546 1.00 76.62 312 SER A N 1
ATOM 2346 C CA . SER A 1 312 ? -9.912 -18.530 11.901 1.00 76.62 312 SER A CA 1
ATOM 2347 C C . SER A 1 312 ? -10.772 -17.345 12.332 1.00 76.62 312 SER A C 1
ATOM 2349 O O . SER A 1 312 ? -10.322 -16.207 12.261 1.00 76.62 312 SER A O 1
ATOM 2351 N N . VAL A 1 313 ? -11.981 -17.622 12.814 1.00 76.06 313 VAL A N 1
ATOM 2352 C CA . VAL A 1 313 ? -12.960 -16.636 13.284 1.00 76.06 313 VAL A CA 1
ATOM 2353 C C . VAL A 1 313 ? -13.411 -16.950 14.710 1.00 76.06 313 VAL A C 1
ATOM 2355 O O . VAL A 1 313 ? -13.561 -18.113 15.086 1.00 76.06 313 VAL A O 1
ATOM 2358 N N . CYS A 1 314 ? -13.642 -15.915 15.508 1.00 75.44 314 CYS A N 1
ATOM 2359 C CA . CYS A 1 314 ? -14.260 -15.987 16.822 1.00 75.44 314 CYS A CA 1
ATOM 2360 C C . CYS A 1 314 ? -15.755 -16.289 16.688 1.00 75.44 314 CYS A C 1
ATOM 2362 O O . CYS A 1 314 ? -16.512 -15.506 16.110 1.00 75.44 314 CYS A O 1
ATOM 2364 N N . LEU A 1 315 ? -16.213 -17.395 17.262 1.00 82.12 315 LEU A N 1
ATOM 2365 C CA . LEU A 1 315 ? -17.638 -17.664 17.400 1.00 82.12 315 LEU A CA 1
ATOM 2366 C C . LEU A 1 315 ? -18.186 -16.889 18.602 1.00 82.12 315 LEU A C 1
ATOM 2368 O O . LEU A 1 315 ? -17.585 -16.963 19.667 1.00 82.12 315 LEU A O 1
ATOM 2372 N N . PRO A 1 316 ? -19.307 -16.160 18.491 1.00 73.94 316 PRO A N 1
ATOM 2373 C CA . PRO A 1 316 ? -19.926 -15.495 19.631 1.00 73.94 316 PRO A CA 1
ATOM 2374 C C . PRO A 1 316 ? -20.387 -16.484 20.702 1.00 73.94 316 PRO A C 1
ATOM 2376 O O . PRO A 1 316 ? -20.391 -17.700 20.517 1.00 73.94 316 PRO A O 1
ATOM 2379 N N . PHE A 1 317 ? -20.835 -15.947 21.828 1.00 70.00 317 PHE A N 1
ATOM 2380 C CA . PHE A 1 317 ? -21.506 -16.753 22.836 1.00 70.00 317 PHE A CA 1
ATOM 2381 C C . PHE A 1 317 ? -22.928 -17.130 22.376 1.00 70.00 317 PHE A C 1
ATOM 2383 O O . PHE A 1 317 ? -23.553 -16.430 21.577 1.00 70.00 317 PHE A O 1
ATOM 2390 N N . GLN A 1 318 ? -23.427 -18.270 22.855 1.00 78.31 318 GLN A N 1
ATOM 2391 C CA . GLN A 1 318 ? -24.685 -18.841 22.376 1.00 78.31 318 GLN A CA 1
ATOM 2392 C C . GLN A 1 318 ? -25.926 -18.088 22.873 1.00 78.31 318 GLN A C 1
ATOM 2394 O O . GLN A 1 318 ? -26.009 -17.682 24.033 1.00 78.31 318 GLN A O 1
ATOM 2399 N N . CYS A 1 319 ? -26.944 -18.000 22.018 1.00 69.94 319 CYS A N 1
ATOM 2400 C CA . CYS A 1 319 ? -28.281 -17.500 22.341 1.00 69.94 319 CYS A CA 1
ATOM 2401 C C . CYS A 1 319 ? -29.353 -18.395 21.723 1.00 69.94 319 CYS A C 1
ATOM 2403 O O . CYS A 1 319 ? -29.117 -19.047 20.714 1.00 69.94 319 CYS A O 1
ATOM 2405 N N . ASN A 1 320 ? -30.578 -18.366 22.246 1.00 79.44 320 ASN A N 1
ATOM 2406 C CA . ASN A 1 320 ? -31.707 -18.840 21.452 1.00 79.44 320 ASN A CA 1
ATOM 2407 C C . ASN A 1 320 ? -31.806 -17.986 20.193 1.00 79.44 320 ASN A C 1
ATOM 2409 O O . ASN A 1 320 ? -31.731 -16.759 20.278 1.00 79.44 320 ASN A O 1
ATOM 2413 N N . THR A 1 321 ? -31.974 -18.634 19.047 1.00 88.19 321 THR A N 1
ATOM 2414 C CA . THR A 1 321 ? -31.969 -17.960 17.757 1.00 88.19 321 THR A CA 1
ATOM 2415 C C . THR A 1 321 ? -33.334 -17.984 17.085 1.00 88.19 321 THR A C 1
ATOM 2417 O O . THR A 1 321 ? -34.156 -18.877 17.304 1.00 88.19 321 THR A O 1
ATOM 2420 N N . TYR A 1 322 ? -33.567 -16.990 16.235 1.00 93.12 322 TYR A N 1
ATOM 2421 C CA . TYR A 1 322 ? -34.682 -16.961 15.300 1.00 93.12 322 TYR A CA 1
ATOM 2422 C C . TYR A 1 322 ? -34.163 -16.619 13.904 1.00 93.12 322 TYR A C 1
ATOM 2424 O O . TYR A 1 322 ? -33.356 -15.706 13.740 1.00 93.12 322 TYR A O 1
ATOM 2432 N N . GLU A 1 323 ? -34.630 -17.356 12.899 1.00 96.06 323 GLU A N 1
ATOM 2433 C CA . GLU A 1 323 ? -34.310 -17.102 11.495 1.00 96.06 323 GLU A CA 1
ATOM 2434 C C . GLU A 1 323 ? -35.348 -16.150 10.888 1.00 96.06 323 GLU A C 1
ATOM 2436 O O . GLU A 1 323 ? -36.522 -16.498 10.735 1.00 96.06 323 GLU A O 1
ATOM 2441 N N . VAL A 1 324 ? -34.907 -14.942 10.535 1.00 94.38 324 VAL A N 1
ATOM 2442 C CA . VAL A 1 324 ? -35.766 -13.879 10.000 1.00 94.38 324 VAL A CA 1
ATOM 2443 C C . VAL A 1 324 ? -36.243 -14.202 8.581 1.00 94.38 324 VAL A C 1
ATOM 2445 O O . VAL A 1 324 ? -35.450 -14.364 7.648 1.00 94.38 324 VAL A O 1
ATOM 2448 N N . LYS A 1 325 ? -37.563 -14.224 8.373 1.00 93.19 325 LYS A N 1
ATOM 2449 C CA . LYS A 1 325 ? -38.213 -14.516 7.080 1.00 93.19 325 LYS A CA 1
ATOM 2450 C C . LYS A 1 325 ? -38.474 -13.244 6.269 1.00 93.19 325 LYS A C 1
ATOM 2452 O O . LYS A 1 325 ? -38.458 -12.144 6.801 1.00 93.19 325 LYS A O 1
ATOM 2457 N N . GLU A 1 326 ? -38.741 -13.376 4.969 1.00 84.31 326 GLU A N 1
ATOM 2458 C CA . GLU A 1 326 ? -38.910 -12.225 4.053 1.00 84.31 326 GLU A CA 1
ATOM 2459 C C . GLU A 1 326 ? -40.028 -11.242 4.444 1.00 84.31 326 GLU A C 1
ATOM 2461 O O . GLU A 1 326 ? -39.913 -10.054 4.165 1.00 84.31 326 GLU A O 1
ATOM 2466 N N . ASN A 1 327 ? -41.087 -11.720 5.105 1.00 88.12 327 ASN A N 1
ATOM 2467 C CA . ASN A 1 327 ? -42.223 -10.895 5.537 1.00 88.12 327 ASN A CA 1
ATOM 2468 C C . ASN A 1 327 ? -42.197 -10.568 7.036 1.00 88.12 327 ASN A C 1
ATOM 2470 O O . ASN A 1 327 ? -43.172 -10.028 7.563 1.00 88.12 327 ASN A O 1
ATOM 2474 N N . ASP A 1 328 ? -41.118 -10.925 7.730 1.00 93.56 328 ASP A N 1
ATOM 2475 C CA . ASP A 1 328 ? -40.995 -10.644 9.149 1.00 93.56 328 ASP A CA 1
ATOM 2476 C C . ASP A 1 328 ? -40.718 -9.160 9.374 1.00 93.56 328 ASP A C 1
ATOM 2478 O O . ASP A 1 328 ? -39.837 -8.553 8.774 1.00 93.56 328 ASP A O 1
ATOM 2482 N N . THR A 1 329 ? -41.458 -8.576 10.304 1.00 90.69 329 THR A N 1
ATOM 2483 C CA . THR A 1 329 ? -41.122 -7.291 10.908 1.00 90.69 329 THR A CA 1
ATOM 2484 C C . THR A 1 329 ? -40.590 -7.552 12.308 1.00 90.69 329 THR A C 1
ATOM 2486 O O . THR A 1 329 ? -40.953 -8.543 12.942 1.00 90.69 329 THR A O 1
ATOM 2489 N N . CYS A 1 330 ? -39.787 -6.635 12.840 1.00 84.00 330 CYS A N 1
ATOM 2490 C CA . CYS A 1 330 ? -39.361 -6.696 14.239 1.00 84.00 330 CYS A CA 1
ATOM 2491 C C . CYS A 1 330 ? -40.561 -6.863 15.192 1.00 84.00 330 CYS A C 1
ATOM 2493 O O . CYS A 1 330 ? -40.485 -7.616 16.158 1.00 84.00 330 CYS A O 1
ATOM 2495 N N . ILE A 1 331 ? -41.696 -6.222 14.878 1.00 86.12 331 ILE A N 1
ATOM 2496 C CA . ILE A 1 331 ? -42.933 -6.308 15.663 1.00 86.12 331 ILE A CA 1
ATOM 2497 C C . ILE A 1 331 ? -43.544 -7.707 15.575 1.00 86.12 331 ILE A C 1
ATOM 2499 O O . ILE A 1 331 ? -43.800 -8.323 16.602 1.00 86.12 331 ILE A O 1
ATOM 2503 N N . SER A 1 332 ? -43.732 -8.240 14.365 1.00 92.06 332 SER A N 1
ATOM 2504 C CA . SER A 1 332 ? -44.344 -9.561 14.184 1.00 92.06 332 SER A CA 1
ATOM 2505 C C . SER A 1 332 ? -43.491 -10.684 14.774 1.00 92.06 332 SER A C 1
ATOM 2507 O O . SER A 1 332 ? -44.034 -11.645 15.316 1.00 92.06 332 SER A O 1
ATOM 2509 N N . VAL A 1 333 ? -42.163 -10.557 14.703 1.00 89.81 333 VAL A N 1
ATOM 2510 C CA . VAL A 1 333 ? -41.229 -11.500 15.328 1.00 89.81 333 VAL A CA 1
ATOM 2511 C C . VAL A 1 333 ? -41.315 -11.401 16.846 1.00 89.81 333 VAL A C 1
ATOM 2513 O O . VAL A 1 333 ? -41.495 -12.429 17.499 1.00 89.81 333 VAL A O 1
ATOM 2516 N N . ALA A 1 334 ? -41.275 -10.188 17.407 1.00 82.00 334 ALA A N 1
ATOM 2517 C CA . ALA A 1 334 ? -41.430 -9.975 18.843 1.00 82.00 334 ALA A CA 1
ATOM 2518 C C . ALA A 1 334 ? -42.743 -10.583 19.366 1.00 82.00 334 ALA A C 1
ATOM 2520 O O . ALA A 1 334 ? -42.713 -11.382 20.303 1.00 82.00 334 ALA A O 1
ATOM 2521 N N . ASP A 1 335 ? -43.865 -10.302 18.698 1.00 80.19 335 ASP A N 1
ATOM 2522 C CA . ASP A 1 335 ? -45.182 -10.840 19.048 1.00 80.19 335 ASP A CA 1
ATOM 2523 C C . ASP A 1 335 ? -45.199 -12.375 19.011 1.00 80.19 335 ASP A C 1
ATOM 2525 O O . ASP A 1 335 ? -45.713 -13.016 19.930 1.00 80.19 335 ASP A O 1
ATOM 2529 N N . SER A 1 336 ? -44.593 -12.982 17.983 1.00 86.44 336 SER A N 1
ATOM 2530 C CA . SER A 1 336 ? -44.528 -14.444 17.843 1.00 86.44 336 SER A CA 1
ATOM 2531 C C . SER A 1 336 ? -43.711 -15.129 18.944 1.00 86.44 336 SER A C 1
ATOM 2533 O O . SER A 1 336 ? -43.964 -16.289 19.272 1.00 86.44 336 SER A O 1
ATOM 2535 N N . LEU A 1 337 ? -42.758 -14.403 19.533 1.00 79.88 337 LEU A N 1
ATOM 2536 C CA . LEU A 1 337 ? -41.855 -14.880 20.579 1.00 79.88 337 LEU A CA 1
ATOM 2537 C C . LEU A 1 337 ? -42.314 -14.478 21.990 1.00 79.88 337 LEU A C 1
ATOM 2539 O O . LEU A 1 337 ? -41.664 -14.837 22.970 1.00 79.88 337 LEU A O 1
ATOM 2543 N N . GLY A 1 338 ? -43.416 -13.729 22.114 1.00 77.50 338 GLY A N 1
ATOM 2544 C CA . GLY A 1 338 ? -43.865 -13.172 23.393 1.00 77.50 338 GLY A CA 1
ATOM 2545 C C . GLY A 1 338 ? -42.915 -12.112 23.966 1.00 77.50 338 GLY A C 1
ATOM 2546 O O . GLY A 1 338 ? -42.874 -11.910 25.180 1.00 77.50 338 GLY A O 1
ATOM 2547 N N . LEU A 1 339 ? -42.140 -11.452 23.105 1.00 77.06 339 LEU A N 1
ATOM 2548 C CA . LEU A 1 339 ? -41.202 -10.384 23.440 1.00 77.06 339 LEU A CA 1
ATOM 2549 C C . LEU A 1 339 ? -41.790 -9.024 23.058 1.00 77.06 339 LEU A C 1
ATOM 2551 O O . LEU A 1 339 ? -42.713 -8.927 22.252 1.00 77.06 339 LEU A O 1
ATOM 2555 N N . ARG A 1 340 ? -41.242 -7.938 23.610 1.00 71.44 340 ARG A N 1
ATOM 2556 C CA . ARG A 1 340 ? -41.532 -6.594 23.091 1.00 71.44 340 ARG A CA 1
ATOM 2557 C C . ARG A 1 340 ? -40.540 -6.272 21.972 1.00 71.44 340 ARG A C 1
ATOM 2559 O O . ARG A 1 340 ? -39.392 -6.704 22.057 1.00 71.44 340 ARG A O 1
ATOM 2566 N N . PRO A 1 341 ? -40.900 -5.430 20.989 1.00 72.44 341 PRO A N 1
ATOM 2567 C CA . PRO A 1 341 ? -39.963 -4.981 19.952 1.00 72.44 341 PRO A CA 1
ATOM 2568 C C . PRO A 1 341 ? -38.653 -4.421 20.528 1.00 72.44 341 PRO A C 1
ATOM 2570 O O . PRO A 1 341 ? -37.569 -4.745 20.062 1.00 72.44 341 PRO A O 1
ATOM 2573 N N . ARG A 1 342 ? -38.742 -3.675 21.637 1.00 64.12 342 ARG A N 1
ATOM 2574 C CA . ARG A 1 342 ? -37.572 -3.158 22.366 1.00 64.12 342 ARG A CA 1
ATOM 2575 C C . ARG A 1 342 ? -36.668 -4.248 22.941 1.00 64.12 342 ARG A C 1
ATOM 2577 O O . ARG A 1 342 ? -35.476 -4.016 23.087 1.00 64.12 342 ARG A O 1
ATOM 2584 N N . ASP A 1 343 ? -37.228 -5.403 23.292 1.00 61.88 343 ASP A N 1
ATOM 2585 C CA . ASP A 1 343 ? -36.443 -6.538 23.771 1.00 61.88 343 ASP A CA 1
ATOM 2586 C C . ASP A 1 343 ? -35.687 -7.173 22.588 1.00 61.88 343 ASP A C 1
ATOM 2588 O O . ASP A 1 343 ? -34.506 -7.457 22.720 1.00 61.88 343 ASP A O 1
ATOM 2592 N N . ILE A 1 344 ? -36.299 -7.287 21.400 1.00 74.81 344 ILE A N 1
ATOM 2593 C CA . ILE A 1 344 ? -35.600 -7.732 20.175 1.00 74.81 344 ILE A CA 1
ATOM 2594 C C . ILE A 1 344 ? -34.433 -6.799 19.817 1.00 74.81 344 ILE A C 1
ATOM 2596 O O . ILE A 1 344 ? -33.339 -7.287 19.535 1.00 74.81 344 ILE A O 1
ATOM 2600 N N . VAL A 1 345 ? -34.646 -5.478 19.880 1.00 65.19 345 VAL A N 1
ATOM 2601 C CA . VAL A 1 345 ? -33.595 -4.463 19.666 1.00 65.19 345 VAL A CA 1
ATOM 2602 C C . VAL A 1 345 ? -32.466 -4.610 20.686 1.00 65.19 345 VAL A C 1
ATOM 2604 O O . VAL A 1 345 ? -31.298 -4.635 20.317 1.00 65.19 345 VAL A O 1
ATOM 2607 N N . ALA A 1 346 ? -32.796 -4.769 21.970 1.00 54.16 346 ALA A N 1
ATOM 2608 C CA . ALA A 1 346 ? -31.792 -4.917 23.025 1.00 54.16 346 ALA A CA 1
ATOM 2609 C C . ALA A 1 346 ? -30.913 -6.166 22.846 1.00 54.16 346 ALA A C 1
ATOM 2611 O O . ALA A 1 346 ? -29.736 -6.152 23.191 1.00 54.16 346 ALA A O 1
ATOM 2612 N N . LEU A 1 347 ? -31.488 -7.241 22.308 1.00 66.69 347 LEU A N 1
ATOM 2613 C CA . LEU A 1 347 ? -30.802 -8.506 22.050 1.00 66.69 347 LEU A CA 1
ATOM 2614 C C . LEU A 1 347 ? -29.988 -8.506 20.758 1.00 66.69 347 LEU A C 1
ATOM 2616 O O . LEU A 1 347 ? -29.122 -9.353 20.576 1.00 66.69 347 LEU A O 1
ATOM 2620 N N . ASN A 1 348 ? -30.275 -7.566 19.861 1.00 74.25 348 ASN A N 1
ATOM 2621 C CA . ASN A 1 348 ? -29.624 -7.432 18.568 1.00 74.25 348 ASN A CA 1
ATOM 2622 C C . ASN A 1 348 ? -29.350 -5.944 18.340 1.00 74.25 348 ASN A C 1
ATOM 2624 O O . ASN A 1 348 ? -30.070 -5.304 17.574 1.00 74.25 348 ASN A O 1
ATOM 2628 N N . PRO A 1 349 ? -28.321 -5.374 18.994 1.00 62.06 349 PRO A N 1
ATOM 2629 C CA . PRO A 1 349 ? -28.117 -3.920 19.085 1.00 62.06 349 PRO A CA 1
ATOM 2630 C C . PRO A 1 349 ? -27.805 -3.222 17.755 1.00 62.06 349 PRO A C 1
ATOM 2632 O O . PRO A 1 349 ? -27.625 -2.007 17.701 1.00 62.06 349 PRO A O 1
ATOM 2635 N N . TRP A 1 350 ? -27.684 -4.005 16.686 1.00 68.00 350 TRP A N 1
ATOM 2636 C CA . TRP A 1 350 ? -27.595 -3.534 15.317 1.00 68.00 350 TRP A CA 1
ATOM 2637 C C . TRP A 1 350 ? -28.974 -3.072 14.792 1.00 68.00 350 TRP A C 1
ATOM 2639 O O . TRP A 1 350 ? -29.053 -2.262 13.875 1.00 68.00 350 TRP A O 1
ATOM 2649 N N . ILE A 1 351 ? -30.085 -3.510 15.381 1.00 73.81 351 ILE A N 1
ATOM 2650 C CA . ILE A 1 351 ? -31.422 -3.019 15.034 1.00 73.81 351 ILE A CA 1
ATOM 2651 C C . ILE A 1 351 ? -31.606 -1.610 15.623 1.00 73.81 351 ILE A C 1
ATOM 2653 O O . ILE A 1 351 ? -31.236 -1.362 16.768 1.00 73.81 351 ILE A O 1
ATOM 2657 N N . ASP A 1 352 ? -32.163 -0.678 14.851 1.00 56.88 352 ASP A N 1
ATOM 2658 C CA . ASP A 1 352 ? -32.481 0.665 15.339 1.00 56.88 352 ASP A CA 1
ATOM 2659 C C . ASP A 1 352 ? -33.679 0.670 16.309 1.00 56.88 352 ASP A C 1
ATOM 2661 O O . ASP A 1 352 ? -34.502 -0.247 16.315 1.00 56.88 352 ASP A O 1
ATOM 2665 N N . ASP A 1 353 ? -33.783 1.716 17.138 1.00 61.22 353 ASP A N 1
ATOM 2666 C CA . ASP A 1 353 ? -34.803 1.832 18.197 1.00 61.22 353 ASP A CA 1
ATOM 2667 C C . ASP A 1 353 ? -36.250 1.772 17.675 1.00 61.22 353 ASP A C 1
ATOM 2669 O O . ASP A 1 353 ? -37.167 1.387 18.410 1.00 61.22 353 ASP A O 1
ATOM 2673 N N . ASP A 1 354 ? -36.451 2.143 16.410 1.00 70.94 354 ASP A N 1
ATOM 2674 C CA . ASP A 1 354 ? -37.745 2.153 15.734 1.00 70.94 354 ASP A CA 1
ATOM 2675 C C . ASP A 1 354 ? -37.969 0.889 14.876 1.00 70.94 354 ASP A C 1
ATOM 2677 O O . ASP A 1 354 ? -39.012 0.733 14.235 1.00 70.94 354 ASP A O 1
ATOM 2681 N N . CYS A 1 355 ? -37.014 -0.045 14.883 1.00 73.69 355 CYS A N 1
ATOM 2682 C CA . CYS A 1 355 ? -36.995 -1.267 14.093 1.00 73.69 355 CYS A CA 1
ATOM 2683 C C . CYS A 1 355 ? -37.102 -1.078 12.564 1.00 73.69 355 CYS A C 1
ATOM 2685 O O . CYS A 1 355 ? -37.526 -1.999 11.852 1.00 73.69 355 CYS A O 1
ATOM 2687 N N . HIS A 1 356 ? -36.713 0.078 12.024 1.00 79.75 356 HIS A N 1
ATOM 2688 C CA . HIS A 1 356 ? -36.817 0.350 10.587 1.00 79.75 356 HIS A CA 1
ATOM 2689 C C . HIS A 1 356 ? -35.839 -0.491 9.760 1.00 79.75 356 HIS A C 1
ATOM 2691 O O . HIS A 1 356 ? -36.182 -0.948 8.667 1.00 79.75 356 HIS A O 1
ATOM 2697 N N . ASN A 1 357 ? -34.639 -0.725 10.283 1.00 71.62 357 ASN A N 1
ATOM 2698 C CA . ASN A 1 357 ? -33.566 -1.445 9.607 1.00 71.62 357 ASN A CA 1
ATOM 2699 C C . ASN A 1 357 ? -33.613 -2.975 9.791 1.00 71.62 357 ASN A C 1
ATOM 2701 O O . ASN A 1 357 ? -32.676 -3.660 9.383 1.00 71.62 357 ASN A O 1
ATOM 2705 N N . PHE A 1 358 ? -34.680 -3.524 10.386 1.00 84.00 358 PHE A N 1
ATOM 2706 C CA . PHE A 1 358 ? -34.748 -4.937 10.775 1.00 84.00 358 PHE A CA 1
ATOM 2707 C C . PHE A 1 358 ? -34.496 -5.896 9.605 1.00 84.00 358 PHE A C 1
ATOM 2709 O O . PHE A 1 358 ? -33.598 -6.725 9.670 1.00 84.00 358 PHE A O 1
ATOM 2716 N N . LEU A 1 359 ? -35.243 -5.758 8.504 1.00 83.38 359 LEU A N 1
ATOM 2717 C CA . LEU A 1 359 ? -35.057 -6.598 7.315 1.00 83.38 359 LEU A CA 1
ATOM 2718 C C . LEU A 1 359 ? -33.802 -6.210 6.526 1.00 83.38 359 LEU A C 1
ATOM 2720 O O . LEU A 1 359 ? -33.072 -7.092 6.078 1.00 83.38 359 LEU A O 1
ATOM 2724 N N . SER A 1 360 ? -33.535 -4.910 6.356 1.00 75.38 360 SER A N 1
ATOM 2725 C CA . SER A 1 360 ? -32.403 -4.442 5.546 1.00 75.38 360 SER A CA 1
ATOM 2726 C C . SER A 1 360 ? -31.054 -4.830 6.149 1.00 75.38 360 SER A C 1
ATOM 2728 O O . SER A 1 360 ? -30.153 -5.209 5.407 1.00 75.38 360 SER A O 1
ATOM 2730 N N . GLY A 1 361 ? -30.925 -4.832 7.478 1.00 70.69 361 GLY A N 1
ATOM 2731 C CA . GLY A 1 361 ? -29.699 -5.252 8.154 1.00 70.69 361 GLY A CA 1
ATOM 2732 C C . GLY A 1 361 ? -29.378 -6.738 7.971 1.00 70.69 361 GLY A C 1
ATOM 2733 O O . GLY A 1 361 ? -28.203 -7.081 7.862 1.00 70.69 361 GLY A O 1
ATOM 2734 N N . THR A 1 362 ? -30.385 -7.612 7.817 1.00 82.19 362 THR A N 1
ATOM 2735 C CA . THR A 1 362 ? -30.148 -9.057 7.586 1.00 82.19 362 THR A CA 1
ATOM 2736 C C . THR A 1 362 ? -29.489 -9.377 6.243 1.00 82.19 362 THR A C 1
ATOM 2738 O O . THR A 1 362 ? -28.899 -10.445 6.070 1.00 82.19 362 THR A O 1
ATOM 2741 N N . ILE A 1 363 ? -29.558 -8.448 5.282 1.00 74.81 363 ILE A N 1
ATOM 2742 C CA . ILE A 1 363 ? -28.893 -8.599 3.983 1.00 74.81 363 ILE A CA 1
ATOM 2743 C C . ILE A 1 363 ? -27.369 -8.527 4.156 1.00 74.81 363 ILE A C 1
ATOM 2745 O O . ILE A 1 363 ? -26.649 -9.193 3.424 1.00 74.81 363 ILE A O 1
ATOM 2749 N N . THR A 1 364 ? -26.879 -7.758 5.132 1.00 68.12 364 THR A N 1
ATOM 2750 C CA . THR A 1 364 ? -25.440 -7.616 5.417 1.00 68.12 364 THR A CA 1
ATOM 2751 C C . THR A 1 364 ? -24.984 -8.542 6.537 1.00 68.12 364 THR A C 1
ATOM 2753 O O . THR A 1 364 ? -23.948 -9.187 6.426 1.00 68.12 364 THR A O 1
ATOM 2756 N N . LEU A 1 365 ? -25.755 -8.601 7.623 1.00 78.38 365 LEU A N 1
ATOM 2757 C CA . LEU A 1 365 ? -25.343 -9.210 8.890 1.00 78.38 365 LEU A CA 1
ATOM 2758 C C . LEU A 1 365 ? -25.827 -10.658 9.060 1.00 78.38 365 LEU A C 1
ATOM 2760 O O . LEU A 1 365 ? -25.571 -11.270 10.092 1.00 78.38 365 LEU A O 1
ATOM 2764 N N . GLY A 1 366 ? -26.531 -11.205 8.068 1.00 86.12 366 GLY A N 1
ATOM 2765 C CA . GLY A 1 366 ? -27.169 -12.516 8.162 1.00 86.12 366 GLY A CA 1
ATOM 2766 C C . GLY A 1 366 ? -28.553 -12.478 8.819 1.00 86.12 366 GLY A C 1
ATOM 2767 O O . GLY A 1 366 ? -28.987 -11.466 9.372 1.00 86.12 366 GLY A O 1
ATOM 2768 N N . ARG A 1 367 ? -29.287 -13.587 8.719 1.00 92.62 367 ARG A N 1
ATOM 2769 C CA . ARG A 1 367 ? -30.706 -13.695 9.101 1.00 92.62 367 ARG A CA 1
ATOM 2770 C C . ARG A 1 367 ? -30.938 -14.309 10.476 1.00 92.62 367 ARG A C 1
ATOM 2772 O O . ARG A 1 367 ? -32.082 -14.322 10.931 1.00 92.62 367 ARG A O 1
ATOM 2779 N N . ILE A 1 368 ? -29.900 -14.833 11.126 1.00 94.56 368 ILE A N 1
ATOM 2780 C CA . ILE A 1 368 ? -30.023 -15.482 12.434 1.00 94.56 368 ILE A CA 1
ATOM 2781 C C . ILE A 1 368 ? -29.804 -14.448 13.535 1.00 94.56 368 ILE A C 1
ATOM 2783 O O . ILE A 1 368 ? -28.691 -13.958 13.737 1.00 94.56 368 ILE A O 1
ATOM 2787 N N . ILE A 1 369 ? -30.882 -14.118 14.244 1.00 90.81 369 ILE A N 1
ATOM 2788 C CA . ILE A 1 369 ? -30.881 -13.151 15.345 1.00 90.81 369 ILE A CA 1
ATOM 2789 C C . ILE A 1 369 ? -30.990 -13.852 16.693 1.00 90.81 369 ILE A C 1
ATOM 2791 O O . ILE A 1 369 ? -31.565 -14.936 16.787 1.00 90.81 369 ILE A O 1
ATOM 2795 N N . CYS A 1 370 ? -30.510 -13.202 17.747 1.00 82.56 370 CYS A N 1
ATOM 2796 C CA . CYS A 1 370 ? -30.696 -13.666 19.113 1.00 82.56 370 CYS A CA 1
ATOM 2797 C C . CYS A 1 370 ? -32.081 -13.276 19.658 1.00 82.56 370 CYS A C 1
ATOM 2799 O O . CYS A 1 370 ? -32.520 -12.134 19.547 1.00 82.56 370 CYS A O 1
ATOM 2801 N N . THR A 1 371 ? -32.771 -14.210 20.306 1.00 80.19 371 THR A N 1
ATOM 2802 C CA . THR A 1 371 ? -34.038 -13.992 21.035 1.00 80.19 371 THR A CA 1
ATOM 2803 C C . THR A 1 371 ? -33.871 -14.129 22.546 1.00 80.19 371 THR A C 1
ATOM 2805 O O . THR A 1 371 ? -34.811 -13.929 23.313 1.00 80.19 371 THR A O 1
ATOM 2808 N N . THR A 1 372 ? -32.659 -14.452 22.981 1.00 65.25 372 THR A N 1
ATOM 2809 C CA . THR A 1 372 ? -32.173 -14.303 24.351 1.00 65.25 372 THR A CA 1
ATOM 2810 C C . THR A 1 372 ? -30.810 -13.633 24.304 1.00 65.25 372 THR A C 1
ATOM 2812 O O . THR A 1 372 ? -30.174 -13.662 23.255 1.00 65.25 372 THR A O 1
ATOM 2815 N N . PRO A 1 373 ? -30.328 -13.054 25.408 1.00 61.06 373 PRO A N 1
ATOM 2816 C CA . PRO A 1 373 ? -28.981 -12.503 25.438 1.00 61.06 373 PRO A CA 1
ATOM 2817 C C . PRO A 1 373 ? -27.942 -13.549 24.992 1.00 61.06 373 PRO A C 1
ATOM 2819 O O . PRO A 1 373 ? -28.036 -14.715 25.391 1.00 61.06 373 PRO A O 1
ATOM 2822 N N . SER A 1 374 ? -26.992 -13.147 24.141 1.00 55.84 374 SER A N 1
ATOM 2823 C CA . SER A 1 374 ? -25.866 -13.978 23.678 1.00 55.84 374 SER A CA 1
ATOM 2824 C C . SER A 1 374 ? -24.928 -14.375 24.809 1.00 55.84 374 SER A C 1
ATOM 2826 O O . SER A 1 374 ? -24.156 -15.306 24.679 1.00 55.84 374 SER A O 1
ATOM 2828 N N . ASP A 1 375 ? -25.062 -13.773 25.983 1.00 54.25 375 ASP A N 1
ATOM 2829 C CA . ASP A 1 375 ? -24.358 -14.106 27.219 1.00 54.25 375 ASP A CA 1
ATOM 2830 C C . ASP A 1 375 ? -25.037 -15.221 28.059 1.00 54.25 375 ASP A C 1
ATOM 2832 O O . ASP A 1 375 ? -24.594 -15.517 29.173 1.00 54.25 375 ASP A O 1
ATOM 2836 N N . GLY A 1 376 ? -26.036 -15.908 27.489 1.00 41.81 376 GLY A N 1
ATOM 2837 C CA . GLY A 1 376 ? -26.567 -17.184 27.968 1.00 41.81 376 GLY A CA 1
ATOM 2838 C C . GLY A 1 376 ? -27.898 -17.093 28.727 1.00 41.81 376 GLY A C 1
ATOM 2839 O O . GLY A 1 376 ? -28.024 -16.475 29.785 1.00 41.81 376 GLY A O 1
ATOM 2840 N N . GLN A 1 377 ? -28.901 -17.829 28.242 1.00 39.28 377 GLN A N 1
ATOM 2841 C CA . GLN A 1 377 ? -30.010 -18.321 29.065 1.00 39.28 377 GLN A CA 1
ATOM 2842 C C . GLN A 1 377 ? -29.973 -19.849 29.082 1.00 39.28 377 GLN A C 1
ATOM 2844 O O . GLN A 1 377 ? -30.386 -20.505 28.131 1.00 39.28 377 GLN A O 1
ATOM 2849 N N . TYR A 1 378 ? -29.509 -20.399 30.204 1.00 36.12 378 TYR A N 1
ATOM 2850 C CA . TYR A 1 378 ? -29.723 -21.787 30.596 1.00 36.12 378 TYR A CA 1
ATOM 2851 C C . TYR A 1 378 ? -31.052 -21.904 31.368 1.00 36.12 378 TYR A C 1
ATOM 2853 O O . TYR A 1 378 ? -31.354 -21.082 32.238 1.00 36.12 378 TYR A O 1
ATOM 2861 N N . SER A 1 379 ? -31.848 -22.932 31.061 1.00 29.52 379 SER A N 1
ATOM 2862 C CA . SER A 1 379 ? -33.057 -23.323 31.798 1.00 29.52 379 SER A CA 1
ATOM 2863 C C . SER A 1 379 ? -32.739 -24.508 32.711 1.00 29.52 379 SER A C 1
ATOM 2865 O O . SER A 1 379 ? -32.548 -25.611 32.211 1.00 29.52 379 SER A O 1
ATOM 2867 N N . HIS A 1 380 ? -32.721 -24.324 34.037 1.00 35.09 380 HIS A N 1
ATOM 2868 C CA . HIS A 1 380 ? -32.800 -25.453 34.974 1.00 35.09 380 HIS A CA 1
ATOM 2869 C C . HIS A 1 380 ? -34.048 -25.343 35.849 1.00 35.09 380 HIS A C 1
ATOM 2871 O O . HIS A 1 380 ? -34.213 -24.408 36.631 1.00 35.09 380 HIS A O 1
ATOM 2877 N N . THR A 1 381 ? -34.894 -26.368 35.777 1.00 26.00 381 THR A N 1
ATOM 2878 C CA . THR A 1 381 ? -35.732 -26.802 36.898 1.00 26.00 381 THR A CA 1
ATOM 2879 C C . THR A 1 381 ? -34.942 -27.790 37.769 1.00 26.00 381 THR A C 1
ATOM 2881 O O . THR A 1 381 ? -34.606 -28.881 37.323 1.00 26.00 381 THR A O 1
ATOM 2884 N N . VAL A 1 382 ? -34.648 -27.328 38.988 1.00 39.94 382 VAL A N 1
ATOM 2885 C CA . VAL A 1 382 ? -34.290 -27.946 40.288 1.00 39.94 382 VAL A CA 1
ATOM 2886 C C . VAL A 1 382 ? -34.121 -29.480 40.399 1.00 39.94 382 VAL A C 1
ATOM 2888 O O . VAL A 1 382 ? -35.070 -30.218 40.147 1.00 39.94 382 VAL A O 1
ATOM 2891 N N . ASN A 1 383 ? -32.988 -29.948 40.957 1.00 31.50 383 ASN A N 1
ATOM 2892 C CA . ASN A 1 383 ? -32.893 -30.718 42.226 1.00 31.50 383 ASN A CA 1
ATOM 2893 C C . ASN A 1 383 ? -31.541 -31.447 42.396 1.00 31.50 383 ASN A C 1
ATOM 2895 O O . ASN A 1 383 ? -31.178 -32.280 41.580 1.00 31.50 383 ASN A O 1
ATOM 2899 N N . ASN A 1 384 ? -30.903 -31.197 43.545 1.00 38.91 384 ASN A N 1
ATOM 2900 C CA . ASN A 1 384 ? -29.876 -31.982 44.241 1.00 38.91 384 ASN A CA 1
ATOM 2901 C C . ASN A 1 384 ? -28.612 -32.481 43.494 1.00 38.91 384 ASN A C 1
ATOM 2903 O O . ASN A 1 384 ? -28.634 -33.351 42.632 1.00 38.91 384 ASN A O 1
ATOM 2907 N N . THR A 1 385 ? -27.487 -32.090 44.104 1.00 35.91 385 THR A N 1
ATOM 2908 C CA . THR A 1 385 ? -26.229 -32.838 44.325 1.00 35.91 385 THR A CA 1
ATOM 2909 C C . THR A 1 385 ? -25.065 -32.811 43.340 1.00 35.91 385 THR A C 1
ATOM 2911 O O . THR A 1 385 ? -24.004 -33.262 43.753 1.00 35.91 385 THR A O 1
ATOM 2914 N N . GLU A 1 386 ? -25.127 -32.167 42.178 1.00 32.28 386 GLU A N 1
ATOM 2915 C CA . GLU A 1 386 ? -23.899 -31.895 41.404 1.00 32.28 386 GLU A CA 1
ATOM 2916 C C . GLU A 1 386 ? -23.907 -30.466 40.859 1.00 32.28 386 GLU A C 1
ATOM 2918 O O . GLU A 1 386 ? -24.531 -30.155 39.852 1.00 32.28 386 GLU A O 1
ATOM 2923 N N . SER A 1 387 ? -23.247 -29.570 41.592 1.00 33.81 387 SER A N 1
ATOM 2924 C CA . SER A 1 387 ? -22.944 -28.210 41.158 1.00 33.81 387 SER A CA 1
ATOM 2925 C C . SER A 1 387 ? -21.578 -28.205 40.471 1.00 33.81 387 SER A C 1
ATOM 2927 O O . SER A 1 387 ? -20.555 -28.127 41.155 1.00 33.81 387 SER A O 1
ATOM 2929 N N . ASP A 1 388 ? -21.564 -28.302 39.143 1.00 33.75 388 ASP A N 1
ATOM 2930 C CA . ASP A 1 388 ? -20.415 -27.878 38.340 1.00 33.75 388 ASP A CA 1
ATOM 2931 C C . ASP A 1 388 ? -20.485 -26.338 38.188 1.00 33.75 388 ASP A C 1
ATOM 2933 O O . ASP A 1 388 ? -21.504 -25.837 37.708 1.00 33.75 388 ASP A O 1
ATOM 2937 N N . PRO A 1 389 ? -19.498 -25.550 38.663 1.00 36.12 389 PRO A N 1
ATOM 2938 C CA . PRO A 1 389 ? -19.582 -24.085 38.707 1.00 36.12 389 PRO A CA 1
ATOM 2939 C C . PRO A 1 389 ? -19.378 -23.370 37.364 1.00 36.12 389 PRO A C 1
ATOM 2941 O O . PRO A 1 389 ? -19.392 -22.140 37.330 1.00 36.12 389 PRO A O 1
ATOM 2944 N N . ALA A 1 390 ? -19.122 -24.083 36.271 1.00 34.56 390 ALA A N 1
ATOM 2945 C CA . ALA A 1 390 ? -18.844 -23.448 34.991 1.00 34.56 390 ALA A CA 1
ATOM 2946 C C . ALA A 1 390 ? -20.153 -23.122 34.243 1.00 34.56 390 ALA A C 1
ATOM 2948 O O . ALA A 1 390 ? -21.042 -23.963 34.165 1.00 34.56 390 ALA A O 1
ATOM 2949 N N . TYR A 1 391 ? -20.235 -21.929 33.640 1.00 40.84 391 TYR A N 1
ATOM 2950 C CA . TYR A 1 391 ? -21.218 -21.530 32.609 1.00 40.84 391 TYR A CA 1
ATOM 2951 C C . TYR A 1 391 ? -22.501 -20.763 33.016 1.00 40.84 391 TYR A C 1
ATOM 2953 O O . TYR A 1 391 ? -23.554 -20.968 32.414 1.00 40.84 391 TYR A O 1
ATOM 2961 N N . SER A 1 392 ? -22.429 -19.771 33.917 1.00 43.28 392 SER A N 1
ATOM 2962 C CA . SER A 1 392 ? -23.409 -18.657 33.907 1.00 43.28 392 SER A CA 1
ATOM 2963 C C . SER A 1 392 ? -22.773 -17.305 34.243 1.00 43.28 392 SER A C 1
ATOM 2965 O O . SER A 1 392 ? -22.144 -17.151 35.287 1.00 43.28 392 SER A O 1
ATOM 2967 N N . LYS A 1 393 ? -22.984 -16.309 33.369 1.00 47.09 393 LYS A N 1
ATOM 2968 C CA . LYS A 1 393 ? -22.507 -14.914 33.501 1.00 47.09 393 LYS A CA 1
ATOM 2969 C C . LYS A 1 393 ? -23.382 -14.054 34.425 1.00 47.09 393 LYS A C 1
ATOM 2971 O O . LYS A 1 393 ? -23.004 -12.947 34.805 1.00 47.09 393 LYS A O 1
ATOM 2976 N N . TYR A 1 394 ? -24.557 -14.567 34.790 1.00 52.50 394 TYR A N 1
ATOM 2977 C CA . TYR A 1 394 ? -25.491 -13.934 35.715 1.00 52.50 394 TYR A CA 1
ATOM 2978 C C . TYR A 1 394 ? -25.711 -14.803 36.937 1.00 52.50 394 TYR A C 1
ATOM 2980 O O . TYR A 1 394 ? -25.770 -16.030 36.847 1.00 52.50 394 TYR A O 1
ATOM 2988 N N . ALA A 1 395 ? -25.932 -14.143 38.065 1.00 58.00 395 ALA A N 1
ATOM 2989 C CA . ALA A 1 395 ? -26.408 -14.808 39.261 1.00 58.00 395 ALA A CA 1
ATOM 2990 C C . ALA A 1 395 ? -27.938 -14.776 39.351 1.00 58.00 395 ALA A C 1
ATOM 2992 O O . ALA A 1 395 ? -28.582 -13.780 38.998 1.00 58.00 395 ALA A O 1
ATOM 2993 N N . ASP A 1 396 ? -28.514 -15.861 39.865 1.00 53.28 396 ASP A N 1
ATOM 2994 C CA . ASP A 1 396 ? -29.959 -15.979 40.074 1.00 53.28 396 ASP A CA 1
ATOM 2995 C C . ASP A 1 396 ? -30.456 -15.068 41.204 1.00 53.28 396 ASP A C 1
ATOM 2997 O O . ASP A 1 396 ? -31.537 -14.481 41.112 1.00 53.28 396 ASP A O 1
ATOM 3001 N N . GLU A 1 397 ? -29.640 -14.888 42.243 1.00 59.94 397 GLU A N 1
ATOM 3002 C CA . GLU A 1 397 ? -29.969 -14.076 43.409 1.00 59.94 397 GLU A CA 1
ATOM 3003 C C . GLU A 1 397 ? -28.837 -13.136 43.795 1.00 59.94 397 GLU A C 1
ATOM 3005 O O . GLU A 1 397 ? -27.667 -13.360 43.475 1.00 59.94 397 GLU A O 1
ATOM 3010 N N . ALA A 1 398 ? -29.217 -12.068 44.502 1.00 70.06 398 ALA A N 1
ATOM 3011 C CA . ALA A 1 398 ? -28.242 -11.131 45.004 1.00 70.06 398 ALA A CA 1
ATOM 3012 C C . ALA A 1 398 ? -27.537 -11.687 46.257 1.00 70.06 398 ALA A C 1
ATOM 3014 O O . ALA A 1 398 ? -28.212 -12.109 47.195 1.00 70.06 398 ALA A O 1
ATOM 3015 N N . VAL A 1 399 ? -26.203 -11.678 46.305 1.00 74.44 399 VAL A N 1
ATOM 3016 C CA . VAL A 1 399 ? -25.418 -12.114 47.488 1.00 74.44 399 VAL A CA 1
ATOM 3017 C C . VAL A 1 399 ? -25.227 -10.908 48.441 1.00 74.44 399 VAL A C 1
ATOM 3019 O O . VAL A 1 399 ? -25.786 -9.858 48.163 1.00 74.44 399 VAL A O 1
ATOM 3022 N N . PRO A 1 400 ? -24.563 -10.975 49.612 1.00 78.56 400 PRO A N 1
ATOM 3023 C CA . PRO A 1 400 ? -24.011 -9.808 50.351 1.00 78.56 400 PRO A CA 1
ATOM 3024 C C . PRO A 1 400 ? -22.572 -9.395 49.925 1.00 78.56 400 PRO A C 1
ATOM 3026 O O . PRO A 1 400 ? -21.800 -10.250 49.503 1.00 78.56 400 PRO A O 1
ATOM 3029 N N . LEU A 1 401 ? -22.175 -8.114 50.042 1.00 80.25 401 LEU A N 1
ATOM 3030 C CA . LEU A 1 401 ? -20.778 -7.675 49.849 1.00 80.25 401 LEU A CA 1
ATOM 3031 C C . LEU A 1 401 ? -19.902 -8.300 50.951 1.00 80.25 401 LEU A C 1
ATOM 3033 O O . LEU A 1 401 ? -20.326 -8.285 52.113 1.00 80.25 401 LEU A O 1
ATOM 3037 N N . PRO A 1 402 ? -18.708 -8.845 50.639 1.00 82.88 402 PRO A N 1
ATOM 3038 C CA . PRO A 1 402 ? -17.798 -9.349 51.663 1.00 82.88 402 PRO A CA 1
ATOM 3039 C C . PRO A 1 402 ? -17.492 -8.266 52.707 1.00 82.88 402 PRO A C 1
ATOM 3041 O O . PRO A 1 402 ? -17.313 -7.101 52.361 1.00 82.88 402 PRO A O 1
ATOM 3044 N N . LYS A 1 403 ? -17.440 -8.648 53.992 1.00 74.31 403 LYS A N 1
ATOM 3045 C CA . LYS A 1 403 ? -17.392 -7.709 55.134 1.00 74.31 403 LYS A CA 1
ATOM 3046 C C . LYS A 1 403 ? -16.210 -6.729 55.127 1.00 74.31 403 LYS A C 1
ATOM 3048 O O . LYS A 1 403 ? -16.331 -5.685 55.758 1.00 74.31 403 LYS A O 1
ATOM 3053 N N . ASP A 1 404 ? -15.143 -7.036 54.391 1.00 81.19 404 ASP A N 1
ATOM 3054 C CA . ASP A 1 404 ? -13.904 -6.249 54.334 1.00 81.19 404 ASP A CA 1
ATOM 3055 C C . ASP A 1 404 ? -13.587 -5.722 52.918 1.00 81.19 404 ASP A C 1
ATOM 3057 O O . ASP A 1 404 ? -12.495 -5.220 52.661 1.00 81.19 404 ASP A O 1
ATOM 3061 N N . ALA A 1 405 ? -14.529 -5.844 51.978 1.00 84.31 405 ALA A N 1
ATOM 3062 C CA . ALA A 1 405 ? -14.338 -5.413 50.597 1.00 84.31 405 ALA A CA 1
ATOM 3063 C C . ALA A 1 405 ? -14.531 -3.895 50.434 1.00 84.31 405 ALA A C 1
ATOM 3065 O O . ALA A 1 405 ? -15.544 -3.329 50.852 1.00 84.31 405 ALA A O 1
ATOM 3066 N N . ILE A 1 406 ? -13.585 -3.241 49.755 1.00 91.88 406 ILE A N 1
ATOM 3067 C CA . ILE A 1 406 ? -13.702 -1.839 49.338 1.00 91.88 406 ILE A CA 1
ATOM 3068 C C . ILE A 1 406 ? -14.438 -1.816 47.996 1.00 91.88 406 ILE A C 1
ATOM 3070 O O . ILE A 1 406 ? -13.863 -2.183 46.976 1.00 91.88 406 ILE A O 1
ATOM 3074 N N . LEU A 1 407 ? -15.716 -1.435 47.985 1.00 90.56 407 LEU A N 1
ATOM 3075 C CA . LEU A 1 407 ? -16.515 -1.381 46.755 1.00 90.56 407 LEU A CA 1
ATOM 3076 C C . LEU A 1 407 ? -16.041 -0.240 45.844 1.00 90.56 407 LEU A C 1
ATOM 3078 O O . LEU A 1 407 ? -15.909 0.894 46.306 1.00 90.56 407 LEU A O 1
ATOM 3082 N N . ALA A 1 408 ? -15.836 -0.540 44.562 1.00 90.00 408 ALA A N 1
ATOM 3083 C CA . ALA A 1 408 ? -15.478 0.460 43.566 1.00 90.00 408 ALA A CA 1
ATOM 3084 C C . ALA A 1 408 ? -16.617 1.457 43.300 1.00 90.00 408 ALA A C 1
ATOM 3086 O O . ALA A 1 408 ? -17.806 1.135 43.423 1.00 90.00 408 ALA A O 1
ATOM 3087 N N . GLU A 1 409 ? -16.257 2.685 42.929 1.00 86.25 409 GLU A N 1
ATOM 3088 C CA . GLU A 1 409 ? -17.211 3.783 42.780 1.00 86.25 409 GLU A CA 1
ATOM 3089 C C . GLU A 1 409 ? -18.303 3.468 41.742 1.00 86.25 409 GLU A C 1
ATOM 3091 O O . GLU A 1 409 ? -18.050 2.896 40.685 1.00 86.25 409 GLU A O 1
ATOM 3096 N N . ASN A 1 410 ? -19.552 3.820 42.063 1.00 80.56 410 ASN A N 1
ATOM 3097 C CA . ASN A 1 410 ? -20.739 3.614 41.221 1.00 80.56 410 ASN A CA 1
ATOM 3098 C C . ASN A 1 410 ? -21.044 2.161 40.806 1.00 80.56 410 ASN A C 1
ATOM 3100 O O . ASN A 1 410 ? -21.972 1.936 40.027 1.00 80.56 410 ASN A O 1
ATOM 3104 N N . THR A 1 411 ? -20.343 1.171 41.361 1.00 83.19 411 THR A N 1
ATOM 3105 C CA . THR A 1 411 ? -20.594 -0.248 41.088 1.00 83.19 411 THR A CA 1
ATOM 3106 C C . THR A 1 411 ? -21.985 -0.677 41.561 1.00 83.19 411 THR A C 1
ATOM 3108 O O . THR A 1 411 ? -22.434 -0.323 42.658 1.00 83.19 411 THR A O 1
ATOM 3111 N N . THR A 1 412 ? -22.688 -1.455 40.732 1.00 78.25 412 THR A N 1
ATOM 3112 C CA . THR A 1 412 ? -24.044 -1.933 41.039 1.00 78.25 412 THR A CA 1
ATOM 3113 C C . THR A 1 412 ? -24.086 -2.804 42.298 1.00 78.25 412 THR A C 1
ATOM 3115 O O . THR A 1 412 ? -23.190 -3.603 42.559 1.00 78.25 412 THR A O 1
ATOM 3118 N N . LYS A 1 413 ? -25.173 -2.686 43.072 1.00 73.75 413 LYS A N 1
ATOM 3119 C CA . LYS A 1 413 ? -25.435 -3.475 44.293 1.00 73.75 413 LYS A CA 1
ATOM 3120 C C . LYS A 1 413 ? -26.421 -4.631 44.073 1.00 73.75 413 LYS A C 1
ATOM 3122 O O . LYS A 1 413 ? -26.855 -5.256 45.031 1.00 73.75 413 LYS A O 1
ATOM 3127 N N . GLU A 1 414 ? -26.756 -4.929 42.822 1.00 67.69 414 GLU A N 1
ATOM 3128 C CA . GLU A 1 414 ? -27.644 -6.028 42.413 1.00 67.69 414 GLU A CA 1
ATOM 3129 C C . GLU A 1 414 ? -26.808 -7.168 41.788 1.00 67.69 414 GLU A C 1
ATOM 3131 O O . GLU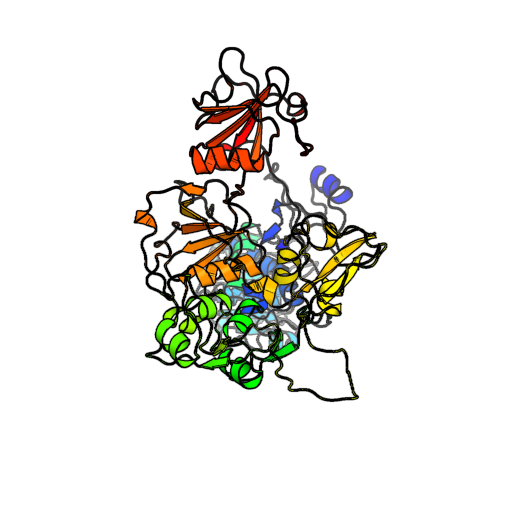 A 1 414 ? -26.845 -7.402 40.579 1.00 67.69 414 GLU A O 1
ATOM 3136 N N . TYR A 1 415 ? -26.004 -7.851 42.607 1.00 68.00 415 TYR A N 1
ATOM 3137 C CA . TYR A 1 415 ? -24.907 -8.760 42.215 1.00 68.00 415 TYR A CA 1
ATOM 3138 C C . TYR A 1 415 ? -25.121 -10.171 42.743 1.00 68.00 415 TYR A C 1
ATOM 3140 O O . TYR A 1 415 ? -25.614 -10.309 43.850 1.00 68.00 415 TYR A O 1
ATOM 3148 N N . GLY A 1 416 ? -24.601 -11.201 42.084 1.00 65.44 416 GLY A N 1
ATOM 3149 C CA . GLY A 1 416 ? -24.337 -12.469 42.774 1.00 65.44 416 GLY A CA 1
ATOM 3150 C C . GLY A 1 416 ? -22.933 -13.027 42.588 1.00 65.44 416 GLY A C 1
ATOM 3151 O O . GLY A 1 416 ? -22.658 -14.122 43.071 1.00 65.44 416 GLY A O 1
ATOM 3152 N N . HIS A 1 417 ? -22.016 -12.249 42.001 1.00 77.69 417 HIS A N 1
ATOM 3153 C CA . HIS A 1 417 ? -20.583 -12.514 42.101 1.00 77.69 417 HIS A CA 1
ATOM 3154 C C . HIS A 1 417 ? -19.745 -11.229 42.195 1.00 77.69 417 HIS A C 1
ATOM 3156 O O . HIS A 1 417 ? -19.986 -10.253 41.476 1.00 77.69 417 HIS A O 1
ATOM 3162 N N . TRP A 1 418 ? -18.753 -11.253 43.087 1.00 84.06 418 TRP A N 1
ATOM 3163 C CA . TRP A 1 418 ? -17.825 -10.157 43.368 1.00 84.06 418 TRP A CA 1
ATOM 3164 C C . TRP A 1 418 ? -16.391 -10.600 43.148 1.00 84.06 418 TRP A C 1
ATOM 3166 O O . TRP A 1 418 ? -16.054 -11.740 43.461 1.00 84.06 418 TRP A O 1
ATOM 3176 N N . TYR A 1 419 ? -15.542 -9.668 42.731 1.00 87.81 419 TYR A N 1
ATOM 3177 C CA . TYR A 1 419 ? -14.112 -9.913 42.639 1.00 87.81 419 TYR A CA 1
ATOM 3178 C C . TYR A 1 419 ? -13.306 -8.696 43.095 1.00 87.81 419 TYR A C 1
ATOM 3180 O O . TYR A 1 419 ? -13.622 -7.563 42.729 1.00 87.81 419 TYR A O 1
ATOM 3188 N N . THR A 1 420 ? -12.286 -8.934 43.923 1.00 91.69 420 THR A N 1
ATOM 3189 C CA . THR A 1 420 ? -11.373 -7.904 44.431 1.00 91.69 420 THR A CA 1
ATOM 3190 C C . THR A 1 420 ? -10.073 -7.949 43.643 1.00 91.69 420 THR A C 1
ATOM 3192 O O . THR A 1 420 ? -9.373 -8.960 43.669 1.00 91.69 420 THR A O 1
ATOM 3195 N N . ILE A 1 421 ? -9.743 -6.835 42.993 1.00 92.25 421 ILE A N 1
ATOM 3196 C CA . ILE A 1 421 ? -8.597 -6.716 42.088 1.00 92.25 421 ILE A CA 1
ATOM 3197 C C . ILE A 1 4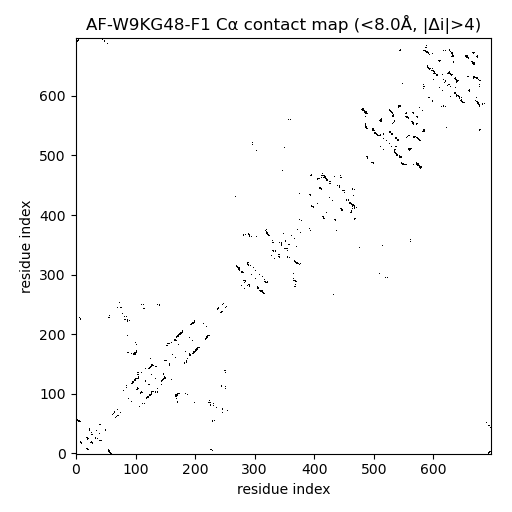21 ? -7.280 -6.904 42.835 1.00 92.25 421 ILE A C 1
ATOM 3199 O O . ILE A 1 421 ? -7.036 -6.281 43.872 1.00 92.25 421 ILE A O 1
ATOM 3203 N N . GLN A 1 422 ? -6.412 -7.727 42.266 1.00 89.62 422 GLN A N 1
ATOM 3204 C CA . GLN A 1 422 ? -5.025 -7.924 42.657 1.00 89.62 422 GLN A CA 1
ATOM 3205 C C . GLN A 1 422 ? -4.095 -7.040 41.817 1.00 89.62 422 GLN A C 1
ATOM 3207 O O . GLN A 1 422 ? -4.453 -6.534 40.760 1.00 89.62 422 GLN A O 1
ATOM 3212 N N . LYS A 1 423 ? -2.865 -6.835 42.297 1.00 81.25 423 LYS A N 1
ATOM 3213 C CA . LYS A 1 423 ? -1.899 -5.901 41.689 1.00 81.25 423 LYS A CA 1
ATOM 3214 C C . LYS A 1 423 ? -1.492 -6.256 40.246 1.00 81.25 423 LYS A C 1
ATOM 3216 O O . LYS A 1 423 ? -1.018 -5.375 39.539 1.00 81.25 423 LYS A O 1
ATOM 3221 N N . GLU A 1 424 ? -1.652 -7.513 39.839 1.00 81.31 424 GLU A N 1
ATOM 3222 C CA . GLU A 1 424 ? -1.265 -8.021 38.513 1.00 81.31 424 GLU A CA 1
ATOM 3223 C C . GLU A 1 424 ? -2.466 -8.404 37.639 1.00 81.31 424 GLU A C 1
ATOM 3225 O O . GLU A 1 424 ? -2.273 -8.939 36.552 1.00 81.31 424 GLU A O 1
ATOM 3230 N N . ASP A 1 425 ? -3.694 -8.128 38.087 1.00 79.62 425 ASP A N 1
ATOM 3231 C CA . ASP A 1 425 ? -4.878 -8.458 37.299 1.00 79.62 425 ASP A CA 1
ATOM 3232 C C . ASP A 1 425 ? -4.970 -7.564 36.061 1.00 79.62 425 ASP A C 1
ATOM 3234 O O . ASP A 1 425 ? -4.886 -6.335 36.146 1.00 79.62 425 ASP A O 1
ATOM 3238 N N . ASP A 1 426 ? -5.212 -8.188 34.912 1.00 80.00 426 ASP A N 1
ATOM 3239 C CA . ASP A 1 426 ? -5.559 -7.496 33.680 1.00 80.00 426 ASP A CA 1
ATOM 3240 C C . ASP A 1 426 ? -7.016 -7.752 33.290 1.00 80.00 426 ASP A C 1
ATOM 3242 O O . ASP A 1 426 ? -7.631 -8.758 33.655 1.00 80.00 426 ASP A O 1
ATOM 3246 N N . CYS A 1 427 ? -7.589 -6.809 32.543 1.00 74.25 427 CYS A N 1
ATOM 3247 C CA . CYS A 1 427 ? -8.999 -6.875 32.197 1.00 74.25 427 CYS A CA 1
ATOM 3248 C C . CYS A 1 427 ? -9.317 -8.077 31.291 1.00 74.25 427 CYS A C 1
ATOM 3250 O O . CYS A 1 427 ? -10.371 -8.679 31.441 1.00 74.25 427 CYS A O 1
ATOM 3252 N N . VAL A 1 428 ? -8.417 -8.489 30.396 1.00 61.06 428 VAL A N 1
ATOM 3253 C CA . VAL A 1 428 ? -8.670 -9.612 29.477 1.00 61.06 428 VAL A CA 1
ATOM 3254 C C . VAL A 1 428 ? -8.767 -10.928 30.255 1.00 61.06 428 VAL A C 1
ATOM 3256 O O . VAL A 1 428 ? -9.730 -11.676 30.077 1.00 61.06 428 VAL A O 1
ATOM 3259 N N . GLN A 1 429 ? -7.824 -11.179 31.165 1.00 64.94 429 GLN A N 1
ATOM 3260 C CA . GLN A 1 429 ? -7.829 -12.348 32.044 1.00 64.94 429 GLN A CA 1
ATOM 3261 C C . GLN A 1 429 ? -9.038 -12.348 32.978 1.00 64.94 429 GLN A C 1
ATOM 3263 O O . GLN A 1 429 ? -9.714 -13.366 33.092 1.00 64.94 429 GLN A O 1
ATOM 3268 N N . LEU A 1 430 ? -9.357 -11.207 33.592 1.00 73.62 430 LEU A N 1
ATOM 3269 C CA . LEU A 1 430 ? -10.486 -11.073 34.513 1.00 73.62 430 LEU A CA 1
ATOM 3270 C C . LEU A 1 430 ? -11.835 -11.325 33.825 1.00 73.62 430 LEU A C 1
ATOM 3272 O O . LEU A 1 430 ? -12.671 -12.071 34.343 1.00 73.62 430 LEU A O 1
ATOM 3276 N N . LEU A 1 431 ? -12.047 -10.730 32.647 1.00 63.00 431 LEU A N 1
ATOM 3277 C CA . LEU A 1 431 ? -13.267 -10.917 31.860 1.00 63.00 431 LEU A CA 1
ATOM 3278 C C . LEU A 1 431 ? -13.405 -12.373 31.398 1.00 63.00 431 LEU A C 1
ATOM 3280 O O . LEU A 1 431 ? -14.490 -12.945 31.502 1.00 63.00 431 LEU A O 1
ATOM 3284 N N . GLY A 1 432 ? -12.308 -12.992 30.948 1.00 51.88 432 GLY A N 1
ATOM 3285 C CA . GLY A 1 432 ? -12.280 -14.405 30.571 1.00 51.88 432 GLY A CA 1
ATOM 3286 C C . GLY A 1 432 ? -12.556 -15.339 31.751 1.00 51.88 432 GLY A C 1
ATOM 3287 O O . GLY A 1 432 ? -13.403 -16.223 31.654 1.00 51.88 432 GLY A O 1
ATOM 3288 N N . GLN A 1 433 ? -11.904 -15.108 32.893 1.00 64.62 433 GLN A N 1
ATOM 3289 C CA . GLN A 1 433 ? -12.025 -15.928 34.102 1.00 64.62 433 GLN A CA 1
ATOM 3290 C C . GLN A 1 433 ? -13.445 -15.928 34.673 1.00 64.62 433 GLN A C 1
ATOM 3292 O O . GLN A 1 433 ? -13.938 -16.964 35.121 1.00 64.62 433 GLN A O 1
ATOM 3297 N N . HIS A 1 434 ? -14.099 -14.768 34.670 1.00 64.75 434 HIS A N 1
ATOM 3298 C CA . HIS A 1 434 ? -15.461 -14.615 35.179 1.00 64.75 434 HIS A CA 1
ATOM 3299 C C . HIS A 1 434 ? -16.525 -14.685 34.084 1.00 64.75 434 HIS A C 1
ATOM 3301 O O . HIS A 1 434 ? -17.708 -14.492 34.359 1.00 64.75 434 HIS A O 1
ATOM 3307 N N . TYR A 1 435 ? -16.110 -14.984 32.852 1.00 56.19 435 TYR A N 1
ATOM 3308 C CA . TYR A 1 435 ? -16.967 -15.078 31.679 1.00 56.19 435 TYR A CA 1
ATOM 3309 C C . TYR A 1 435 ? -17.830 -13.825 31.448 1.00 56.19 435 TYR A C 1
ATOM 3311 O O . TYR A 1 435 ? -18.858 -13.899 30.795 1.00 56.19 435 TYR A O 1
ATOM 3319 N N . VAL A 1 436 ? -17.448 -12.644 31.926 1.00 60.28 436 VAL A N 1
ATOM 3320 C CA . VAL A 1 436 ? -18.247 -11.414 31.797 1.00 60.28 436 VAL A CA 1
ATOM 3321 C C . VAL A 1 436 ? -17.775 -10.610 30.578 1.00 60.28 436 VAL A C 1
ATOM 3323 O O . VAL A 1 436 ? -16.580 -10.506 30.328 1.00 60.28 436 VAL A O 1
ATOM 3326 N N . SER A 1 437 ? -18.689 -10.065 29.765 1.00 55.62 437 SER A N 1
ATOM 3327 C CA . SER A 1 437 ? -18.292 -9.225 28.621 1.00 55.62 437 SER A CA 1
ATOM 3328 C C . SER A 1 437 ? -17.810 -7.851 29.092 1.00 55.62 437 SER A C 1
ATOM 3330 O O . SER A 1 437 ? -18.270 -7.350 30.117 1.00 55.62 437 SER A O 1
ATOM 3332 N N . LEU A 1 438 ? -16.936 -7.192 28.321 1.00 55.53 438 LEU A N 1
ATOM 3333 C CA . LEU A 1 438 ? -16.482 -5.829 28.635 1.00 55.53 438 LEU A CA 1
ATOM 3334 C C . LEU A 1 438 ? -17.657 -4.840 28.726 1.00 55.53 438 LEU A C 1
ATOM 3336 O O . LEU A 1 438 ? -17.675 -3.974 29.599 1.00 55.53 438 LEU A O 1
ATOM 3340 N N . SER A 1 439 ? -18.663 -4.989 27.859 1.00 50.25 439 SER A N 1
ATOM 3341 C CA . SER A 1 439 ? -19.871 -4.158 27.865 1.00 50.25 439 SER A CA 1
ATOM 3342 C C . SER A 1 439 ? -20.706 -4.358 29.130 1.00 50.25 439 SER A C 1
ATOM 3344 O O . SER A 1 439 ? -21.132 -3.380 29.742 1.00 50.25 439 SER A O 1
ATOM 3346 N N . LEU A 1 440 ? -20.899 -5.605 29.569 1.00 61.19 440 LEU A N 1
ATOM 3347 C CA . LEU A 1 440 ? -21.615 -5.906 30.806 1.00 61.19 440 LEU A CA 1
ATOM 3348 C C . LEU A 1 440 ? -20.817 -5.437 32.026 1.00 61.19 440 LEU A C 1
ATOM 3350 O O . LEU A 1 440 ? -21.375 -4.779 32.898 1.00 61.19 440 LEU A O 1
ATOM 3354 N N . PHE A 1 441 ? -19.511 -5.705 32.054 1.00 69.69 441 PHE A N 1
ATOM 3355 C CA . PHE A 1 441 ? -18.627 -5.328 33.151 1.00 69.69 441 PHE A CA 1
ATOM 3356 C C . PHE A 1 441 ? -18.568 -3.807 33.343 1.00 69.69 441 PHE A C 1
ATOM 3358 O O . PHE A 1 441 ? -18.745 -3.329 34.459 1.00 69.69 441 PHE A O 1
ATOM 3365 N N . THR A 1 442 ? -18.398 -3.025 32.278 1.00 63.19 442 THR A N 1
ATOM 3366 C CA . THR A 1 442 ? -18.387 -1.549 32.357 1.00 63.19 442 THR A CA 1
ATOM 3367 C C . THR A 1 442 ? -19.761 -0.970 32.695 1.00 63.19 442 THR A C 1
ATOM 3369 O O . THR A 1 442 ? -19.857 -0.021 33.471 1.00 63.19 442 THR A O 1
ATOM 3372 N N . ALA A 1 443 ? -20.850 -1.576 32.209 1.00 60.72 443 ALA A N 1
ATOM 3373 C CA . ALA A 1 443 ? -22.205 -1.161 32.569 1.00 60.72 443 ALA A CA 1
ATOM 3374 C C . ALA A 1 443 ? -22.511 -1.373 34.062 1.00 60.72 443 ALA A C 1
ATOM 3376 O O . ALA A 1 443 ? -23.243 -0.588 34.669 1.00 60.72 443 ALA A O 1
ATOM 3377 N N . THR A 1 444 ? -21.959 -2.427 34.668 1.00 71.69 444 THR A N 1
ATOM 3378 C CA . THR A 1 444 ? -22.150 -2.727 36.094 1.00 71.69 444 THR A CA 1
ATOM 3379 C C . THR A 1 444 ? -21.115 -2.093 37.007 1.00 71.69 444 THR A C 1
ATOM 3381 O O . THR A 1 444 ? -21.343 -2.036 38.217 1.00 71.69 444 THR A O 1
ATOM 3384 N N . ASN A 1 445 ? -20.021 -1.589 36.435 1.00 84.00 445 ASN A N 1
ATOM 3385 C CA . ASN A 1 445 ? -18.912 -0.945 37.127 1.00 84.00 445 ASN A CA 1
ATOM 3386 C C . ASN A 1 445 ? -18.526 0.363 36.408 1.00 84.00 445 ASN A C 1
ATOM 3388 O O . ASN A 1 445 ? -17.514 0.403 35.709 1.00 84.00 445 ASN A O 1
ATOM 3392 N N . PRO A 1 446 ? -19.309 1.446 36.563 1.00 81.31 446 PRO A N 1
ATOM 3393 C CA . PRO A 1 446 ? -19.134 2.686 35.802 1.00 81.31 446 PRO A CA 1
ATOM 3394 C C . PRO A 1 446 ? -17.815 3.428 36.046 1.00 81.31 446 PRO A C 1
ATOM 3396 O O . PRO A 1 446 ? -17.482 4.325 35.279 1.00 81.31 446 PRO A O 1
ATOM 3399 N N . SER A 1 447 ? -17.063 3.085 37.096 1.00 81.56 447 SER A N 1
ATOM 3400 C CA . SER A 1 447 ? -15.704 3.596 37.306 1.00 81.56 447 SER A CA 1
ATOM 3401 C C . SER A 1 447 ? -14.671 2.993 36.343 1.00 81.56 447 SER A C 1
ATOM 3403 O O . SER A 1 447 ? -13.526 3.433 36.331 1.00 81.56 447 SER A O 1
ATOM 3405 N N . ILE A 1 448 ? -15.045 1.981 35.552 1.00 77.31 448 ILE A N 1
ATOM 3406 C CA . ILE A 1 448 ? -14.179 1.336 34.564 1.00 77.31 448 ILE A CA 1
ATOM 3407 C C . ILE A 1 448 ? -14.383 1.965 33.187 1.00 77.31 448 ILE A C 1
ATOM 3409 O O . ILE A 1 448 ? -15.488 1.952 32.643 1.00 77.31 448 ILE A O 1
ATOM 3413 N N . SER A 1 449 ? -13.298 2.459 32.585 1.00 70.19 449 SER A N 1
ATOM 3414 C CA . SER A 1 449 ? -13.317 2.978 31.217 1.00 70.19 449 SER A CA 1
ATOM 3415 C C . SER A 1 449 ? -13.373 1.837 30.191 1.00 70.19 449 SER A C 1
ATOM 3417 O O . SER A 1 449 ? -12.481 0.985 30.194 1.00 70.19 449 SER A O 1
ATOM 3419 N N . PRO A 1 450 ? -14.335 1.832 29.246 1.00 48.00 450 PRO A N 1
ATOM 3420 C CA . PRO A 1 450 ? -14.365 0.853 28.158 1.00 48.00 450 PRO A CA 1
ATOM 3421 C C . PRO A 1 450 ? -13.137 0.926 27.244 1.00 48.00 450 PRO A C 1
ATOM 3423 O O . PRO A 1 450 ? -12.729 -0.090 26.694 1.00 48.00 450 PRO A O 1
ATOM 3426 N N . GLY A 1 451 ? -12.541 2.115 27.089 1.00 46.34 451 GLY A N 1
ATOM 3427 C CA . GLY A 1 451 ? -11.378 2.325 26.224 1.00 46.34 451 GLY A CA 1
ATOM 3428 C C . GLY A 1 451 ? -10.043 1.938 26.862 1.00 46.34 451 GLY A C 1
ATOM 3429 O O . GLY A 1 451 ? -9.089 1.712 26.135 1.00 46.34 451 GLY A O 1
ATOM 3430 N N . ASN A 1 452 ? -9.971 1.855 28.198 1.00 65.81 452 ASN A N 1
ATOM 3431 C CA . ASN A 1 452 ? -8.737 1.595 28.954 1.00 65.81 452 ASN A CA 1
ATOM 3432 C C . ASN A 1 452 ? -9.013 0.759 30.221 1.00 65.81 452 ASN A C 1
ATOM 3434 O O . ASN A 1 452 ? -8.572 1.105 31.319 1.00 65.81 452 ASN A O 1
ATOM 3438 N N . CYS A 1 453 ? -9.757 -0.344 30.075 1.00 72.00 453 CYS A N 1
ATOM 3439 C CA . CYS A 1 453 ? -10.270 -1.133 31.201 1.00 72.00 453 CYS A CA 1
ATOM 3440 C C . CYS A 1 453 ? -9.183 -1.543 32.207 1.00 72.00 453 CYS A C 1
ATOM 3442 O O . CYS A 1 453 ? -9.338 -1.295 33.399 1.00 72.00 453 CYS A O 1
ATOM 3444 N N . THR A 1 454 ? -8.058 -2.097 31.736 1.00 80.12 454 THR A N 1
ATOM 3445 C CA . THR A 1 454 ? -6.954 -2.543 32.606 1.00 80.12 454 THR A CA 1
ATOM 3446 C C . THR A 1 454 ? -6.386 -1.407 33.457 1.00 80.12 454 THR A C 1
ATOM 3448 O O . THR A 1 454 ? -6.117 -1.608 34.634 1.00 80.12 454 THR A O 1
ATOM 3451 N N . MET A 1 455 ? -6.263 -0.193 32.909 1.00 77.56 455 MET A N 1
ATOM 3452 C CA . MET A 1 455 ? -5.775 0.965 33.672 1.00 77.56 455 MET A CA 1
ATOM 3453 C C . MET A 1 455 ? -6.806 1.505 34.669 1.00 77.56 455 MET A C 1
ATOM 3455 O O . MET A 1 455 ? -6.434 2.189 35.617 1.00 77.56 455 MET A O 1
ATOM 3459 N N . SER A 1 456 ? -8.094 1.223 34.459 1.00 83.44 456 SER A N 1
ATOM 3460 C CA . SER A 1 456 ? -9.158 1.604 35.394 1.00 83.44 456 SER A CA 1
ATOM 3461 C C . SER A 1 456 ? -9.304 0.632 36.570 1.00 83.44 456 SER A C 1
ATOM 3463 O O . SER A 1 456 ? -10.004 0.948 37.530 1.00 83.44 456 SER A O 1
ATOM 3465 N N . LEU A 1 457 ? -8.663 -0.542 36.521 1.00 88.62 457 LEU A N 1
ATOM 3466 C CA . LEU A 1 457 ? -8.665 -1.490 37.631 1.00 88.62 457 LEU A CA 1
ATOM 3467 C C . LEU A 1 457 ? -7.786 -0.961 38.769 1.00 88.62 457 LEU A C 1
ATOM 3469 O O . LEU A 1 457 ? -6.589 -0.735 38.609 1.00 88.62 457 LEU A O 1
ATOM 3473 N N . ILE A 1 458 ? -8.385 -0.792 39.947 1.00 91.81 458 ILE A N 1
ATOM 3474 C CA . ILE A 1 458 ? -7.678 -0.327 41.146 1.00 91.81 458 ILE A CA 1
ATOM 3475 C C . ILE A 1 458 ? -7.443 -1.520 42.081 1.00 91.81 458 ILE A C 1
ATOM 3477 O O . ILE A 1 458 ? -8.419 -2.050 42.625 1.00 91.81 458 ILE A O 1
ATOM 3481 N N . PRO A 1 459 ? -6.182 -1.931 42.319 1.00 92.31 459 PRO A N 1
ATOM 3482 C CA . PRO A 1 459 ? -5.867 -3.008 43.252 1.00 92.31 459 PRO A CA 1
ATOM 3483 C C . PRO A 1 459 ? -6.459 -2.765 44.643 1.00 92.31 459 PRO A C 1
ATOM 3485 O O . PRO A 1 459 ? -6.353 -1.674 45.203 1.00 92.31 459 PRO A O 1
ATOM 3488 N N . GLY A 1 460 ? -7.088 -3.795 45.206 1.00 88.69 460 GLY A N 1
ATOM 3489 C CA . GLY A 1 460 ? -7.790 -3.745 46.489 1.00 88.69 460 GLY A CA 1
ATOM 3490 C C . GLY A 1 460 ? -9.243 -3.262 46.416 1.00 88.69 460 GLY A C 1
ATOM 3491 O O . GLY A 1 460 ? -9.962 -3.407 47.406 1.00 88.69 460 GLY A O 1
ATOM 3492 N N . GLN A 1 461 ? -9.712 -2.743 45.274 1.00 93.94 461 GLN A N 1
ATOM 3493 C CA . GLN A 1 461 ? -11.135 -2.458 45.065 1.00 93.94 461 GLN A CA 1
ATOM 3494 C C . GLN A 1 461 ? -11.892 -3.675 44.526 1.00 93.94 461 GLN A C 1
ATOM 3496 O O . GLN A 1 461 ? -11.329 -4.557 43.880 1.00 93.94 461 GLN A O 1
ATOM 3501 N N . THR A 1 462 ? -13.189 -3.722 44.820 1.00 92.12 462 THR A N 1
ATOM 3502 C CA . THR A 1 462 ? -14.092 -4.830 44.506 1.00 92.12 462 THR A CA 1
ATOM 3503 C C . THR A 1 462 ? -15.127 -4.410 43.475 1.00 92.12 462 THR A C 1
ATOM 3505 O O . THR A 1 462 ? -15.793 -3.389 43.650 1.00 92.12 462 THR A O 1
ATOM 3508 N N . TYR A 1 463 ? -15.274 -5.232 42.437 1.00 91.56 463 TYR A N 1
ATOM 3509 C CA . TYR A 1 463 ? -16.108 -4.992 41.263 1.00 91.56 463 TYR A CA 1
ATOM 3510 C C . TYR A 1 463 ? -17.136 -6.113 41.079 1.00 91.56 463 TYR A C 1
ATOM 3512 O O . TYR A 1 463 ? -16.929 -7.258 41.495 1.00 91.56 463 TYR A O 1
ATOM 3520 N N . CYS A 1 464 ? -18.259 -5.783 40.445 1.00 85.75 464 CYS A N 1
ATOM 3521 C CA . CYS A 1 464 ? -19.287 -6.733 40.044 1.00 85.75 464 CYS A CA 1
ATOM 3522 C C . CYS A 1 464 ? -18.831 -7.494 38.794 1.00 85.75 464 CYS A C 1
ATOM 3524 O O . CYS A 1 464 ? -18.684 -6.906 37.727 1.00 85.75 464 CYS A O 1
ATOM 3526 N N . VAL A 1 465 ? -18.634 -8.804 38.920 1.00 81.06 465 VAL A N 1
ATOM 3527 C CA . VAL A 1 465 ? -18.232 -9.691 37.809 1.00 81.06 465 VAL A CA 1
ATOM 3528 C C . VAL A 1 465 ? -19.330 -10.692 37.431 1.00 81.06 465 VAL A C 1
ATOM 3530 O O . VAL A 1 465 ? -19.156 -11.492 36.525 1.00 81.06 465 VAL A O 1
ATOM 3533 N N . GLY A 1 466 ? -20.472 -10.637 38.122 1.00 73.12 466 GLY A N 1
ATOM 3534 C CA . GLY A 1 466 ? -21.641 -11.480 37.871 1.00 73.12 466 GLY A CA 1
ATOM 3535 C C . GLY A 1 466 ? -22.914 -10.807 38.386 1.00 73.12 466 GLY A C 1
ATOM 3536 O O . GLY A 1 466 ? -23.343 -11.088 39.513 1.00 73.12 466 GLY A O 1
ATOM 3537 N N . PRO A 1 467 ? -23.500 -9.860 37.634 1.00 68.19 467 PRO A N 1
ATOM 3538 C CA . PRO A 1 467 ? -24.717 -9.167 38.047 1.00 68.19 467 PRO A CA 1
ATOM 3539 C C . PRO A 1 467 ? -25.935 -10.098 38.067 1.00 68.19 467 PRO A C 1
ATOM 3541 O O . PRO A 1 467 ? -25.944 -11.161 37.451 1.00 68.19 467 PRO A O 1
ATOM 3544 N N . THR A 1 468 ? -27.002 -9.696 38.758 1.00 67.75 468 THR A N 1
ATOM 3545 C CA . THR A 1 468 ? -28.294 -10.393 38.641 1.00 67.75 468 THR A CA 1
ATOM 3546 C C . THR A 1 468 ? -29.056 -9.932 37.398 1.00 67.75 468 THR A C 1
ATOM 3548 O O . THR A 1 468 ? -28.904 -8.799 36.932 1.00 67.75 468 THR A O 1
ATOM 3551 N N . LYS A 1 469 ? -29.981 -10.763 36.902 1.00 55.00 469 LYS A N 1
ATOM 3552 C CA . LYS A 1 469 ? -30.850 -10.436 35.749 1.00 55.00 469 LYS A CA 1
ATOM 3553 C C . LYS A 1 469 ? -31.698 -9.163 35.940 1.00 55.00 469 LYS A C 1
ATOM 3555 O O . LYS A 1 469 ? -32.230 -8.621 34.974 1.00 55.00 469 LYS A O 1
ATOM 3560 N N . LYS A 1 470 ? -31.835 -8.651 37.171 1.00 55.47 470 LYS A N 1
ATOM 3561 C CA . LYS A 1 470 ? -32.558 -7.401 37.467 1.00 55.47 470 LYS A CA 1
ATOM 3562 C C . LYS A 1 470 ? -31.829 -6.153 36.956 1.00 55.47 470 LYS A C 1
ATOM 3564 O O . LYS A 1 470 ? -32.497 -5.157 36.678 1.00 55.47 470 LYS A O 1
ATOM 3569 N N . VAL A 1 471 ? -30.504 -6.214 36.790 1.00 53.25 471 VAL A N 1
ATOM 3570 C CA . VAL A 1 471 ? -29.664 -5.096 36.321 1.00 53.25 471 VAL A CA 1
ATOM 3571 C C . VAL A 1 471 ? -29.978 -4.709 34.872 1.00 53.25 471 VAL A C 1
ATOM 3573 O O . VAL A 1 471 ? -30.002 -3.525 34.544 1.00 53.25 471 VAL A O 1
ATOM 3576 N N . LEU A 1 472 ? -30.357 -5.684 34.039 1.00 46.72 472 LEU A N 1
ATOM 3577 C CA . LEU A 1 472 ? -30.724 -5.497 32.628 1.00 46.72 472 LEU A CA 1
ATOM 3578 C C . LEU A 1 472 ? -32.024 -4.701 32.407 1.00 46.72 472 LEU A C 1
ATOM 3580 O O . LEU A 1 472 ? -32.382 -4.391 31.274 1.00 46.72 472 LEU A O 1
ATOM 3584 N N . ARG A 1 473 ? -32.761 -4.346 33.471 1.00 42.12 473 ARG A N 1
ATOM 3585 C CA . ARG A 1 473 ? -33.977 -3.520 33.352 1.00 42.12 473 ARG A CA 1
ATOM 3586 C C . ARG A 1 473 ? -33.693 -2.055 33.026 1.00 42.12 473 ARG A C 1
ATOM 3588 O O . ARG A 1 473 ? -34.633 -1.339 32.679 1.00 42.12 473 ARG A O 1
ATOM 3595 N N . LYS A 1 474 ? -32.442 -1.598 33.129 1.00 38.38 474 LYS A N 1
ATOM 3596 C CA . LYS A 1 474 ? -32.031 -0.334 32.516 1.00 38.38 474 LYS A CA 1
ATOM 3597 C C . LYS A 1 474 ? -31.473 -0.644 31.125 1.00 38.38 474 LYS A C 1
ATOM 3599 O O . LYS A 1 474 ? -30.469 -1.345 31.049 1.00 38.38 474 LYS A O 1
ATOM 3604 N N . PRO A 1 475 ? -32.124 -0.171 30.047 1.00 35.88 475 PRO A N 1
ATOM 3605 C CA . PRO A 1 475 ? -31.680 -0.459 28.694 1.00 35.88 475 PRO A CA 1
ATOM 3606 C C . PRO A 1 475 ? -30.262 0.075 28.501 1.00 35.88 475 PRO A C 1
ATOM 3608 O O . PRO A 1 475 ? -30.008 1.266 28.700 1.00 35.88 475 PRO A O 1
ATOM 3611 N N . PHE A 1 476 ? -29.351 -0.817 28.115 1.00 36.00 476 PHE A N 1
ATOM 3612 C CA . PHE A 1 476 ? -28.127 -0.415 27.445 1.00 36.00 476 PHE A CA 1
ATOM 3613 C C . PHE A 1 476 ? -28.561 0.285 26.158 1.00 36.00 476 PHE A C 1
ATOM 3615 O O . PHE A 1 476 ? -29.242 -0.300 25.319 1.00 36.00 476 PHE A O 1
ATOM 3622 N N . THR A 1 477 ? -28.268 1.577 26.067 1.00 36.97 477 THR A N 1
ATOM 3623 C CA . THR A 1 477 ? -28.529 2.345 24.853 1.00 36.97 477 THR A CA 1
ATOM 3624 C C . THR A 1 477 ? -27.376 2.055 23.898 1.00 36.97 477 THR A C 1
ATOM 3626 O O . THR A 1 477 ? -26.226 2.091 24.346 1.00 36.97 477 THR A O 1
ATOM 3629 N N . PRO A 1 478 ? -27.631 1.730 22.616 1.00 39.25 478 PRO A N 1
ATOM 3630 C CA . PRO A 1 478 ? -26.548 1.598 21.650 1.00 39.25 478 PRO A CA 1
ATOM 3631 C C . PRO A 1 478 ? -25.703 2.879 21.686 1.00 39.25 478 PRO A C 1
ATOM 3633 O O . PRO A 1 478 ? -26.266 3.952 21.944 1.00 39.25 478 PRO A O 1
ATOM 3636 N N . PRO A 1 479 ? -24.377 2.812 21.441 1.00 47.03 479 PRO A N 1
ATOM 3637 C CA . PRO A 1 479 ? -23.549 4.010 21.448 1.00 47.03 479 PRO A CA 1
ATOM 3638 C C . PRO A 1 479 ? -24.200 5.025 20.518 1.00 47.03 479 PRO A C 1
ATOM 3640 O O . PRO A 1 479 ? -24.413 4.723 19.339 1.00 47.03 479 PRO A O 1
ATOM 3643 N N . ARG A 1 480 ? -24.599 6.185 21.041 1.00 63.28 480 ARG A N 1
ATOM 3644 C CA . ARG A 1 480 ? -25.107 7.254 20.184 1.00 63.28 480 ARG A CA 1
ATOM 3645 C C . ARG A 1 480 ? -24.023 7.555 19.155 1.00 63.28 480 ARG A C 1
ATOM 3647 O O . ARG A 1 480 ? -22.839 7.491 19.468 1.00 63.28 480 ARG A O 1
ATOM 3654 N N . TYR A 1 481 ? -24.424 7.799 17.917 1.00 72.00 481 TYR A N 1
ATOM 3655 C CA . TYR A 1 481 ? -23.518 8.383 16.942 1.00 72.00 481 TYR A CA 1
ATOM 3656 C C . TYR A 1 481 ? -24.019 9.778 16.603 1.00 72.00 481 TYR A C 1
ATOM 3658 O O . TYR A 1 481 ? -25.225 10.016 16.502 1.00 72.00 481 TYR A O 1
ATOM 3666 N N . TRP A 1 482 ? -23.085 10.701 16.435 1.00 81.31 482 TRP A N 1
ATOM 3667 C CA . TRP A 1 482 ? -23.366 12.084 16.096 1.00 81.31 482 TRP A CA 1
ATOM 3668 C C . TRP A 1 482 ? -23.100 12.276 14.615 1.00 81.31 482 TRP A C 1
ATOM 3670 O O . TRP A 1 482 ? -22.014 11.980 14.118 1.00 81.31 482 TRP A O 1
ATOM 3680 N N . ARG A 1 483 ? -24.113 12.752 13.890 1.00 84.69 483 ARG A N 1
ATOM 3681 C CA . ARG A 1 483 ? -23.960 13.132 12.488 1.00 84.69 483 ARG A CA 1
ATOM 3682 C C . ARG A 1 483 ? -23.276 14.492 12.430 1.00 84.69 483 ARG A C 1
ATOM 3684 O O . ARG A 1 483 ? -23.902 15.506 12.729 1.00 84.69 483 ARG A O 1
ATOM 3691 N N . LEU A 1 484 ? -22.013 14.500 12.021 1.00 84.31 484 LEU A N 1
ATOM 3692 C CA . LEU A 1 484 ? -21.211 15.718 11.915 1.00 84.31 484 LEU A CA 1
ATOM 3693 C C . LEU A 1 484 ? -21.481 16.464 10.609 1.00 84.31 484 LEU A C 1
ATOM 3695 O O . LEU A 1 484 ? -21.224 17.660 10.515 1.00 84.31 484 LEU A O 1
ATOM 3699 N N . GLY A 1 485 ? -22.055 15.800 9.610 1.00 86.19 485 GLY A N 1
ATOM 3700 C CA . GLY A 1 485 ? -22.515 16.430 8.378 1.00 86.19 485 GLY A CA 1
ATOM 3701 C C . GLY A 1 485 ? -21.665 16.073 7.166 1.00 86.19 485 GLY A C 1
ATOM 3702 O O . GLY A 1 485 ? -20.875 15.131 7.178 1.00 86.19 485 GLY A O 1
ATOM 3703 N N . CYS A 1 486 ? -21.862 16.834 6.093 1.00 86.81 486 CYS A N 1
ATOM 3704 C CA . CYS A 1 486 ? -21.223 16.594 4.806 1.00 86.81 486 CYS A CA 1
ATOM 3705 C C . CYS A 1 486 ? -19.911 17.373 4.712 1.00 86.81 486 CYS A C 1
ATOM 3707 O O . CYS A 1 486 ? -19.909 18.587 4.919 1.00 86.81 486 CYS A O 1
ATOM 3709 N N . TYR A 1 487 ? -18.823 16.693 4.366 1.00 86.69 487 TYR A N 1
ATOM 3710 C CA . TYR A 1 487 ? -17.485 17.271 4.265 1.00 86.69 487 TYR A CA 1
ATOM 3711 C C . TYR A 1 487 ? -16.865 17.014 2.893 1.00 86.69 487 TYR A C 1
ATOM 3713 O O . TYR A 1 487 ? -17.199 16.028 2.239 1.00 86.69 487 TYR A O 1
ATOM 3721 N N . SER A 1 488 ? -15.930 17.869 2.482 1.00 82.56 488 SER A N 1
ATOM 3722 C CA . SER A 1 488 ? -14.996 17.608 1.384 1.00 82.56 488 SER A CA 1
ATOM 3723 C C . SER A 1 488 ? -13.574 17.997 1.768 1.00 82.56 488 SER A C 1
ATOM 3725 O O . SER A 1 488 ? -13.365 18.858 2.624 1.00 82.56 488 SER A O 1
ATOM 3727 N N . SER A 1 489 ? -12.586 17.398 1.108 1.00 73.25 489 SER A N 1
ATOM 3728 C CA . SER A 1 489 ? -11.235 17.956 1.092 1.00 73.25 489 SER A CA 1
ATOM 3729 C C . SER A 1 489 ? -11.268 19.331 0.419 1.00 73.25 489 SER A C 1
ATOM 3731 O O . SER A 1 489 ? -12.086 19.556 -0.473 1.00 73.25 489 SER A O 1
ATOM 3733 N N . GLY A 1 490 ? -10.459 20.280 0.891 1.00 63.22 490 GLY A N 1
ATOM 3734 C CA . GLY A 1 490 ? -10.475 21.677 0.442 1.00 63.22 490 GLY A CA 1
ATOM 3735 C C . GLY A 1 490 ? -10.389 21.912 -1.082 1.00 63.22 490 GLY A C 1
ATOM 3736 O O . GLY A 1 490 ? -10.164 21.012 -1.880 1.00 63.22 490 GLY A O 1
ATOM 3737 N N . ILE A 1 491 ? -10.546 23.183 -1.472 1.00 51.78 491 ILE A N 1
ATOM 3738 C CA . ILE A 1 491 ? -10.868 23.721 -2.819 1.00 51.78 491 ILE A CA 1
ATOM 3739 C C . ILE A 1 491 ? -9.908 23.304 -3.967 1.00 51.78 491 ILE A C 1
ATOM 3741 O O . ILE A 1 491 ? -10.206 23.568 -5.132 1.00 51.78 491 ILE A O 1
ATOM 3745 N N . ASP A 1 492 ? -8.779 22.648 -3.684 1.00 50.53 492 ASP A N 1
ATOM 3746 C CA . ASP A 1 492 ? -7.787 22.247 -4.688 1.00 50.53 492 ASP A CA 1
ATOM 3747 C C . ASP A 1 492 ? -7.818 20.728 -4.976 1.00 50.53 492 ASP A C 1
ATOM 3749 O O . ASP A 1 492 ? -7.151 19.958 -4.282 1.00 50.53 492 ASP A O 1
ATOM 3753 N N . PRO A 1 493 ? -8.509 20.275 -6.041 1.00 43.56 493 PRO A N 1
ATOM 3754 C CA . PRO A 1 493 ? -8.560 18.864 -6.437 1.00 43.56 493 PRO A CA 1
ATOM 3755 C C . PRO A 1 493 ? -7.206 18.299 -6.911 1.00 43.56 493 PRO A C 1
ATOM 3757 O O . PRO A 1 493 ? -7.109 17.113 -7.224 1.00 43.56 493 PRO A O 1
ATOM 3760 N N . THR A 1 494 ? -6.151 19.122 -6.995 1.00 40.50 494 THR A N 1
ATOM 3761 C CA . THR A 1 494 ? -4.794 18.686 -7.367 1.00 40.50 494 THR A CA 1
ATOM 3762 C C . THR A 1 494 ? -3.911 18.346 -6.164 1.00 40.50 494 THR A C 1
ATOM 3764 O O . THR A 1 494 ? -2.877 17.696 -6.331 1.00 40.50 494 THR A O 1
ATOM 3767 N N . LYS A 1 495 ? -4.329 18.716 -4.946 1.00 48.84 495 LYS A N 1
ATOM 3768 C CA . LYS A 1 495 ? -3.675 18.341 -3.689 1.00 48.84 495 LYS A CA 1
ATOM 3769 C C . LYS A 1 495 ? -4.597 17.401 -2.926 1.00 48.84 495 LYS A C 1
ATOM 3771 O O . LYS A 1 495 ? -5.528 17.833 -2.265 1.00 48.84 495 LYS A O 1
ATOM 3776 N N . SER A 1 496 ? -4.340 16.102 -3.034 1.00 45.72 496 SER A N 1
ATOM 3777 C CA . SER A 1 496 ? -5.102 15.065 -2.332 1.00 45.72 496 SER A CA 1
ATOM 3778 C C . SER A 1 496 ? -4.925 15.177 -0.809 1.00 45.72 496 SER A C 1
ATOM 3780 O O . SER A 1 496 ? -4.118 14.448 -0.233 1.00 45.72 496 SER A O 1
ATOM 3782 N N . THR A 1 497 ? -5.693 16.030 -0.134 1.00 54.47 497 THR A N 1
ATOM 3783 C CA . THR A 1 497 ? -6.098 15.752 1.249 1.00 54.47 497 THR A CA 1
ATOM 3784 C C . THR A 1 497 ? -7.381 14.928 1.195 1.00 54.47 497 THR A C 1
ATOM 3786 O O . THR A 1 497 ? -8.177 15.075 0.277 1.00 54.47 497 THR A O 1
ATOM 3789 N N . ARG A 1 498 ? -7.556 13.968 2.101 1.00 69.81 498 ARG A N 1
ATOM 3790 C CA . ARG A 1 498 ? -8.805 13.203 2.236 1.00 69.81 498 ARG A CA 1
ATOM 3791 C C . ARG A 1 498 ? -9.422 13.586 3.567 1.00 69.81 498 ARG A C 1
ATOM 3793 O O . ARG A 1 498 ? -8.674 13.755 4.518 1.00 69.81 498 ARG A O 1
ATOM 3800 N N . VAL A 1 499 ? -10.747 13.692 3.640 1.00 74.38 499 VAL A N 1
ATOM 3801 C CA . VAL A 1 499 ? -11.457 14.051 4.884 1.00 74.38 499 VAL A CA 1
ATOM 3802 C C . VAL A 1 499 ? -11.203 13.031 6.005 1.00 74.38 499 VAL A C 1
ATOM 3804 O O . VAL A 1 499 ? -11.004 13.418 7.153 1.00 74.38 499 VAL A O 1
ATOM 3807 N N . LEU A 1 500 ? -11.159 11.742 5.649 1.00 75.94 500 LEU A N 1
ATOM 3808 C CA . LEU A 1 500 ? -10.735 10.607 6.479 1.00 75.94 500 LEU A CA 1
ATOM 3809 C C . LEU A 1 500 ? -9.697 9.803 5.658 1.00 75.94 500 LEU A C 1
ATOM 3811 O O . LEU A 1 500 ? -9.909 9.579 4.460 1.00 75.94 500 LEU A O 1
ATOM 3815 N N . ILE A 1 501 ? -8.551 9.437 6.242 1.00 60.06 501 ILE A N 1
ATOM 3816 C CA . ILE A 1 501 ? -7.426 8.740 5.578 1.00 60.06 501 ILE A CA 1
ATOM 3817 C C . ILE A 1 501 ? -7.358 7.256 5.949 1.00 60.06 501 ILE A C 1
ATOM 3819 O O . ILE A 1 501 ? -6.982 6.461 5.081 1.00 60.06 501 ILE A O 1
ATOM 3823 N N . LEU A 1 502 ? -7.666 6.883 7.196 1.00 51.84 502 LEU A N 1
ATOM 3824 C CA . LEU A 1 502 ? -7.547 5.491 7.635 1.00 51.84 502 LEU A CA 1
ATOM 3825 C C . LEU A 1 502 ? -8.683 4.628 7.045 1.00 51.84 502 LEU A C 1
ATOM 3827 O O . LEU A 1 502 ? -9.796 5.071 6.792 1.00 51.84 502 LEU A O 1
ATOM 3831 N N . ASP A 1 503 ? -8.342 3.397 6.682 1.00 48.81 503 ASP A N 1
ATOM 3832 C CA . ASP A 1 503 ? -9.221 2.363 6.132 1.00 48.81 503 ASP A CA 1
ATOM 3833 C C . ASP A 1 503 ? -10.244 2.784 5.069 1.00 48.81 503 ASP A C 1
ATOM 3835 O O . ASP A 1 503 ? -11.414 3.056 5.330 1.00 48.81 503 ASP A O 1
ATOM 3839 N N . LYS A 1 504 ? -9.828 2.684 3.803 1.00 44.62 504 LYS A N 1
ATOM 3840 C CA . LYS A 1 504 ? -10.772 2.520 2.696 1.00 44.62 504 LYS A CA 1
ATOM 3841 C C . LYS A 1 504 ? -11.268 1.073 2.686 1.00 44.62 504 LYS A C 1
ATOM 3843 O O . LYS A 1 504 ? -10.664 0.229 2.017 1.00 44.62 504 LYS A O 1
ATOM 3848 N N . LEU A 1 505 ? -12.396 0.790 3.334 1.00 47.47 505 LEU A N 1
ATOM 3849 C CA . LEU A 1 505 ? -13.112 -0.456 3.081 1.00 47.47 505 LEU A CA 1
ATOM 3850 C C . LEU A 1 505 ? -14.013 -0.252 1.861 1.00 47.47 505 LEU A C 1
ATOM 3852 O O . LEU A 1 505 ? -15.023 0.447 1.899 1.00 47.47 505 LEU A O 1
ATOM 3856 N N . SER A 1 506 ? -13.603 -0.835 0.733 1.00 42.88 506 SER A N 1
ATOM 3857 C CA . SER A 1 506 ? -14.325 -0.695 -0.543 1.00 42.88 506 SER A CA 1
ATOM 3858 C C . SER A 1 506 ? -15.520 -1.653 -0.669 1.00 42.88 506 SER A C 1
ATOM 3860 O O . SER A 1 506 ? -16.165 -1.664 -1.715 1.00 42.88 506 SER A O 1
ATOM 3862 N N . HIS A 1 507 ? -15.791 -2.513 0.321 1.00 48.91 507 HIS A N 1
ATOM 3863 C CA . HIS A 1 507 ? -16.639 -3.695 0.121 1.00 48.91 507 HIS A CA 1
ATOM 3864 C C . HIS A 1 507 ? -17.478 -4.139 1.337 1.00 48.91 507 HIS A C 1
ATOM 3866 O O . HIS A 1 507 ? -17.646 -5.339 1.514 1.00 48.91 507 HIS A O 1
ATOM 3872 N N . VAL A 1 508 ? -18.087 -3.240 2.125 1.00 51.25 508 VAL A N 1
ATOM 3873 C CA . VAL A 1 508 ? -19.286 -3.687 2.870 1.00 51.25 508 VAL A CA 1
ATOM 3874 C C . VAL A 1 508 ? -20.427 -3.703 1.864 1.00 51.25 508 VAL A C 1
ATOM 3876 O O . VAL A 1 508 ? -20.954 -2.649 1.502 1.00 51.25 508 VAL A O 1
ATOM 3879 N N . LYS A 1 509 ? -20.764 -4.886 1.344 1.00 53.19 509 LYS A N 1
ATOM 3880 C CA . LYS A 1 509 ? -21.932 -5.054 0.481 1.00 53.19 509 LYS A CA 1
ATOM 3881 C C . LYS A 1 509 ? -22.987 -5.898 1.204 1.00 53.19 509 LYS A C 1
ATOM 3883 O O . LYS A 1 509 ? -22.727 -7.064 1.458 1.00 53.19 509 LYS A O 1
ATOM 3888 N N . PRO A 1 510 ? -24.173 -5.339 1.487 1.00 61.84 510 PRO A N 1
ATOM 3889 C CA . PRO A 1 510 ? -24.596 -3.987 1.139 1.00 61.84 510 PRO A CA 1
ATOM 3890 C C . PRO A 1 510 ? -24.283 -2.960 2.262 1.00 61.84 510 PRO A C 1
ATOM 3892 O O . PRO A 1 510 ? -24.330 -3.277 3.451 1.00 61.84 510 PRO A O 1
ATOM 3895 N N . MET A 1 511 ? -23.916 -1.729 1.881 1.00 72.12 511 MET A N 1
ATOM 3896 C CA . MET A 1 511 ? -23.414 -0.680 2.791 1.00 72.12 511 MET A CA 1
ATOM 3897 C C . MET A 1 511 ? -24.553 0.020 3.543 1.00 72.12 511 MET A C 1
ATOM 3899 O O . MET A 1 511 ? -25.537 0.412 2.919 1.00 72.12 511 MET A O 1
ATOM 3903 N N . SER A 1 512 ? -24.395 0.259 4.848 1.00 76.25 512 SER A N 1
ATOM 3904 C CA . SER A 1 512 ? -25.301 1.072 5.677 1.00 76.25 512 SER A CA 1
ATOM 3905 C C . SER A 1 512 ? -24.515 1.905 6.699 1.00 76.25 512 SER A C 1
ATOM 3907 O O . SER A 1 512 ? -23.350 1.608 6.980 1.00 76.25 512 SER A O 1
ATOM 3909 N N . ILE A 1 513 ? -25.147 2.934 7.287 1.00 77.19 513 ILE A N 1
ATOM 3910 C CA . ILE A 1 513 ? -24.538 3.756 8.359 1.00 77.19 513 ILE A CA 1
ATOM 3911 C C . ILE A 1 513 ? -24.043 2.860 9.496 1.00 77.19 513 ILE A C 1
ATOM 3913 O O . ILE A 1 513 ? -22.926 3.005 9.989 1.00 77.19 513 ILE A O 1
ATOM 3917 N N . LEU A 1 514 ? -24.879 1.901 9.877 1.00 72.00 514 LEU A N 1
ATOM 3918 C CA . LEU A 1 514 ? -24.608 0.969 10.951 1.00 72.00 514 LEU A CA 1
ATOM 3919 C C . LEU A 1 514 ? -23.439 0.036 10.640 1.00 72.00 514 LEU A C 1
ATOM 3921 O O . LEU A 1 514 ? -22.601 -0.187 11.509 1.00 72.00 514 LEU A O 1
ATOM 3925 N N . ALA A 1 515 ? -23.375 -0.498 9.421 1.00 69.75 515 ALA A N 1
ATOM 3926 C CA . ALA A 1 515 ? -22.307 -1.413 9.050 1.00 69.75 515 ALA A CA 1
ATOM 3927 C C . ALA A 1 515 ? -20.949 -0.695 9.031 1.00 69.75 515 ALA A C 1
ATOM 3929 O O . ALA A 1 515 ? -19.961 -1.227 9.531 1.00 69.75 515 ALA A O 1
ATOM 3930 N N . CYS A 1 516 ? -20.922 0.554 8.555 1.00 76.94 516 CYS A N 1
ATOM 3931 C CA . CYS A 1 516 ? -19.720 1.379 8.600 1.00 76.94 516 CYS A CA 1
ATOM 3932 C C . CYS A 1 516 ? -19.307 1.727 10.039 1.00 76.94 516 CYS A C 1
ATOM 3934 O O . CYS A 1 516 ? -18.146 1.567 10.404 1.00 76.94 516 CYS A O 1
ATOM 3936 N N . LYS A 1 517 ? -20.266 2.108 10.894 1.00 77.25 517 LYS A N 1
ATOM 3937 C CA . LYS A 1 517 ? -20.025 2.351 12.323 1.00 77.25 517 LYS A CA 1
ATOM 3938 C C . LYS A 1 517 ? -19.439 1.126 13.024 1.00 77.25 517 LYS A C 1
ATOM 3940 O O . LYS A 1 517 ? -18.457 1.252 13.747 1.00 77.25 517 LYS A O 1
ATOM 3945 N N . ALA A 1 518 ? -20.062 -0.039 12.843 1.00 66.94 518 ALA A N 1
ATOM 3946 C CA . ALA A 1 518 ? -19.632 -1.282 13.473 1.00 66.94 518 ALA A CA 1
ATOM 3947 C C . ALA A 1 518 ? -18.208 -1.649 13.043 1.00 66.94 518 ALA A C 1
ATOM 3949 O O . ALA A 1 518 ? -17.374 -1.949 13.894 1.00 66.94 518 ALA A O 1
ATOM 3950 N N . TYR A 1 519 ? -17.914 -1.525 11.745 1.00 69.88 519 TYR A N 1
ATOM 3951 C CA . TYR A 1 519 ? -16.571 -1.738 11.223 1.00 69.88 519 TYR A CA 1
ATOM 3952 C C . TYR A 1 519 ? -15.554 -0.773 11.851 1.00 69.88 519 TYR A C 1
ATOM 3954 O O . TYR A 1 519 ? -14.575 -1.224 12.440 1.00 69.88 519 TYR A O 1
ATOM 3962 N N . CYS A 1 520 ? -15.791 0.541 11.818 1.00 73.00 520 CYS A N 1
ATOM 3963 C CA . CYS A 1 520 ? -14.822 1.501 12.353 1.00 73.00 520 CYS A CA 1
ATOM 3964 C C . CYS A 1 520 ? -14.625 1.357 13.871 1.00 73.00 520 CYS A C 1
ATOM 3966 O O . CYS A 1 520 ? -13.495 1.431 14.351 1.00 73.00 520 CYS A O 1
ATOM 3968 N N . LEU A 1 521 ? -15.689 1.054 14.624 1.00 68.69 521 LEU A N 1
ATOM 3969 C CA . LEU A 1 521 ? -15.581 0.745 16.051 1.00 68.69 521 LEU A CA 1
ATOM 3970 C C . LEU A 1 521 ? -14.773 -0.529 16.323 1.00 68.69 521 LEU A C 1
ATOM 3972 O O . LEU A 1 521 ? -14.009 -0.545 17.286 1.00 68.69 521 LEU A O 1
ATOM 3976 N N . SER A 1 522 ? -14.886 -1.566 15.482 1.00 56.75 522 SER A N 1
ATOM 3977 C CA . SER A 1 522 ? -14.054 -2.779 15.604 1.00 56.75 522 SER A CA 1
ATOM 3978 C C . SER A 1 522 ? -12.557 -2.475 15.463 1.00 56.75 522 SER A C 1
ATOM 3980 O O . SER A 1 522 ? -11.731 -3.134 16.086 1.00 56.75 522 SER A O 1
ATOM 3982 N N . GLN A 1 523 ? -12.212 -1.421 14.715 1.00 58.16 523 GLN A N 1
ATOM 3983 C CA . GLN A 1 523 ? -10.845 -0.919 14.551 1.00 58.16 523 GLN A CA 1
ATOM 3984 C C . GLN A 1 523 ? -10.437 0.088 15.641 1.00 58.16 523 GLN A C 1
ATOM 3986 O O . GLN A 1 523 ? -9.389 0.719 15.542 1.00 58.16 523 GLN A O 1
ATOM 3991 N N . SER A 1 524 ? -11.258 0.277 16.682 1.00 63.22 524 SER A N 1
ATOM 3992 C CA . SER A 1 524 ? -11.083 1.327 17.700 1.00 63.22 524 SER A CA 1
ATOM 3993 C C . SER A 1 524 ? -11.016 2.752 17.122 1.00 63.22 524 SER A C 1
ATOM 3995 O O . SER A 1 524 ? -10.468 3.661 17.748 1.00 63.22 524 SER A O 1
ATOM 3997 N N . LEU A 1 525 ? -11.594 2.968 15.935 1.00 68.94 525 LEU A N 1
ATOM 3998 C CA . LEU A 1 525 ? -11.651 4.263 15.266 1.00 68.94 525 LEU A CA 1
ATOM 3999 C C . LEU A 1 525 ? -12.970 4.966 15.593 1.00 68.94 525 LEU A C 1
ATOM 4001 O O . LEU A 1 525 ? -14.059 4.388 15.558 1.00 68.94 525 LEU A O 1
ATOM 4005 N N . ARG A 1 526 ? -12.855 6.242 15.960 1.00 75.38 526 ARG A N 1
ATOM 4006 C CA . ARG A 1 526 ? -13.959 7.037 16.513 1.00 75.38 526 ARG A CA 1
ATOM 4007 C C . ARG A 1 526 ? -14.833 7.647 15.426 1.00 75.38 526 ARG A C 1
ATOM 4009 O O . ARG A 1 526 ? -16.042 7.780 15.625 1.00 75.38 526 ARG A O 1
ATOM 4016 N N . PHE A 1 527 ? -14.231 7.981 14.289 1.00 82.31 527 PHE A N 1
ATOM 4017 C CA . PHE A 1 527 ? -14.890 8.569 13.135 1.00 82.31 527 PHE A CA 1
ATOM 4018 C C . PHE A 1 527 ? -15.153 7.522 12.072 1.00 82.31 527 PHE A C 1
ATOM 4020 O O . PHE A 1 527 ? -14.336 6.637 11.816 1.00 82.31 527 PHE A O 1
ATOM 4027 N N . PHE A 1 528 ? -16.293 7.676 11.418 1.00 85.81 528 PHE A N 1
ATOM 4028 C CA . PHE A 1 528 ? -16.648 6.897 10.251 1.00 85.81 528 PHE A CA 1
ATOM 4029 C C . PHE A 1 528 ? -17.395 7.776 9.261 1.00 85.81 528 PHE A C 1
ATOM 4031 O O . PHE A 1 528 ? -18.134 8.684 9.641 1.00 85.81 528 PHE A O 1
ATOM 4038 N N . GLY A 1 529 ? -17.202 7.528 7.977 1.00 87.31 529 GLY A N 1
ATOM 4039 C CA . GLY A 1 529 ? -17.812 8.320 6.934 1.00 87.31 529 GLY A CA 1
ATOM 4040 C C . GLY A 1 529 ? -18.198 7.488 5.729 1.00 87.31 529 GLY A C 1
ATOM 4041 O O . GLY A 1 529 ? -17.553 6.498 5.388 1.00 87.31 529 GLY A O 1
ATOM 4042 N N . LEU A 1 530 ? -19.288 7.903 5.097 1.00 84.00 530 LEU A N 1
ATOM 4043 C CA . LEU A 1 530 ? -19.897 7.198 3.980 1.00 84.00 530 LEU A CA 1
ATOM 4044 C C . LEU A 1 530 ? -19.714 8.002 2.703 1.00 84.00 530 LEU A C 1
ATOM 4046 O O . LEU A 1 530 ? -20.046 9.192 2.644 1.00 84.00 530 LEU A O 1
ATOM 4050 N N . GLN A 1 531 ? -19.201 7.332 1.680 1.00 80.62 531 GLN A N 1
ATOM 4051 C CA . GLN A 1 531 ? -18.889 7.922 0.389 1.00 80.62 531 GLN A CA 1
ATOM 4052 C C . GLN A 1 531 ? -19.422 7.034 -0.742 1.00 80.62 531 GLN A C 1
ATOM 4054 O O . GLN A 1 531 ? -19.462 5.811 -0.625 1.00 80.62 531 GLN A O 1
ATOM 4059 N N . ASN A 1 532 ? -19.830 7.648 -1.856 1.00 74.56 532 ASN A N 1
ATOM 4060 C CA . ASN A 1 532 ? -20.265 6.967 -3.086 1.00 74.56 532 ASN A CA 1
ATOM 4061 C C . ASN A 1 532 ? -21.426 5.957 -2.940 1.00 74.56 532 ASN A C 1
ATOM 4063 O O . ASN A 1 532 ? -21.691 5.199 -3.868 1.00 74.56 532 ASN A O 1
ATOM 4067 N N . GLY A 1 533 ? -22.147 5.933 -1.815 1.00 74.00 533 GLY A N 1
ATOM 4068 C CA . GLY A 1 533 ? -23.215 4.957 -1.567 1.00 74.00 533 GLY A CA 1
ATOM 4069 C C . GLY A 1 533 ? -22.739 3.562 -1.132 1.00 74.00 533 GLY A C 1
ATOM 4070 O O . GLY A 1 533 ? -23.546 2.770 -0.645 1.00 74.00 533 GLY A O 1
ATOM 4071 N N . ASP A 1 534 ? -21.455 3.238 -1.275 1.00 73.38 534 ASP A N 1
ATOM 4072 C CA . ASP A 1 534 ? -20.918 1.891 -1.038 1.00 73.38 534 ASP A CA 1
ATOM 4073 C C . ASP A 1 534 ? -19.564 1.852 -0.316 1.00 73.38 534 ASP A C 1
ATOM 4075 O O . ASP A 1 534 ? -19.050 0.769 -0.045 1.00 73.38 534 ASP A O 1
ATOM 4079 N N . SER A 1 535 ? -18.991 3.010 0.008 1.00 75.50 535 SER A N 1
ATOM 4080 C CA . SER A 1 535 ? -17.665 3.117 0.608 1.00 75.50 535 SER A CA 1
ATOM 4081 C C . SER A 1 535 ? -17.767 3.597 2.054 1.00 75.50 535 SER A C 1
ATOM 4083 O O . SER A 1 535 ? -18.462 4.573 2.340 1.00 75.50 535 SER A O 1
ATOM 4085 N N . CYS A 1 536 ? -17.057 2.911 2.950 1.00 79.25 536 CYS A N 1
ATOM 4086 C CA . CYS A 1 536 ? -16.891 3.287 4.351 1.00 79.25 536 CYS A CA 1
ATOM 4087 C C . CYS A 1 536 ? -15.435 3.701 4.572 1.00 79.25 536 CYS A C 1
ATOM 4089 O O . CYS A 1 536 ? -14.522 2.994 4.136 1.00 79.25 536 CYS A O 1
ATOM 4091 N N . LEU A 1 537 ? -15.233 4.850 5.210 1.00 80.75 537 LEU A N 1
ATOM 4092 C CA . LEU A 1 537 ? -13.925 5.371 5.591 1.00 80.75 537 LEU A CA 1
ATOM 4093 C C . LEU A 1 537 ? -13.902 5.589 7.099 1.00 80.75 537 LEU A C 1
ATOM 4095 O O . LEU A 1 537 ? -14.864 6.134 7.634 1.00 80.75 537 LEU A O 1
ATOM 4099 N N . CYS A 1 538 ? -12.824 5.201 7.773 1.00 78.19 538 CYS A N 1
ATOM 4100 C CA . CYS A 1 538 ? -12.697 5.322 9.223 1.00 78.19 538 CYS A CA 1
ATOM 4101 C C . CYS A 1 538 ? -11.566 6.282 9.593 1.00 78.19 538 CYS A C 1
ATOM 4103 O O . CYS A 1 538 ? -10.601 6.441 8.859 1.00 78.19 538 CYS A O 1
ATOM 4105 N N . ASP A 1 539 ? -11.624 6.930 10.746 1.00 79.94 539 ASP A N 1
ATOM 4106 C CA . ASP A 1 539 ? -10.444 7.642 11.242 1.00 79.94 539 ASP A CA 1
ATOM 4107 C C . ASP A 1 539 ? -10.507 7.839 12.753 1.00 79.94 539 ASP A C 1
ATOM 4109 O O . ASP A 1 539 ? -11.548 7.654 13.390 1.00 79.94 539 ASP A O 1
ATOM 4113 N N . ASP A 1 540 ? -9.383 8.217 13.346 1.00 77.56 540 ASP A N 1
ATOM 4114 C CA . ASP A 1 540 ? -9.346 8.659 14.739 1.00 77.56 540 ASP A CA 1
ATOM 4115 C C . ASP A 1 540 ? -9.650 10.161 14.868 1.00 77.56 540 ASP A C 1
ATOM 4117 O O . ASP A 1 540 ? -10.048 10.610 15.944 1.00 77.56 540 ASP A O 1
ATOM 4121 N N . ARG A 1 541 ? -9.510 10.919 13.769 1.00 81.38 541 ARG A N 1
ATOM 4122 C CA . ARG A 1 541 ? -9.690 12.376 13.693 1.00 81.38 541 ARG A CA 1
ATOM 4123 C C . ARG A 1 541 ? -10.110 12.849 12.294 1.00 81.38 541 ARG A C 1
ATOM 4125 O O . ARG A 1 541 ? -9.767 12.223 11.294 1.00 81.38 541 ARG A O 1
ATOM 4132 N N . LEU A 1 542 ? -10.770 14.006 12.200 1.00 82.69 542 LEU A N 1
ATOM 4133 C CA . LEU A 1 542 ? -10.934 14.724 10.926 1.00 82.69 542 LEU A CA 1
ATOM 4134 C C . LEU A 1 542 ? -9.582 15.255 10.444 1.00 82.69 542 LEU A C 1
ATOM 4136 O O . LEU A 1 542 ? -8.842 15.852 11.220 1.00 82.69 542 LEU A O 1
ATOM 4140 N N . ARG A 1 543 ? -9.256 15.080 9.164 1.00 81.06 543 ARG A N 1
ATOM 4141 C CA . ARG A 1 543 ? -7.960 15.511 8.615 1.00 81.06 543 ARG A CA 1
ATOM 4142 C C . ARG A 1 543 ? -7.872 17.007 8.380 1.00 81.06 543 ARG A C 1
ATOM 4144 O O . ARG A 1 543 ? -8.897 17.680 8.231 1.00 81.06 543 ARG A O 1
ATOM 4151 N N . MET A 1 544 ? -6.640 17.506 8.264 1.00 74.88 544 MET A N 1
ATOM 4152 C CA . MET A 1 544 ? -6.419 18.886 7.833 1.00 74.88 544 MET A CA 1
ATOM 4153 C C . MET A 1 544 ? -7.108 19.148 6.487 1.00 74.88 544 MET A C 1
ATOM 4155 O O . MET A 1 544 ? -7.155 18.284 5.613 1.00 74.88 544 MET A O 1
ATOM 4159 N N . ASP A 1 545 ? -7.648 20.356 6.331 1.00 74.69 545 ASP A N 1
ATOM 4160 C CA . ASP A 1 545 ? -8.442 20.813 5.185 1.00 74.69 545 ASP A CA 1
ATOM 4161 C C . ASP A 1 545 ? -9.819 20.154 5.011 1.00 74.69 545 ASP A C 1
ATOM 4163 O O . ASP A 1 545 ? -10.450 20.352 3.970 1.00 74.69 545 ASP A O 1
ATOM 4167 N N . SER A 1 546 ? -10.318 19.408 6.001 1.00 81.81 546 SER A N 1
ATOM 4168 C CA . SER A 1 546 ? -11.697 18.904 5.991 1.00 81.81 546 SER A CA 1
ATOM 4169 C C . SER A 1 546 ? -12.686 20.061 6.126 1.00 81.81 546 SER A C 1
ATOM 4171 O O . SER A 1 546 ? -12.796 20.673 7.188 1.00 81.81 546 SER A O 1
ATOM 4173 N N . ARG A 1 547 ? -13.425 20.374 5.057 1.00 81.19 547 ARG A N 1
ATOM 4174 C CA . ARG A 1 547 ? -14.389 21.482 5.037 1.00 81.19 547 ARG A CA 1
ATOM 4175 C C . ARG A 1 547 ? -15.808 20.986 5.027 1.00 81.19 547 ARG A C 1
ATOM 4177 O O . ARG A 1 547 ? -16.175 20.178 4.177 1.00 81.19 547 ARG A O 1
ATOM 4184 N N . ARG A 1 548 ? -16.612 21.517 5.946 1.00 84.50 548 ARG A N 1
ATOM 4185 C CA . ARG A 1 548 ? -18.049 21.298 5.933 1.00 84.50 548 ARG A CA 1
ATOM 4186 C C . ARG A 1 548 ? -18.629 21.953 4.687 1.00 84.50 548 ARG A C 1
ATOM 4188 O O . ARG A 1 548 ? -18.322 23.095 4.357 1.00 84.50 548 ARG A O 1
ATOM 4195 N N . ILE A 1 549 ? -19.457 21.208 3.977 1.00 81.88 549 ILE A N 1
ATOM 4196 C CA . ILE A 1 549 ? -20.160 21.674 2.789 1.00 81.88 549 ILE A CA 1
ATOM 4197 C C . ILE A 1 549 ? -21.660 21.484 2.970 1.00 81.88 549 ILE A C 1
ATOM 4199 O O . ILE A 1 549 ? -22.149 20.831 3.894 1.00 81.88 549 ILE A O 1
ATOM 4203 N N . HIS A 1 550 ? -22.420 22.059 2.047 1.00 83.69 550 HIS A N 1
ATOM 4204 C CA . HIS A 1 550 ? -23.869 21.986 2.084 1.00 83.69 550 HIS A CA 1
ATOM 4205 C C . HIS A 1 550 ? -24.366 20.530 2.040 1.00 83.69 550 HIS A C 1
ATOM 4207 O O . HIS A 1 550 ? -23.982 19.756 1.164 1.00 83.69 550 HIS A O 1
ATOM 4213 N N . HIS A 1 551 ? -25.283 20.158 2.937 1.00 80.50 551 HIS A N 1
ATOM 4214 C CA . HIS A 1 551 ? -25.662 18.755 3.155 1.00 80.50 551 HIS A CA 1
ATOM 4215 C C . HIS A 1 551 ? -26.280 18.046 1.930 1.00 80.50 551 HIS A C 1
ATOM 4217 O O . HIS A 1 551 ? -26.384 16.822 1.892 1.00 80.50 551 HIS A O 1
ATOM 4223 N N . TRP A 1 552 ? -26.748 18.793 0.922 1.00 79.62 552 TRP A N 1
ATOM 4224 C CA . TRP A 1 552 ? -27.269 18.227 -0.328 1.00 79.62 552 TRP A CA 1
ATOM 4225 C C . TRP A 1 552 ? -26.176 17.566 -1.161 1.00 79.62 552 TRP A C 1
ATOM 4227 O O . TRP A 1 552 ? -26.482 16.683 -1.961 1.00 79.62 552 TRP A O 1
ATOM 4237 N N . SER A 1 553 ? -24.921 17.950 -0.935 1.00 79.75 553 SER A N 1
ATOM 4238 C CA . SER A 1 553 ? -23.765 17.345 -1.576 1.00 79.75 553 SER A CA 1
ATOM 4239 C C . SER A 1 553 ? -23.533 15.900 -1.133 1.00 79.75 553 SER A C 1
ATOM 4241 O O . SER A 1 553 ? -22.865 15.195 -1.861 1.00 79.75 553 SER A O 1
ATOM 4243 N N . CYS A 1 554 ? -24.140 15.416 -0.038 1.00 78.62 554 CYS A N 1
ATOM 4244 C CA . CYS A 1 554 ? -23.993 14.033 0.448 1.00 78.62 554 CYS A CA 1
ATOM 4245 C C . CYS A 1 554 ? -25.260 13.158 0.303 1.00 78.62 554 CYS A C 1
ATOM 4247 O O . CYS A 1 554 ? -25.355 12.086 0.898 1.00 78.62 554 CYS A O 1
ATOM 4249 N N . LYS A 1 555 ? -26.262 13.578 -0.486 1.00 76.81 555 LYS A N 1
ATOM 4250 C CA . LYS A 1 555 ? -27.573 12.897 -0.601 1.00 76.81 555 LYS A CA 1
ATOM 4251 C C . LYS A 1 555 ? -27.641 11.749 -1.635 1.00 76.81 555 LYS A C 1
ATOM 4253 O O . LYS A 1 555 ? -28.612 11.691 -2.391 1.00 76.81 555 LYS A O 1
ATOM 4258 N N . SER A 1 556 ? -26.684 10.820 -1.688 1.00 75.19 556 SER A N 1
ATOM 4259 C CA . SER A 1 556 ? -26.881 9.564 -2.460 1.00 75.19 556 SER A CA 1
ATOM 4260 C C . SER A 1 556 ? -27.307 8.433 -1.541 1.00 75.19 556 SER A C 1
ATOM 4262 O O . SER A 1 556 ? -26.973 8.457 -0.365 1.00 75.19 556 SER A O 1
ATOM 4264 N N . ARG A 1 557 ? -28.072 7.464 -2.049 1.00 78.88 557 ARG A N 1
ATOM 4265 C CA . ARG A 1 557 ? -28.547 6.336 -1.236 1.00 78.88 557 ARG A CA 1
ATOM 4266 C C . ARG A 1 557 ? -27.437 5.321 -0.981 1.00 78.88 557 ARG A C 1
ATOM 4268 O O . ARG A 1 557 ? -26.610 5.091 -1.860 1.00 78.88 557 ARG A O 1
ATOM 4275 N N . CYS A 1 558 ? -27.457 4.711 0.195 1.00 73.06 558 CYS A N 1
ATOM 4276 C CA . CYS A 1 558 ? -26.607 3.576 0.519 1.00 73.06 558 CYS A CA 1
ATOM 4277 C C . CYS A 1 558 ? -26.996 2.338 -0.310 1.00 73.06 558 CYS A C 1
ATOM 4279 O O . CYS A 1 558 ? -28.161 2.149 -0.657 1.00 73.06 558 CYS A O 1
ATOM 4281 N N . SER A 1 559 ? -26.035 1.465 -0.614 1.00 72.12 559 SER A N 1
ATOM 4282 C CA . SER A 1 559 ? -26.311 0.208 -1.327 1.00 72.12 559 SER A CA 1
ATOM 4283 C C . SER A 1 559 ? -27.104 -0.805 -0.489 1.00 72.12 559 SER A C 1
ATOM 4285 O O . SER A 1 559 ? -27.739 -1.684 -1.068 1.00 72.12 559 SER A O 1
ATOM 4287 N N . GLY A 1 560 ? -27.103 -0.678 0.844 1.00 62.41 560 GLY A N 1
ATOM 4288 C CA . GLY A 1 560 ? -27.794 -1.562 1.795 1.00 62.41 560 GLY A CA 1
ATOM 4289 C C . GLY A 1 560 ? -28.989 -0.992 2.521 1.00 62.41 560 GLY A C 1
ATOM 4290 O O . GLY A 1 560 ? -29.504 -1.648 3.422 1.00 62.41 560 GLY A O 1
ATOM 4291 N N . GLY A 1 561 ? -29.479 0.176 2.117 1.00 66.50 561 GLY A N 1
ATOM 4292 C CA . GLY A 1 561 ? -30.660 0.739 2.748 1.00 66.50 561 GLY A CA 1
ATOM 4293 C C . GLY A 1 561 ? -31.105 2.080 2.171 1.00 66.50 561 GLY A C 1
ATOM 4294 O O . GLY A 1 561 ? -30.522 2.594 1.213 1.00 66.50 561 GLY A O 1
ATOM 4295 N N . PRO A 1 562 ? -32.204 2.641 2.701 1.00 68.56 562 PRO A N 1
ATOM 4296 C CA . PRO A 1 562 ? -32.756 3.911 2.246 1.00 68.56 562 PRO A CA 1
ATOM 4297 C C . PRO A 1 562 ? -31.976 5.138 2.748 1.00 68.56 562 PRO A C 1
ATOM 4299 O O . PRO A 1 562 ? -32.335 6.258 2.373 1.00 68.56 562 PRO A O 1
ATOM 4302 N N . GLU A 1 563 ? -30.959 4.962 3.598 1.00 72.69 563 GLU A N 1
ATOM 4303 C CA . GLU A 1 563 ? -30.184 6.054 4.186 1.00 72.69 563 GLU A CA 1
ATOM 4304 C C . GLU A 1 563 ? -29.299 6.771 3.153 1.00 72.69 563 GLU A C 1
ATOM 4306 O O . GLU A 1 563 ? -29.101 6.304 2.028 1.00 72.69 563 GLU A O 1
ATOM 4311 N N . PHE A 1 564 ? -28.769 7.940 3.530 1.00 74.88 564 PHE A N 1
ATOM 4312 C CA . PHE A 1 564 ? -27.852 8.709 2.688 1.00 74.88 564 PHE A CA 1
ATOM 4313 C C . PHE A 1 564 ? -26.382 8.385 3.016 1.00 74.88 564 PHE A C 1
ATOM 4315 O O . PHE A 1 564 ? -25.998 8.409 4.181 1.00 74.88 564 PHE A O 1
ATOM 4322 N N . CYS A 1 565 ? -25.566 8.135 1.987 1.00 71.81 565 CYS A N 1
ATOM 4323 C CA . CYS A 1 565 ? -24.183 7.647 2.057 1.00 71.81 565 CYS A CA 1
ATOM 4324 C C . CYS A 1 565 ? -23.205 8.456 1.165 1.00 71.81 565 CYS A C 1
ATOM 4326 O O . CYS A 1 565 ? -22.404 7.882 0.423 1.00 71.81 565 CYS A O 1
ATOM 4328 N N . GLY A 1 566 ? -23.272 9.792 1.199 1.00 68.00 566 GLY A N 1
ATOM 4329 C CA . GLY A 1 566 ? -22.361 10.659 0.427 1.00 68.00 566 GLY A CA 1
ATOM 4330 C C . GLY A 1 566 ? -22.679 10.706 -1.078 1.00 68.00 566 GLY A C 1
ATOM 4331 O O . GLY A 1 566 ? -23.574 10.011 -1.542 1.00 68.00 566 GLY A O 1
ATOM 4332 N N . ARG A 1 567 ? -22.006 11.550 -1.873 1.00 66.69 567 ARG A N 1
ATOM 4333 C CA . ARG A 1 567 ? -22.115 11.624 -3.357 1.00 66.69 567 ARG A CA 1
ATOM 4334 C C . ARG A 1 567 ? -20.735 11.430 -3.998 1.00 66.69 567 ARG A C 1
ATOM 4336 O O . ARG A 1 567 ? -19.739 11.476 -3.287 1.00 66.69 567 ARG A O 1
ATOM 4343 N N . GLU A 1 568 ? -20.703 11.185 -5.314 1.00 62.19 568 GLU A N 1
ATOM 4344 C CA . GLU A 1 568 ? -19.483 11.012 -6.126 1.00 62.19 568 GLU A CA 1
ATOM 4345 C C . GLU A 1 568 ? -18.348 12.004 -5.792 1.00 62.19 568 GLU A C 1
ATOM 4347 O O . GLU A 1 568 ? -18.605 13.175 -5.508 1.00 62.19 568 GLU A O 1
ATOM 4352 N N . GLN A 1 569 ? -17.105 11.526 -5.964 1.00 65.62 569 GLN A N 1
ATOM 4353 C CA . GLN A 1 569 ? -15.814 12.230 -5.829 1.00 65.62 569 GLN A CA 1
ATOM 4354 C C . GLN A 1 569 ? -15.302 12.341 -4.387 1.00 65.62 569 GLN A C 1
ATOM 4356 O O . GLN A 1 569 ? -14.893 11.328 -3.826 1.00 65.62 569 GLN A O 1
ATOM 4361 N N . ASP A 1 570 ? -15.324 13.546 -3.806 1.00 68.12 570 ASP A N 1
ATOM 4362 C CA . ASP A 1 570 ? -14.573 13.911 -2.592 1.00 68.12 570 ASP A CA 1
ATOM 4363 C C . ASP A 1 570 ? -15.485 14.277 -1.412 1.00 68.12 570 ASP A C 1
ATOM 4365 O O . ASP A 1 570 ? -15.020 14.743 -0.374 1.00 68.12 570 ASP A O 1
ATOM 4369 N N . THR A 1 571 ? -16.800 14.087 -1.573 1.00 79.38 571 THR A N 1
ATOM 4370 C CA . THR A 1 571 ? -17.787 14.413 -0.539 1.00 79.38 571 THR A CA 1
ATOM 4371 C C . THR A 1 571 ? -18.117 13.199 0.312 1.00 79.38 571 THR A C 1
ATOM 4373 O O . THR A 1 571 ? -18.470 12.145 -0.219 1.00 79.38 571 THR A O 1
ATOM 4376 N N . ILE A 1 572 ? -18.037 13.350 1.626 1.00 83.69 572 ILE A N 1
ATOM 4377 C CA . ILE A 1 572 ? -18.266 12.278 2.589 1.00 83.69 572 ILE A CA 1
ATOM 4378 C C . ILE A 1 572 ? -19.244 12.751 3.659 1.00 83.69 572 ILE A C 1
ATOM 4380 O O . ILE A 1 572 ? -19.144 13.865 4.173 1.00 83.69 572 ILE A O 1
ATOM 4384 N N . GLU A 1 573 ? -20.221 11.910 3.980 1.00 89.00 573 GLU A N 1
ATOM 4385 C CA . GLU A 1 573 ? -21.072 12.132 5.146 1.00 89.00 573 GLU A CA 1
ATOM 4386 C C . GLU A 1 573 ? -20.359 11.556 6.369 1.00 89.00 573 GLU A C 1
ATOM 4388 O O . GLU A 1 573 ? -20.145 10.346 6.415 1.00 89.00 573 GLU A O 1
ATOM 4393 N N . VAL A 1 574 ? -19.972 12.404 7.325 1.00 89.06 574 VAL A N 1
ATOM 4394 C CA . VAL A 1 574 ? -19.151 12.014 8.480 1.00 89.06 574 VAL A CA 1
ATOM 4395 C C . VAL A 1 574 ? -19.995 11.889 9.742 1.00 89.06 574 VAL A C 1
ATOM 4397 O O . VAL A 1 574 ? -20.868 12.712 10.040 1.00 89.06 574 VAL A O 1
ATOM 4400 N N . PHE A 1 575 ? -19.674 10.862 10.514 1.00 88.38 575 PHE A N 1
ATOM 4401 C CA . PHE A 1 575 ? -20.257 10.543 11.799 1.00 88.38 575 PHE A CA 1
ATOM 4402 C C . PHE A 1 575 ? -19.148 10.294 12.829 1.00 88.38 575 PHE A C 1
ATOM 4404 O O . PHE A 1 575 ? -18.038 9.886 12.484 1.00 88.38 575 PHE A O 1
ATOM 4411 N N . SER A 1 576 ? -19.468 10.506 14.103 1.00 84.44 576 SER A N 1
ATOM 4412 C CA . SER A 1 576 ? -18.613 10.135 15.232 1.00 84.44 576 SER A CA 1
ATOM 4413 C C . SER A 1 576 ? -19.359 9.200 16.172 1.00 84.44 576 SER A C 1
ATOM 4415 O O . SER A 1 576 ? -20.562 9.357 16.391 1.00 84.44 576 SER A O 1
ATOM 4417 N N . SER A 1 577 ? -18.642 8.237 16.740 1.00 74.31 577 SER A N 1
ATOM 4418 C CA . SER A 1 577 ? -19.142 7.360 17.805 1.00 74.31 577 SER A CA 1
ATOM 4419 C C . SER A 1 577 ? -19.051 7.988 19.202 1.00 74.31 577 SER A C 1
ATOM 4421 O O . SER A 1 577 ? -19.516 7.385 20.166 1.00 74.31 577 SER A O 1
ATOM 4423 N N . TYR A 1 578 ? -18.464 9.184 19.309 1.00 69.06 578 TYR A N 1
ATOM 4424 C CA . TYR A 1 578 ? -18.299 9.961 20.541 1.00 69.06 578 TYR A CA 1
ATOM 4425 C C . TYR A 1 578 ? -18.745 11.415 20.323 1.00 69.06 578 TYR A C 1
ATOM 4427 O O . TYR A 1 578 ? -18.742 11.903 19.192 1.00 69.06 578 TYR A O 1
ATOM 4435 N N . GLU A 1 579 ? -19.140 12.098 21.398 1.00 64.06 579 GLU A N 1
ATOM 4436 C CA . GLU A 1 579 ? -19.582 13.500 21.342 1.00 64.06 579 GLU A CA 1
ATOM 4437 C C . GLU A 1 579 ? -18.418 14.454 21.031 1.00 64.06 579 GLU A C 1
ATOM 4439 O O . GLU A 1 579 ? -18.578 15.400 20.267 1.00 64.06 579 GLU A O 1
ATOM 4444 N N . GLU A 1 580 ? -17.232 14.155 21.562 1.00 64.25 580 GLU A N 1
ATOM 4445 C CA . GLU A 1 580 ? -15.998 14.904 21.322 1.00 64.25 580 GLU A CA 1
ATOM 4446 C C . GLU A 1 580 ? -15.407 14.571 19.946 1.00 64.25 580 GLU A C 1
ATOM 4448 O O . GLU A 1 580 ? -15.226 13.401 19.588 1.00 64.25 580 GLU A O 1
ATOM 4453 N N . THR A 1 581 ? -15.079 15.605 19.168 1.00 70.12 581 THR A N 1
ATOM 4454 C CA . THR A 1 581 ? -14.555 15.455 17.808 1.00 70.12 581 THR A CA 1
ATOM 4455 C C . THR A 1 581 ? -13.065 15.774 17.724 1.00 70.12 581 THR A C 1
ATOM 4457 O O . THR A 1 581 ? -12.671 16.926 17.717 1.00 70.12 581 THR A O 1
ATOM 4460 N N . GLY A 1 582 ? -12.206 14.764 17.578 1.00 76.94 582 GLY A N 1
ATOM 4461 C CA . GLY A 1 582 ? -10.792 14.983 17.255 1.00 76.94 582 GLY A CA 1
ATOM 4462 C C . GLY A 1 582 ? -10.595 15.577 15.852 1.00 76.94 582 GLY A C 1
ATOM 4463 O O . GLY A 1 582 ? -11.137 15.060 14.872 1.00 76.94 582 GLY A O 1
ATOM 4464 N N . VAL A 1 583 ? -9.781 16.629 15.733 1.00 81.69 583 VAL A N 1
ATOM 4465 C CA . VAL A 1 583 ? -9.351 17.198 14.443 1.00 81.69 583 VAL A CA 1
ATOM 4466 C C . VAL A 1 583 ? -7.828 17.219 14.349 1.00 81.69 583 VAL A C 1
ATOM 4468 O O . VAL A 1 583 ? -7.122 17.385 15.340 1.00 81.69 583 VAL A O 1
ATOM 4471 N N . GLU A 1 584 ? -7.295 17.038 13.149 1.00 83.19 584 GLU A N 1
ATOM 4472 C CA . GLU A 1 584 ? -5.876 17.181 12.865 1.00 83.19 584 GLU A CA 1
ATOM 4473 C C . GLU A 1 584 ? -5.521 18.665 12.722 1.00 83.19 584 GLU A C 1
ATOM 4475 O O . GLU A 1 584 ? -6.180 19.416 12.004 1.00 83.19 584 GLU A O 1
ATOM 4480 N N . TYR A 1 585 ? -4.455 19.083 13.398 1.00 84.06 585 TYR A N 1
ATOM 4481 C CA . TYR A 1 585 ? -3.921 20.439 13.356 1.00 84.06 585 TYR A CA 1
ATOM 4482 C C . TYR A 1 585 ? -2.397 20.406 13.448 1.00 84.06 585 TYR A C 1
ATOM 4484 O O . TYR A 1 585 ? -1.796 19.420 13.880 1.00 84.06 585 TYR A O 1
ATOM 4492 N N . THR A 1 586 ? -1.758 21.511 13.077 1.00 84.19 586 THR A N 1
ATOM 4493 C CA . THR A 1 586 ? -0.318 21.705 13.266 1.00 84.19 586 THR A CA 1
ATOM 4494 C C . THR A 1 586 ? -0.016 23.100 13.783 1.00 84.19 586 THR A C 1
ATOM 4496 O O . THR A 1 586 ? -0.709 24.062 13.453 1.00 84.19 586 THR A O 1
ATOM 4499 N N . SER A 1 587 ? 1.052 23.225 14.570 1.00 85.50 587 SER A N 1
ATOM 4500 C CA . SER A 1 587 ? 1.597 24.531 14.944 1.00 85.50 587 SER A CA 1
ATOM 4501 C C . SER A 1 587 ? 2.304 25.162 13.745 1.00 85.50 587 SER A C 1
ATOM 4503 O O . SER A 1 587 ? 3.047 24.486 13.031 1.00 85.50 587 SER A O 1
ATOM 4505 N N . ILE A 1 588 ? 2.090 26.460 13.532 1.00 84.56 588 ILE A N 1
ATOM 4506 C CA . ILE A 1 588 ? 2.815 27.266 12.535 1.00 84.56 588 ILE A CA 1
ATOM 4507 C C . ILE A 1 588 ? 3.851 28.203 13.176 1.00 84.56 588 ILE A C 1
ATOM 4509 O O . ILE A 1 588 ? 4.639 28.844 12.468 1.00 84.56 588 ILE A O 1
ATOM 4513 N N . GLY A 1 589 ? 3.902 28.248 14.510 1.00 86.75 589 GLY A N 1
ATOM 4514 C CA . GLY A 1 589 ? 4.942 28.918 15.288 1.00 86.75 589 GLY A CA 1
ATOM 4515 C C . GLY A 1 589 ? 4.420 29.863 16.371 1.00 86.75 589 GLY A C 1
ATOM 4516 O O . GLY A 1 589 ? 3.224 29.925 16.655 1.00 86.75 589 GLY A O 1
ATOM 4517 N N . CYS A 1 590 ? 5.357 30.605 16.962 1.00 89.38 590 CYS A N 1
ATOM 4518 C CA . CYS A 1 590 ? 5.113 31.630 17.972 1.00 89.38 590 CYS A CA 1
ATOM 4519 C C . CYS A 1 590 ? 5.105 33.022 17.326 1.00 89.38 590 CYS A C 1
ATOM 4521 O O . CYS A 1 590 ? 5.954 33.315 16.481 1.00 89.38 590 CYS A O 1
ATOM 4523 N N . PHE A 1 591 ? 4.158 33.882 17.700 1.00 89.06 591 PHE A N 1
ATOM 4524 C CA . PHE A 1 591 ? 3.965 35.192 17.073 1.00 89.06 591 PHE A CA 1
ATOM 4525 C C . PHE A 1 591 ? 3.738 36.301 18.101 1.00 89.06 591 PHE A C 1
ATOM 4527 O O . PHE A 1 591 ? 3.090 36.095 19.124 1.00 89.06 591 PHE A O 1
ATOM 4534 N N . VAL A 1 592 ? 4.222 37.502 17.783 1.00 88.94 592 VAL A N 1
ATOM 4535 C CA . VAL A 1 592 ? 3.974 38.747 18.528 1.00 88.94 592 VAL A CA 1
ATOM 4536 C C . VAL A 1 592 ? 3.291 39.775 17.639 1.00 88.94 592 VAL A C 1
ATOM 4538 O O . VAL A 1 592 ? 3.594 39.874 16.450 1.00 88.94 592 VAL A O 1
ATOM 4541 N N . SER A 1 593 ? 2.419 40.599 18.210 1.00 82.75 593 SER A N 1
ATOM 4542 C CA . SER A 1 593 ? 1.868 41.773 17.535 1.00 82.75 593 SER A CA 1
ATOM 4543 C C . SER A 1 593 ? 1.778 42.946 18.511 1.00 82.75 593 SER A C 1
ATOM 4545 O O . SER A 1 593 ? 1.502 42.755 19.690 1.00 82.75 593 SER A O 1
ATOM 4547 N N . LYS A 1 594 ? 2.079 44.161 18.034 1.00 71.38 594 LYS A N 1
ATOM 4548 C CA . LYS A 1 594 ? 2.253 45.354 18.885 1.00 71.38 594 LYS A CA 1
ATOM 4549 C C . LYS A 1 594 ? 0.976 46.166 19.113 1.00 71.38 594 LYS A C 1
ATOM 4551 O O . LYS A 1 594 ? 0.919 46.919 20.077 1.00 71.38 594 LYS A O 1
ATOM 4556 N N . GLU A 1 595 ? -0.007 46.062 18.220 1.00 66.19 595 GLU A N 1
ATOM 4557 C CA . GLU A 1 595 ? -1.184 46.955 18.205 1.00 66.19 595 GLU A CA 1
ATOM 4558 C C . GLU A 1 595 ? -2.515 46.217 17.993 1.00 66.19 595 GLU A C 1
ATOM 4560 O O . GLU A 1 595 ? -3.578 46.746 18.299 1.00 66.19 595 GLU A O 1
ATOM 4565 N N . GLU A 1 596 ? -2.471 44.985 17.490 1.00 73.38 596 GLU A N 1
ATOM 4566 C CA . GLU A 1 596 ? -3.641 44.185 17.122 1.00 73.38 596 GLU A CA 1
ATOM 4567 C C . GLU A 1 596 ? -3.416 42.726 17.535 1.00 73.38 596 GLU A C 1
ATOM 4569 O O . GLU A 1 596 ? -2.273 42.297 17.690 1.00 73.38 596 GLU A O 1
ATOM 4574 N N . ARG A 1 597 ? -4.478 41.927 17.673 1.00 77.44 597 ARG A N 1
ATOM 4575 C CA . ARG A 1 597 ? -4.346 40.492 17.976 1.00 77.44 597 ARG A CA 1
ATOM 4576 C C . ARG A 1 597 ? -3.634 39.746 16.846 1.00 77.44 597 ARG A C 1
ATOM 4578 O O . ARG A 1 597 ? -3.726 40.137 15.682 1.00 77.44 597 ARG A O 1
ATOM 4585 N N . VAL A 1 598 ? -2.947 38.656 17.195 1.00 82.38 598 VAL A N 1
ATOM 4586 C CA . VAL A 1 598 ? -2.269 37.775 16.226 1.00 82.38 598 VAL A CA 1
ATOM 4587 C C . VAL A 1 598 ? -3.281 37.088 15.302 1.00 82.38 598 VAL A C 1
ATOM 4589 O O . VAL A 1 598 ? -3.030 36.975 14.104 1.00 82.38 598 VAL A O 1
ATOM 4592 N N . ILE A 1 599 ? -4.443 36.702 15.836 1.00 84.31 599 ILE A N 1
ATOM 4593 C CA . ILE A 1 599 ? -5.613 36.285 15.058 1.00 84.31 599 ILE A CA 1
ATOM 4594 C C . ILE A 1 599 ? -6.727 37.323 15.289 1.00 84.31 599 ILE A C 1
ATOM 4596 O O . ILE A 1 599 ? -7.199 37.452 16.420 1.00 84.31 599 ILE A O 1
ATOM 4600 N N . PRO A 1 600 ? -7.145 38.087 14.264 1.00 73.12 600 PRO A N 1
ATOM 4601 C CA . PRO A 1 600 ? -8.143 39.153 14.376 1.00 73.12 600 PRO A CA 1
ATOM 4602 C C . PRO A 1 600 ? -9.610 38.666 14.381 1.00 73.12 600 PRO A C 1
ATOM 4604 O O . PRO A 1 600 ? -10.503 39.446 14.064 1.00 73.12 600 PRO A O 1
ATOM 4607 N N . GLY A 1 601 ? -9.884 37.399 14.707 1.00 65.19 601 GLY A N 1
ATOM 4608 C CA . GLY A 1 601 ? -11.250 36.861 14.721 1.00 65.19 601 GLY A CA 1
ATOM 4609 C C . GLY A 1 601 ? -12.124 37.399 15.862 1.00 65.19 601 GLY A C 1
ATOM 4610 O O . GLY A 1 601 ? -11.627 37.940 16.853 1.00 65.19 601 GLY A O 1
ATOM 4611 N N . ASN A 1 602 ? -13.444 37.262 15.697 1.00 55.56 602 ASN A N 1
ATOM 4612 C CA . ASN A 1 602 ? -14.452 37.856 16.584 1.00 55.56 602 ASN A CA 1
ATOM 4613 C C . ASN A 1 602 ? -14.815 36.988 17.802 1.00 55.56 602 ASN A C 1
ATOM 4615 O O . ASN A 1 602 ? -15.396 37.515 18.749 1.00 55.56 602 ASN A O 1
ATOM 4619 N N . ASP A 1 603 ? -14.458 35.702 17.800 1.00 62.03 603 ASP A N 1
ATOM 4620 C CA . ASP A 1 603 ? -14.867 34.743 18.829 1.00 62.03 603 ASP A CA 1
ATOM 4621 C C . ASP A 1 603 ? -13.684 34.380 19.739 1.00 62.03 603 ASP A C 1
ATOM 4623 O O . ASP A 1 603 ? -12.606 33.997 19.274 1.00 62.03 603 ASP A O 1
ATOM 4627 N N . TYR A 1 604 ? -13.880 34.538 21.050 1.00 65.69 604 TYR A N 1
ATOM 4628 C CA . TYR A 1 604 ? -12.899 34.207 22.082 1.00 65.69 604 TYR A CA 1
ATOM 4629 C C . TYR A 1 604 ? -13.559 33.425 23.214 1.00 65.69 604 TYR A C 1
ATOM 4631 O O . TYR A 1 604 ? -14.672 33.744 23.637 1.00 65.69 604 TYR A O 1
ATOM 4639 N N . ILE A 1 605 ? -12.849 32.419 23.721 1.00 66.06 605 ILE A N 1
ATOM 4640 C CA . ILE A 1 605 ? -13.267 31.626 24.877 1.00 66.06 605 ILE A CA 1
ATOM 4641 C C . ILE A 1 605 ? -12.122 31.624 25.886 1.00 66.06 605 ILE A C 1
ATOM 4643 O O . ILE A 1 605 ? -10.959 31.437 25.530 1.00 66.06 605 ILE A O 1
ATOM 4647 N N . THR A 1 606 ? -12.461 31.862 27.150 1.00 64.31 606 THR A N 1
ATOM 4648 C CA . THR A 1 606 ? -11.568 31.665 28.295 1.00 64.31 606 THR A CA 1
ATOM 4649 C C . THR A 1 606 ? -11.966 30.359 28.968 1.00 64.31 606 THR A C 1
ATOM 4651 O O . THR A 1 606 ? -13.096 30.249 29.452 1.00 64.31 606 THR A O 1
ATOM 4654 N N . TRP A 1 607 ? -11.074 29.373 28.979 1.00 63.97 607 TRP A N 1
ATOM 4655 C CA . TRP A 1 607 ? -11.323 28.064 29.589 1.00 63.97 607 TRP A CA 1
ATOM 4656 C C . TRP A 1 607 ? -10.491 27.868 30.853 1.00 63.97 607 TRP A C 1
ATOM 4658 O O . TRP A 1 607 ? -9.372 28.361 30.950 1.00 63.97 607 TRP A O 1
ATOM 4668 N N . GLU A 1 608 ? -11.062 27.183 31.846 1.00 59.38 608 GLU A N 1
ATOM 4669 C CA . GLU A 1 608 ? -10.380 26.886 33.116 1.00 59.38 608 GLU A CA 1
ATOM 4670 C C . GLU A 1 608 ? -9.440 25.673 33.003 1.00 59.38 608 GLU A C 1
ATOM 4672 O O . GLU A 1 608 ? -8.460 25.610 33.736 1.00 59.38 608 GLU A O 1
ATOM 4677 N N . ASN A 1 609 ? -9.704 24.757 32.060 1.00 64.12 609 ASN A N 1
ATOM 4678 C CA . ASN A 1 609 ? -8.857 23.612 31.717 1.00 64.12 609 ASN A CA 1
ATOM 4679 C C . ASN A 1 609 ? -8.733 23.533 30.192 1.00 64.12 609 ASN A C 1
ATOM 4681 O O . ASN A 1 609 ? -9.725 23.304 29.503 1.00 64.12 609 ASN A O 1
ATOM 4685 N N . ILE A 1 610 ? -7.537 23.749 29.651 1.00 62.56 610 ILE A N 1
ATOM 4686 C CA . ILE A 1 610 ? -7.340 23.821 28.199 1.00 62.56 610 ILE A CA 1
ATOM 4687 C C . ILE A 1 610 ? -7.054 22.423 27.651 1.00 62.56 610 ILE A C 1
ATOM 4689 O O . ILE A 1 610 ? -5.952 21.894 27.807 1.00 62.56 610 ILE A O 1
ATOM 4693 N N . ASN A 1 611 ? -8.030 21.845 26.948 1.00 73.75 611 ASN A N 1
ATOM 4694 C CA . ASN A 1 611 ? -7.792 20.730 26.039 1.00 73.75 611 ASN A CA 1
ATOM 4695 C C . ASN A 1 611 ? -7.607 21.269 24.612 1.00 73.75 611 ASN A C 1
ATOM 4697 O O . ASN A 1 611 ? -8.537 21.778 23.983 1.00 73.75 611 ASN A O 1
ATOM 4701 N N . LEU A 1 612 ? -6.377 21.169 24.104 1.00 75.31 612 LEU A N 1
ATOM 4702 C CA . LEU A 1 612 ? -6.006 21.682 22.788 1.00 75.31 612 LEU A CA 1
ATOM 4703 C C . LEU A 1 612 ? -6.797 21.009 21.654 1.00 75.31 612 LEU A C 1
ATOM 4705 O O . LEU A 1 612 ? -7.110 21.662 20.659 1.00 75.31 612 LEU A O 1
ATOM 4709 N N . GLU A 1 613 ? -7.149 19.730 21.816 1.00 76.38 613 GLU A N 1
ATOM 4710 C CA . GLU A 1 613 ? -7.915 18.967 20.827 1.00 76.38 613 GLU A CA 1
ATOM 4711 C C . GLU A 1 613 ? -9.374 19.429 20.762 1.00 76.38 613 GLU A C 1
ATOM 4713 O O . GLU A 1 613 ? -9.892 19.681 19.673 1.00 76.38 613 GLU A O 1
ATOM 4718 N N . GLU A 1 614 ? -10.017 19.619 21.917 1.00 77.00 614 GLU A N 1
ATOM 4719 C CA . GLU A 1 614 ? -11.378 20.167 21.995 1.00 77.00 614 GLU A CA 1
ATOM 4720 C C . GLU A 1 614 ? -11.446 21.578 21.412 1.00 77.00 614 GLU A C 1
ATOM 4722 O O . GLU A 1 614 ? -12.408 21.940 20.734 1.00 77.00 614 GLU A O 1
ATOM 4727 N N . TYR A 1 615 ? -10.406 22.381 21.627 1.00 78.94 615 TYR A N 1
ATOM 4728 C CA . TYR A 1 615 ? -10.382 23.729 21.091 1.00 78.94 615 TYR A CA 1
ATOM 4729 C C . TYR A 1 615 ? -10.154 23.762 19.575 1.00 78.94 615 TYR A C 1
ATOM 4731 O O . TYR A 1 615 ? -10.833 24.500 18.854 1.00 78.94 615 TYR A O 1
ATOM 4739 N N . ALA A 1 616 ? -9.240 22.931 19.070 1.00 80.25 616 ALA A N 1
ATOM 4740 C CA . ALA A 1 616 ? -9.054 22.756 17.635 1.00 80.25 616 ALA A CA 1
ATOM 4741 C C . ALA A 1 616 ? -10.367 22.311 16.974 1.00 80.25 616 ALA A C 1
ATOM 4743 O O . ALA A 1 616 ? -10.742 22.829 15.916 1.00 80.25 616 ALA A O 1
ATOM 4744 N N . SER A 1 617 ? -11.084 21.402 17.637 1.00 80.50 617 SER A N 1
ATOM 4745 C CA . SER A 1 617 ? -12.403 20.939 17.237 1.00 80.50 617 SER A CA 1
ATOM 4746 C C . SER A 1 617 ? -13.420 22.066 17.179 1.00 80.50 617 SER A C 1
ATOM 4748 O O . SER A 1 617 ? -13.987 22.309 16.121 1.00 80.50 617 SER A O 1
ATOM 4750 N N . PHE A 1 618 ? -13.616 22.791 18.278 1.00 80.62 618 PHE A N 1
ATOM 4751 C CA . PHE A 1 618 ? -14.567 23.896 18.353 1.00 80.62 618 PHE A CA 1
ATOM 4752 C C . PHE A 1 618 ? -14.285 24.961 17.278 1.00 80.62 618 PHE A C 1
ATOM 4754 O O . PHE A 1 618 ? -15.170 25.341 16.511 1.00 80.62 618 PHE A O 1
ATOM 4761 N N . SER A 1 619 ? -13.022 25.382 17.148 1.00 81.25 619 SER A N 1
ATOM 4762 C CA . SER A 1 619 ? -12.606 26.365 16.140 1.00 81.25 619 SER A CA 1
ATOM 4763 C C . SER A 1 619 ? -12.934 25.914 14.715 1.00 81.25 619 SER A C 1
ATOM 4765 O O . SER A 1 619 ? -13.431 26.697 13.906 1.00 81.25 619 SER A O 1
ATOM 4767 N N . THR A 1 620 ? -12.681 24.641 14.405 1.00 80.06 620 THR A N 1
ATOM 4768 C CA . THR A 1 620 ? -12.740 24.123 13.031 1.00 80.06 620 THR A CA 1
ATOM 4769 C C . THR A 1 620 ? -14.121 23.593 12.653 1.00 80.06 620 THR A C 1
ATOM 4771 O O . THR A 1 620 ? -14.576 23.807 11.532 1.00 80.06 620 THR A O 1
ATOM 4774 N N . VAL A 1 621 ? -14.781 22.869 13.556 1.00 78.50 621 VAL A N 1
ATOM 4775 C CA . VAL A 1 621 ? -16.051 22.169 13.317 1.00 78.50 621 VAL A CA 1
ATOM 4776 C C . VAL A 1 621 ? -17.242 23.078 13.593 1.00 78.50 621 VAL A C 1
ATOM 4778 O O . VAL A 1 621 ? -18.164 23.111 12.777 1.00 78.50 621 VAL A O 1
ATOM 4781 N N . ASP A 1 622 ? -17.216 23.821 14.703 1.00 79.12 622 ASP A N 1
ATOM 4782 C CA . ASP A 1 622 ? -18.361 24.629 15.135 1.00 79.12 622 ASP A CA 1
ATOM 4783 C C . ASP A 1 622 ? -18.316 26.041 14.549 1.00 79.12 622 ASP A C 1
ATOM 4785 O O . ASP A 1 622 ? -19.346 26.559 14.115 1.00 79.12 622 ASP A O 1
ATOM 4789 N N . LEU A 1 623 ? -17.126 26.655 14.513 1.00 81.06 623 LEU A N 1
ATOM 4790 C CA . LEU A 1 623 ? -16.930 28.016 13.998 1.00 81.06 623 LEU A CA 1
ATOM 4791 C C . LEU A 1 623 ? -16.378 28.085 12.565 1.00 81.06 623 LEU A C 1
ATOM 4793 O O . LEU A 1 623 ? -16.275 29.179 12.012 1.00 81.06 623 LEU A O 1
ATOM 4797 N N . GLU A 1 624 ? -16.028 26.946 11.962 1.00 80.56 624 GLU A N 1
ATOM 4798 C CA . GLU A 1 624 ? -15.527 26.851 10.581 1.00 80.56 624 GLU A CA 1
ATOM 4799 C C . GLU A 1 624 ? -14.289 27.739 10.298 1.00 80.56 624 GLU A C 1
ATOM 4801 O O . GLU A 1 624 ? -14.136 28.281 9.202 1.00 80.56 624 GLU A O 1
ATOM 4806 N N . ASN A 1 625 ? -13.389 27.887 11.282 1.00 84.44 625 ASN A N 1
ATOM 4807 C CA . ASN A 1 625 ? -12.171 28.698 11.187 1.00 84.44 625 ASN A CA 1
ATOM 4808 C C . ASN A 1 625 ? -10.903 27.885 10.844 1.00 84.44 625 ASN A C 1
ATOM 4810 O O . ASN A 1 625 ? -10.745 26.730 11.236 1.00 84.44 625 ASN A O 1
ATOM 4814 N N . ASP A 1 626 ? -9.959 28.515 10.136 1.00 82.56 626 ASP A N 1
ATOM 4815 C CA . ASP A 1 626 ? -8.691 27.900 9.684 1.00 82.56 626 ASP A CA 1
ATOM 4816 C C . ASP A 1 626 ? -7.537 27.980 10.687 1.00 82.56 626 ASP A C 1
ATOM 4818 O O . ASP A 1 626 ? -6.587 27.187 10.623 1.00 82.56 626 ASP A O 1
ATOM 4822 N N . TYR A 1 627 ? -7.578 28.982 11.559 1.00 85.88 627 TYR A N 1
ATOM 4823 C CA . TYR A 1 627 ? -6.547 29.265 12.539 1.00 85.88 627 TYR A CA 1
ATOM 4824 C C . TYR A 1 627 ? -7.134 29.289 13.934 1.00 85.88 627 TYR A C 1
ATOM 4826 O O . TYR A 1 627 ? -8.252 29.755 14.172 1.00 85.88 627 TYR A O 1
ATOM 4834 N N . PHE A 1 628 ? -6.311 28.860 14.876 1.00 87.44 628 PHE A N 1
ATOM 4835 C CA . PHE A 1 628 ? -6.570 29.070 16.281 1.00 87.44 628 PHE A CA 1
ATOM 4836 C C . PHE A 1 628 ? -5.262 29.351 17.010 1.00 87.44 628 PHE A C 1
ATOM 4838 O O . PHE A 1 628 ? -4.190 28.910 16.593 1.00 87.44 628 PHE A O 1
ATOM 4845 N N . ALA A 1 629 ? -5.332 30.141 18.071 1.00 87.00 629 ALA A N 1
ATOM 4846 C CA . ALA A 1 629 ? -4.171 30.522 18.849 1.00 87.00 629 ALA A CA 1
ATOM 4847 C C . ALA A 1 629 ? -4.475 30.493 20.338 1.00 87.00 629 ALA A C 1
ATOM 4849 O O . ALA A 1 629 ? -5.604 30.756 20.756 1.00 87.00 629 ALA A O 1
ATOM 4850 N N . LEU A 1 630 ? -3.426 30.212 21.101 1.00 83.69 630 LEU A N 1
ATOM 4851 C CA . LEU A 1 630 ? -3.406 30.325 22.550 1.00 83.69 630 LEU A CA 1
ATOM 4852 C C . LEU A 1 630 ? -2.551 31.527 22.938 1.00 83.69 630 LEU A C 1
ATOM 4854 O O . LEU A 1 630 ? -1.424 31.666 22.449 1.00 83.69 630 LEU A O 1
ATOM 4858 N N . GLN A 1 631 ? -3.114 32.398 23.767 1.00 78.06 631 GLN A N 1
ATOM 4859 C CA . GLN A 1 631 ? -2.517 33.635 24.256 1.00 78.06 631 GLN A CA 1
ATOM 4860 C C . GLN A 1 631 ? -2.776 33.753 25.769 1.00 78.06 631 GLN A C 1
ATOM 4862 O O . GLN A 1 631 ? -3.805 33.290 26.245 1.00 78.06 631 GLN A O 1
ATOM 4867 N N . GLU A 1 632 ? -1.872 34.402 26.512 1.00 68.19 632 GLU A N 1
ATOM 4868 C CA . GLU A 1 632 ? -2.107 34.844 27.905 1.00 68.19 632 GLU A CA 1
ATOM 4869 C C . GLU A 1 632 ? -2.710 33.760 28.826 1.00 68.19 632 GLU A C 1
ATOM 4871 O O . GLU A 1 632 ? -3.800 33.930 29.365 1.00 68.19 632 GLU A O 1
ATOM 4876 N N . ASP A 1 633 ? -1.990 32.649 28.998 1.00 64.38 633 ASP A N 1
ATOM 4877 C CA . ASP A 1 633 ? -2.283 31.516 29.897 1.00 64.38 633 ASP A CA 1
ATOM 4878 C C . ASP A 1 633 ? -3.522 30.670 29.534 1.00 64.38 633 ASP A C 1
ATOM 4880 O O . ASP A 1 633 ? -3.441 29.440 29.576 1.00 64.38 633 ASP A O 1
ATOM 4884 N N . ASN A 1 634 ? -4.656 31.290 29.178 1.00 69.81 634 ASN A N 1
ATOM 4885 C CA . ASN A 1 634 ? -5.911 30.594 28.869 1.00 69.81 634 ASN A CA 1
ATOM 4886 C C . ASN A 1 634 ? -6.824 31.228 27.812 1.00 69.81 634 ASN A C 1
ATOM 4888 O O . ASN A 1 634 ? -7.954 30.762 27.605 1.00 69.81 634 ASN A O 1
ATOM 4892 N N . LEU A 1 635 ? -6.364 32.277 27.133 1.00 75.56 635 LEU A N 1
ATOM 4893 C CA . LEU A 1 635 ? -7.151 32.932 26.103 1.00 75.56 635 LEU A CA 1
ATOM 4894 C C . LEU A 1 635 ? -7.001 32.200 24.770 1.00 75.56 635 LEU A C 1
ATOM 4896 O O . LEU A 1 635 ? -5.947 32.205 24.133 1.00 75.56 635 LEU A O 1
ATOM 4900 N N . CYS A 1 636 ? -8.106 31.622 24.319 1.00 78.94 636 CYS A N 1
ATOM 4901 C CA . CYS A 1 636 ? -8.191 30.902 23.063 1.00 78.94 636 CYS A CA 1
ATOM 4902 C C . CYS A 1 636 ? -8.884 31.791 22.012 1.00 78.94 636 CYS A C 1
ATOM 4904 O O . CYS A 1 636 ? -9.997 32.277 22.243 1.00 78.94 636 CYS A O 1
ATOM 4906 N N . VAL A 1 637 ? -8.227 32.039 20.870 1.00 84.44 637 VAL A N 1
ATOM 4907 C CA . VAL A 1 637 ? -8.759 32.885 19.775 1.00 84.44 637 VAL A CA 1
ATOM 4908 C C . VAL A 1 637 ? -8.826 32.127 18.443 1.00 84.44 637 VAL A C 1
ATOM 4910 O O . VAL A 1 637 ? -7.848 31.476 18.071 1.00 84.44 637 VAL A O 1
ATOM 4913 N N . CYS A 1 638 ? -9.970 32.162 17.751 1.00 86.19 638 CYS A N 1
ATOM 4914 C CA . CYS A 1 638 ? -10.196 31.504 16.452 1.00 86.19 638 CYS A CA 1
ATOM 4915 C C . CYS A 1 638 ? -10.237 32.540 15.323 1.00 86.19 638 CYS A C 1
ATOM 4917 O O . CYS A 1 638 ? -10.606 33.690 15.556 1.00 86.19 638 CYS A O 1
ATOM 4919 N N . GLY A 1 639 ? -9.916 32.157 14.088 1.00 85.19 639 GLY A N 1
ATOM 4920 C CA . GLY A 1 639 ? -10.152 33.026 12.935 1.00 85.19 639 GLY A CA 1
ATOM 4921 C C . GLY A 1 639 ? -9.698 32.448 11.600 1.00 85.19 639 GLY A C 1
ATOM 4922 O O . GLY A 1 639 ? -8.979 31.458 11.538 1.00 85.19 639 GLY A O 1
ATOM 4923 N N . ASN A 1 640 ? -10.100 33.102 10.513 1.00 81.75 640 ASN A N 1
ATOM 4924 C CA . ASN A 1 640 ? -9.777 32.673 9.147 1.00 81.75 640 ASN A CA 1
ATOM 4925 C C . ASN A 1 640 ? -8.520 33.321 8.555 1.00 81.75 640 ASN A C 1
ATOM 4927 O O . ASN A 1 640 ? -8.040 32.907 7.499 1.00 81.75 640 ASN A O 1
ATOM 4931 N N . GLU A 1 641 ? -7.957 34.314 9.237 1.00 79.62 641 GLU A N 1
ATOM 4932 C CA . GLU A 1 641 ? -6.771 35.039 8.793 1.00 79.62 641 GLU A CA 1
ATOM 4933 C C . GLU A 1 641 ? -5.791 35.207 9.954 1.00 79.62 641 GLU A C 1
ATOM 4935 O O . GLU A 1 641 ? -6.194 35.403 11.097 1.00 79.62 641 GLU A O 1
ATOM 4940 N N . SER A 1 642 ? -4.492 35.153 9.661 1.00 77.88 642 SER A N 1
ATOM 4941 C CA . SER A 1 642 ? -3.449 35.615 10.578 1.00 77.88 642 SER A CA 1
ATOM 4942 C C . SER A 1 642 ? -3.193 37.101 10.346 1.00 77.88 642 SER A C 1
ATOM 4944 O O . SER A 1 642 ? -3.123 37.531 9.193 1.00 77.88 642 SER A O 1
ATOM 4946 N N . ASN A 1 643 ? -2.973 37.878 11.405 1.00 80.00 643 ASN A N 1
ATOM 4947 C CA . ASN A 1 643 ? -2.652 39.295 11.279 1.00 80.00 643 ASN A CA 1
ATOM 4948 C C . ASN A 1 643 ? -1.362 39.504 10.456 1.00 80.00 643 ASN A C 1
ATOM 4950 O O . ASN A 1 643 ? -0.297 39.055 10.884 1.00 80.00 643 ASN A O 1
ATOM 4954 N N . PRO A 1 644 ? -1.403 40.236 9.326 1.00 76.06 644 PRO A N 1
ATOM 4955 C CA . PRO A 1 644 ? -0.220 40.478 8.497 1.00 76.06 644 PRO A CA 1
ATOM 4956 C C . PRO A 1 644 ? 0.907 41.251 9.197 1.00 76.06 644 PRO A C 1
ATOM 4958 O O . PRO A 1 644 ? 2.049 41.209 8.746 1.00 76.06 644 PRO A O 1
ATOM 4961 N N . ARG A 1 645 ? 0.600 41.991 10.271 1.00 79.44 645 ARG A N 1
ATOM 4962 C CA . ARG A 1 645 ? 1.584 42.727 11.082 1.00 79.44 645 ARG A CA 1
ATOM 4963 C C . ARG A 1 645 ? 2.135 41.899 12.246 1.00 79.44 645 ARG A C 1
ATOM 4965 O O . ARG A 1 645 ? 3.030 42.376 12.947 1.00 79.44 645 ARG A O 1
ATOM 4972 N N . ALA A 1 646 ? 1.630 40.682 12.459 1.00 85.56 646 ALA A N 1
ATOM 4973 C CA . ALA A 1 646 ? 2.207 39.768 13.432 1.00 85.56 646 ALA A CA 1
ATOM 4974 C C . ALA A 1 646 ? 3.587 39.298 12.957 1.00 85.56 646 ALA A C 1
ATOM 4976 O O . ALA A 1 646 ? 3.790 38.930 11.802 1.00 85.56 646 ALA A O 1
ATOM 4977 N N . THR A 1 647 ? 4.554 39.313 13.866 1.00 85.88 647 THR A N 1
ATOM 4978 C CA . THR A 1 647 ? 5.931 38.901 13.601 1.00 85.88 647 THR A CA 1
ATOM 4979 C C . THR A 1 647 ? 6.163 37.524 14.214 1.00 85.88 647 THR A C 1
ATOM 4981 O O . THR A 1 647 ? 5.910 37.336 15.404 1.00 85.88 647 THR A O 1
ATOM 4984 N N . LYS A 1 648 ? 6.640 36.562 13.412 1.00 87.38 648 LYS A N 1
ATOM 4985 C CA . LYS A 1 648 ? 7.059 35.242 13.905 1.00 87.38 648 LYS A CA 1
ATOM 4986 C C . LYS A 1 648 ? 8.326 35.398 14.747 1.00 87.38 648 LYS A C 1
ATOM 4988 O O . LYS A 1 648 ? 9.291 36.013 14.296 1.00 87.38 648 LYS A O 1
ATOM 4993 N N . VAL A 1 649 ? 8.303 34.849 15.952 1.00 86.19 649 VAL A N 1
ATOM 4994 C CA . VAL A 1 649 ? 9.423 34.827 16.897 1.00 86.19 649 VAL A CA 1
ATOM 4995 C C . VAL A 1 649 ? 9.884 33.390 17.143 1.00 86.19 649 VAL A C 1
ATOM 4997 O O . VAL A 1 649 ? 9.321 32.448 16.572 1.00 86.19 649 VAL A O 1
ATOM 5000 N N . SER A 1 650 ? 10.941 33.213 17.937 1.00 86.19 650 SER A N 1
ATOM 5001 C CA . SER A 1 650 ? 11.437 31.873 18.261 1.00 86.19 650 SER A CA 1
ATOM 5002 C C . SER A 1 650 ? 10.384 31.105 19.074 1.00 86.19 650 SER A C 1
ATOM 5004 O O . SER A 1 650 ? 9.596 31.699 19.812 1.00 86.19 650 SER A O 1
ATOM 5006 N N . ILE A 1 651 ? 10.300 29.784 18.880 1.00 83.94 651 ILE A N 1
ATOM 5007 C CA . ILE A 1 651 ? 9.269 28.965 19.542 1.00 83.94 651 ILE A CA 1
ATOM 5008 C C . ILE A 1 651 ? 9.479 28.926 21.060 1.00 83.94 651 ILE A C 1
ATOM 5010 O O . ILE A 1 651 ? 8.521 28.789 21.809 1.00 83.94 651 ILE A O 1
ATOM 5014 N N . GLU A 1 652 ? 10.721 29.139 21.491 1.00 85.19 652 GLU A N 1
ATOM 5015 C CA . GLU A 1 652 ? 11.151 29.275 22.878 1.00 85.19 652 GLU A CA 1
ATOM 5016 C C . GLU A 1 652 ? 10.600 30.540 23.561 1.00 85.19 652 GLU A C 1
ATOM 5018 O O . GLU A 1 652 ? 10.633 30.616 24.780 1.00 85.19 652 GLU A O 1
ATOM 5023 N N . GLU A 1 653 ? 10.074 31.523 22.816 1.00 85.69 653 GLU A N 1
ATOM 5024 C CA . GLU A 1 653 ? 9.340 32.663 23.398 1.00 85.69 653 GLU A CA 1
ATOM 5025 C C . GLU A 1 653 ? 7.874 32.328 23.721 1.00 85.69 653 GLU A C 1
ATOM 5027 O O . GLU A 1 653 ? 7.177 33.141 24.328 1.00 85.69 653 GLU A O 1
ATOM 5032 N N . CYS A 1 654 ? 7.388 31.163 23.285 1.00 87.25 654 CYS A N 1
ATOM 5033 C CA . CYS A 1 654 ? 6.095 30.616 23.673 1.00 87.25 654 CYS A CA 1
ATOM 5034 C C . CYS A 1 654 ? 6.309 29.504 24.718 1.00 87.25 654 CYS A C 1
ATOM 5036 O O . CYS A 1 654 ? 6.078 28.326 24.432 1.00 87.25 654 CYS A O 1
ATOM 5038 N N . ASP A 1 655 ? 6.803 29.894 25.893 1.00 83.94 655 ASP A N 1
ATOM 5039 C CA . ASP A 1 655 ? 7.272 29.046 26.997 1.00 83.94 655 ASP A CA 1
ATOM 5040 C C . ASP A 1 655 ? 6.320 28.971 28.201 1.00 83.94 655 ASP A C 1
ATOM 5042 O O . ASP A 1 655 ? 6.617 28.280 29.175 1.00 83.94 655 ASP A O 1
ATOM 5046 N N . ILE A 1 656 ? 5.179 29.657 28.153 1.00 80.88 656 ILE A N 1
ATOM 5047 C CA . ILE A 1 656 ? 4.185 29.611 29.227 1.00 80.88 656 ILE A CA 1
ATOM 5048 C C . ILE A 1 656 ? 3.448 28.275 29.166 1.00 80.88 656 ILE A C 1
ATOM 5050 O O . ILE A 1 656 ? 2.903 27.911 28.125 1.00 80.88 656 ILE A O 1
ATOM 5054 N N . GLU A 1 657 ? 3.413 27.549 30.280 1.00 76.69 657 GLU A N 1
ATOM 5055 C CA . GLU A 1 657 ? 2.668 26.294 30.401 1.00 76.69 657 GLU A CA 1
ATOM 5056 C C . GL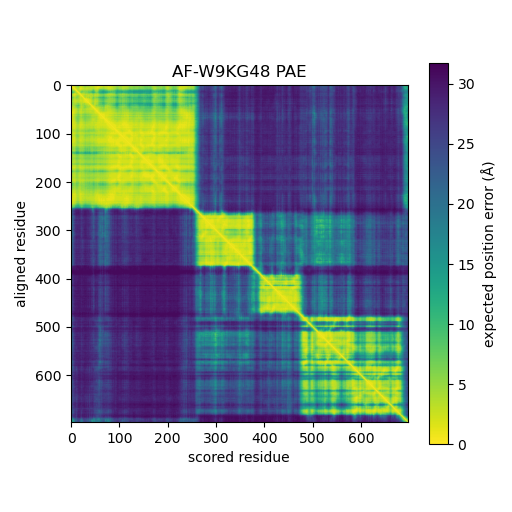U A 1 657 ? 1.155 26.538 30.365 1.00 76.69 657 GLU A C 1
ATOM 5058 O O . GLU A 1 657 ? 0.643 27.508 30.926 1.00 76.69 657 GLU A O 1
ATOM 5063 N N . CYS A 1 658 ? 0.430 25.644 29.695 1.00 71.19 658 CYS A N 1
ATOM 5064 C CA . CYS A 1 658 ? -1.025 25.652 29.707 1.00 71.19 658 CYS A CA 1
ATOM 5065 C C . CYS A 1 658 ? -1.597 25.363 31.099 1.00 71.19 658 CYS A C 1
ATOM 5067 O O . CYS A 1 658 ? -1.057 24.569 31.867 1.00 71.19 658 CYS A O 1
ATOM 5069 N N . THR A 1 659 ? -2.756 25.945 31.401 1.00 64.44 659 THR A N 1
ATOM 5070 C CA . THR A 1 659 ? -3.550 25.560 32.575 1.00 64.44 659 THR A CA 1
ATOM 5071 C C . THR A 1 659 ? -4.305 24.252 32.278 1.00 64.44 659 THR A C 1
ATOM 5073 O O . THR A 1 659 ? -5.266 24.237 31.509 1.00 64.44 659 THR A O 1
ATOM 5076 N N . GLY A 1 660 ? -3.834 23.121 32.824 1.00 60.25 660 GLY A N 1
ATOM 5077 C CA . GLY A 1 660 ? -4.449 21.794 32.643 1.00 60.25 660 GLY A CA 1
ATOM 5078 C C . GLY A 1 660 ? -3.455 20.623 32.710 1.00 60.25 660 GLY A C 1
ATOM 5079 O O . GLY A 1 660 ? -2.269 20.820 32.944 1.00 60.25 660 GLY A O 1
ATOM 5080 N N . GLU A 1 661 ? -3.934 19.390 32.503 1.00 50.03 661 GLU A N 1
ATOM 5081 C CA . GLU A 1 661 ? -3.124 18.154 32.608 1.00 50.03 661 GLU A CA 1
ATOM 5082 C C . GLU A 1 661 ? -2.201 17.881 31.396 1.00 50.03 661 GLU A C 1
ATOM 5084 O O . GLU A 1 661 ? -1.400 16.946 31.425 1.00 50.03 661 GLU A O 1
ATOM 5089 N N . ASN A 1 662 ? -2.266 18.696 30.336 1.00 52.88 662 ASN A N 1
ATOM 5090 C CA . ASN A 1 662 ? -1.465 18.515 29.123 1.00 52.88 662 ASN A CA 1
ATOM 5091 C C . ASN A 1 662 ? -0.176 19.357 29.168 1.00 52.88 662 ASN A C 1
ATOM 5093 O O . ASN A 1 662 ? -0.235 20.582 29.234 1.00 52.88 662 ASN A O 1
ATOM 5097 N N . MET A 1 663 ? 0.986 18.694 29.077 1.00 52.81 663 MET A N 1
ATOM 5098 C CA . MET A 1 663 ? 2.352 19.265 29.114 1.00 52.81 663 MET A CA 1
ATOM 5099 C C . MET A 1 663 ? 2.731 20.116 27.874 1.00 52.81 663 MET A C 1
ATOM 5101 O O . MET A 1 663 ? 3.855 20.022 27.380 1.00 52.81 663 MET A O 1
ATOM 5105 N N . ASP A 1 664 ? 1.811 20.909 27.323 1.00 64.00 664 ASP A N 1
ATOM 5106 C CA . ASP A 1 664 ? 2.072 21.770 26.161 1.00 64.00 664 ASP A CA 1
ATOM 5107 C C . ASP A 1 664 ? 2.187 23.252 26.567 1.00 64.00 664 ASP A C 1
ATOM 5109 O O . ASP A 1 664 ? 1.716 23.672 27.628 1.00 64.00 664 ASP A O 1
ATOM 5113 N N . THR A 1 665 ? 2.832 24.061 25.723 1.00 73.50 665 THR A N 1
ATOM 5114 C CA . THR A 1 665 ? 2.965 25.509 25.955 1.00 73.50 665 THR A CA 1
ATOM 5115 C C . THR A 1 665 ? 1.817 26.293 25.314 1.00 73.50 665 THR A C 1
ATOM 5117 O O . THR A 1 665 ? 1.471 26.074 24.149 1.00 73.50 665 THR A O 1
ATOM 5120 N N . CYS A 1 666 ? 1.248 27.242 26.058 1.00 71.06 666 CYS A N 1
ATOM 5121 C CA . CYS A 1 666 ? 0.066 28.047 25.736 1.00 71.06 666 CYS A CA 1
ATOM 5122 C C . CYS A 1 666 ? 0.398 29.467 25.244 1.00 71.06 666 CYS A C 1
ATOM 5124 O O . CYS A 1 666 ? -0.330 30.424 25.498 1.00 71.06 666 CYS A O 1
ATOM 5126 N N . GLY A 1 667 ? 1.499 29.616 24.507 1.00 77.62 667 GLY A N 1
ATOM 5127 C CA . GLY A 1 667 ? 1.990 30.927 24.091 1.00 77.62 667 GLY A CA 1
ATOM 5128 C C . GLY A 1 667 ? 3.035 31.466 25.060 1.00 77.62 667 GLY A C 1
ATOM 5129 O O . GLY A 1 667 ? 3.781 30.698 25.658 1.00 77.62 667 GLY A O 1
ATOM 5130 N N . GLY A 1 668 ? 3.127 32.786 25.171 1.00 75.81 668 GLY A N 1
ATOM 5131 C CA . GLY A 1 668 ? 4.113 33.474 26.004 1.00 75.81 668 GLY A CA 1
ATOM 5132 C C . GLY A 1 668 ? 3.639 34.876 26.373 1.00 75.81 668 GLY A C 1
ATOM 5133 O O . GLY A 1 668 ? 2.564 35.311 25.954 1.00 75.81 668 GLY A O 1
ATOM 5134 N N . LYS A 1 669 ? 4.433 35.622 27.144 1.00 79.06 669 LYS A N 1
ATOM 5135 C CA . LYS A 1 669 ? 4.054 36.986 27.541 1.00 79.06 669 LYS A CA 1
ATOM 5136 C C . LYS A 1 669 ? 3.946 37.892 26.308 1.00 79.06 669 LYS A C 1
ATOM 5138 O O . LYS A 1 669 ? 4.949 38.169 25.649 1.00 79.06 669 LYS A O 1
ATOM 5143 N N . ASP A 1 670 ? 2.732 38.347 25.997 1.00 78.88 670 ASP A N 1
ATOM 5144 C CA . ASP A 1 670 ? 2.398 39.049 24.748 1.00 78.88 670 ASP A CA 1
ATOM 5145 C C . ASP A 1 670 ? 2.764 38.234 23.485 1.00 78.88 670 ASP A C 1
ATOM 5147 O O . ASP A 1 670 ? 3.145 38.794 22.451 1.00 78.88 670 ASP A O 1
ATOM 5151 N N . ARG A 1 671 ? 2.732 36.898 23.568 1.00 86.88 671 ARG A N 1
ATOM 5152 C CA . ARG A 1 671 ? 2.995 35.974 22.457 1.00 86.88 671 ARG A CA 1
ATOM 5153 C C . ARG A 1 671 ? 1.851 34.989 22.309 1.00 86.88 671 ARG A C 1
ATOM 5155 O O . ARG A 1 671 ? 1.347 34.462 23.296 1.00 86.88 671 ARG A O 1
ATOM 5162 N N . ALA A 1 672 ? 1.501 34.695 21.066 1.00 87.31 672 ALA A N 1
ATOM 5163 C CA . ALA A 1 672 ? 0.509 33.687 20.743 1.00 87.31 672 ALA A CA 1
ATOM 5164 C C . ALA A 1 672 ? 1.167 32.509 20.024 1.00 87.31 672 ALA A C 1
ATOM 5166 O O . ALA A 1 672 ? 1.883 32.700 19.032 1.00 87.31 672 ALA A O 1
ATOM 5167 N N . LYS A 1 673 ? 0.903 31.289 20.498 1.00 88.38 673 LYS A N 1
ATOM 5168 C CA . LYS A 1 673 ? 1.250 30.069 19.762 1.00 88.38 673 LYS A CA 1
ATOM 5169 C C . LYS A 1 673 ? 0.108 29.776 18.803 1.00 88.38 673 LYS A C 1
ATOM 5171 O O . LYS A 1 673 ? -1.032 29.601 19.231 1.00 88.38 673 LYS A O 1
ATOM 5176 N N . VAL A 1 674 ? 0.409 29.800 17.510 1.00 88.19 674 VAL A N 1
ATOM 5177 C CA . VAL A 1 674 ? -0.601 29.739 16.452 1.00 88.19 674 VAL A CA 1
ATOM 5178 C C . VAL A 1 674 ? -0.584 28.370 15.800 1.00 88.19 674 VAL A C 1
ATOM 5180 O O . VAL A 1 674 ? 0.473 27.845 15.439 1.00 88.19 674 VAL A O 1
ATOM 5183 N N . TYR A 1 675 ? -1.777 27.833 15.600 1.00 87.88 675 TYR A N 1
ATOM 5184 C CA . TYR A 1 675 ? -2.037 26.566 14.950 1.00 87.88 675 TYR A CA 1
ATOM 5185 C C . TYR A 1 675 ? -2.938 26.770 13.736 1.00 87.88 675 TYR A C 1
ATOM 5187 O O . TYR A 1 675 ? -3.650 27.771 13.613 1.00 87.88 675 TYR A O 1
ATOM 5195 N N . THR A 1 676 ? -2.908 25.803 12.829 1.00 86.31 676 THR A N 1
ATOM 5196 C CA . THR A 1 676 ? -3.824 25.744 11.696 1.00 86.31 676 THR A CA 1
ATOM 5197 C C . THR A 1 676 ? -4.303 24.321 11.465 1.00 86.31 676 THR A C 1
ATOM 5199 O O . THR A 1 676 ? -3.558 23.361 11.671 1.00 86.31 676 THR A O 1
ATOM 5202 N N . THR A 1 677 ? -5.544 24.208 11.006 1.00 81.25 677 THR A N 1
ATOM 5203 C CA . THR A 1 677 ? -6.135 22.976 10.470 1.00 81.25 677 THR A CA 1
ATOM 5204 C C . THR A 1 677 ? -6.108 22.950 8.943 1.00 81.25 677 THR A C 1
ATOM 5206 O O . THR A 1 677 ? -6.713 22.073 8.333 1.00 81.25 677 THR A O 1
ATOM 5209 N N . ASN A 1 678 ? -5.422 23.907 8.302 1.00 79.06 678 ASN A N 1
ATOM 5210 C CA . ASN A 1 678 ? -5.334 24.031 6.850 1.00 79.06 678 ASN A CA 1
ATOM 5211 C C . ASN A 1 678 ? -3.895 23.833 6.355 1.00 79.06 678 ASN A C 1
ATOM 5213 O O . ASN A 1 678 ? -3.023 24.669 6.607 1.00 79.06 678 ASN A O 1
ATOM 5217 N N . SER A 1 679 ? -3.635 22.768 5.593 1.00 71.94 679 SER A N 1
ATOM 5218 C CA . SER A 1 679 ? -2.273 22.422 5.161 1.00 71.94 679 SER A CA 1
ATOM 5219 C C . SER A 1 679 ? -1.670 23.439 4.186 1.00 71.94 679 SER A C 1
ATOM 5221 O O . SER A 1 679 ? -0.453 23.645 4.172 1.00 71.94 679 SER A O 1
ATOM 5223 N N . ASN A 1 680 ? -2.490 24.167 3.417 1.00 67.06 680 ASN A N 1
ATOM 5224 C CA . ASN A 1 680 ? -1.997 25.221 2.523 1.00 67.06 680 ASN A CA 1
ATOM 5225 C C . ASN A 1 680 ? -1.404 26.411 3.288 1.00 67.06 680 ASN A C 1
ATOM 5227 O O . ASN A 1 680 ? -0.665 27.209 2.710 1.00 67.06 680 ASN A O 1
ATOM 5231 N N . ARG A 1 681 ? -1.697 26.527 4.586 1.00 68.06 681 ARG A N 1
ATOM 5232 C CA . ARG A 1 681 ? -1.140 27.554 5.472 1.00 68.06 681 ARG A CA 1
ATOM 5233 C C . ARG A 1 681 ? 0.175 27.123 6.133 1.00 68.06 681 ARG A C 1
ATOM 5235 O O . ARG A 1 681 ? 0.796 27.931 6.816 1.00 68.06 681 ARG A O 1
ATOM 5242 N N . VAL A 1 682 ? 0.629 25.890 5.879 1.00 62.50 682 VAL A N 1
ATOM 5243 C CA . VAL A 1 682 ? 1.806 25.245 6.497 1.00 62.50 682 VAL A CA 1
ATOM 5244 C C . VAL A 1 682 ? 3.063 25.357 5.621 1.00 62.50 682 VAL A C 1
ATOM 5246 O O . VAL A 1 682 ? 4.112 24.829 5.972 1.00 62.50 682 VAL A O 1
ATOM 5249 N N . ILE A 1 683 ? 3.031 26.082 4.490 1.00 45.94 683 ILE A N 1
ATOM 5250 C CA . ILE A 1 683 ? 4.205 26.300 3.614 1.00 45.94 683 ILE A CA 1
ATOM 5251 C C . ILE A 1 683 ? 5.206 27.293 4.254 1.00 45.94 683 ILE A C 1
ATOM 5253 O O . ILE A 1 683 ? 5.538 28.341 3.715 1.00 45.94 683 ILE A O 1
ATOM 5257 N N . SER A 1 684 ? 5.688 26.953 5.445 1.00 37.53 684 SER A N 1
ATOM 5258 C CA . SER A 1 684 ? 7.022 27.199 5.977 1.00 37.53 684 SER A CA 1
ATOM 5259 C C . SER A 1 684 ? 7.201 26.199 7.134 1.00 37.53 684 SER A C 1
ATOM 5261 O O . SER A 1 684 ? 6.366 26.193 8.032 1.00 37.53 684 SER A O 1
ATOM 5263 N N . SER A 1 685 ? 8.268 25.393 7.117 1.00 33.81 685 SER A N 1
ATOM 5264 C CA . SER A 1 685 ? 8.736 24.449 8.166 1.00 33.81 685 SER A CA 1
ATOM 5265 C C . SER A 1 685 ? 8.004 23.097 8.373 1.00 33.81 685 SER A C 1
ATOM 5267 O O . SER A 1 685 ? 7.090 22.987 9.174 1.00 33.81 685 SER A O 1
ATOM 5269 N N . SER A 1 686 ? 8.507 22.081 7.645 1.00 30.56 686 SER A N 1
ATOM 5270 C CA . SER A 1 686 ? 8.814 20.662 7.991 1.00 30.56 686 SER A CA 1
ATOM 5271 C C . SER A 1 686 ? 8.101 19.910 9.139 1.00 30.56 686 SER A C 1
ATOM 5273 O O . SER A 1 686 ? 8.084 20.378 10.270 1.00 30.56 686 SER A O 1
ATOM 5275 N N . LEU A 1 687 ? 7.720 18.645 8.875 1.00 29.20 687 LEU A N 1
ATOM 5276 C CA . LEU A 1 687 ? 7.175 17.650 9.822 1.00 29.20 687 LEU A CA 1
ATOM 5277 C C . LEU A 1 687 ? 7.930 16.299 9.744 1.00 29.20 687 LEU A C 1
ATOM 5279 O O . LEU A 1 687 ? 8.306 15.875 8.652 1.00 29.20 687 LEU A O 1
ATOM 5283 N N . SER A 1 688 ? 8.080 15.610 10.888 1.00 26.80 688 SER A N 1
ATOM 5284 C CA . SER A 1 688 ? 8.529 14.208 11.033 1.00 26.80 688 SER A CA 1
ATOM 5285 C C . SER A 1 688 ? 7.555 13.405 11.9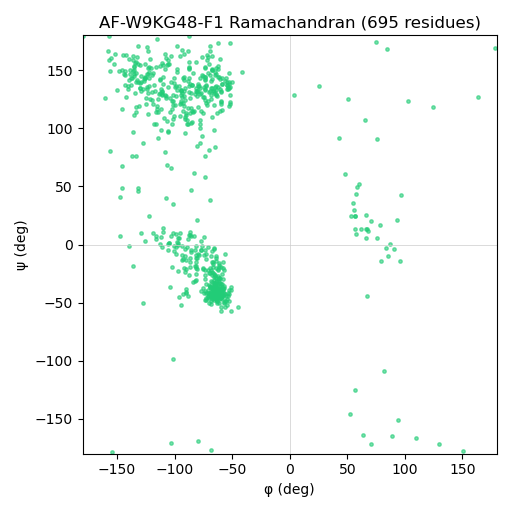13 1.00 26.80 688 SER A C 1
ATOM 5287 O O . SER A 1 688 ? 7.140 13.931 12.944 1.00 26.80 688 SER A O 1
ATOM 5289 N N . LYS A 1 689 ? 7.257 12.139 11.573 1.00 30.16 689 LYS A N 1
ATOM 5290 C CA . LYS A 1 689 ? 6.700 11.101 12.476 1.00 30.16 689 LYS A CA 1
ATOM 5291 C C . LYS A 1 689 ? 7.196 9.700 12.064 1.00 30.16 689 LYS A C 1
ATOM 5293 O O . LYS A 1 689 ? 7.459 9.478 10.882 1.00 30.16 689 LYS A O 1
ATOM 5298 N N . ASP A 1 690 ? 7.332 8.809 13.049 1.00 26.86 690 ASP A N 1
ATOM 5299 C CA . ASP A 1 690 ? 7.948 7.471 12.976 1.00 26.86 690 ASP A CA 1
ATOM 5300 C C . ASP A 1 690 ? 7.134 6.420 12.189 1.00 26.86 690 ASP A C 1
ATOM 5302 O O . ASP A 1 690 ? 5.903 6.441 12.172 1.00 26.86 690 ASP A O 1
ATOM 5306 N N . ILE A 1 691 ? 7.844 5.492 11.529 1.00 31.14 691 ILE A N 1
ATOM 5307 C CA . ILE A 1 691 ? 7.338 4.473 10.588 1.00 31.14 691 ILE A CA 1
ATOM 5308 C C . ILE A 1 691 ? 8.046 3.132 10.866 1.00 31.14 691 ILE A C 1
ATOM 5310 O O . ILE A 1 691 ? 9.243 3.118 11.144 1.00 31.14 691 ILE A O 1
ATOM 5314 N N . TYR A 1 692 ? 7.328 2.009 10.743 1.00 30.25 692 TYR A N 1
ATOM 5315 C CA . TYR A 1 692 ? 7.886 0.647 10.768 1.00 30.25 692 TYR A CA 1
ATOM 5316 C C . TYR A 1 692 ? 8.381 0.227 9.363 1.00 30.25 692 TYR A C 1
ATOM 5318 O O . TYR A 1 692 ? 7.731 0.517 8.358 1.00 30.25 692 TYR A O 1
ATOM 5326 N N . LEU A 1 693 ? 9.556 -0.414 9.277 1.00 31.42 693 LEU A N 1
ATOM 5327 C CA . LEU A 1 693 ? 10.423 -0.454 8.082 1.00 31.42 693 LEU A CA 1
ATOM 5328 C C . LEU A 1 693 ? 10.914 -1.882 7.747 1.00 31.42 693 LEU A C 1
ATOM 5330 O O . LEU A 1 693 ? 11.310 -2.601 8.655 1.00 31.42 693 LEU A O 1
ATOM 5334 N N . PHE A 1 694 ? 10.992 -2.268 6.460 1.00 36.94 694 PHE A N 1
ATOM 5335 C CA . PHE A 1 694 ? 11.551 -3.567 6.011 1.00 36.94 694 PHE A CA 1
ATOM 5336 C C . PHE A 1 694 ? 12.537 -3.436 4.830 1.00 36.94 694 PHE A C 1
ATOM 5338 O O . PHE A 1 694 ? 12.100 -3.065 3.745 1.00 36.94 694 PHE A O 1
ATOM 5345 N N . PHE A 1 695 ? 13.829 -3.816 4.973 1.00 39.69 695 PHE A N 1
ATOM 5346 C CA . PHE A 1 695 ? 14.826 -3.774 3.867 1.00 39.69 695 PHE A CA 1
ATOM 5347 C C . PHE A 1 695 ? 15.905 -4.873 3.823 1.00 39.69 695 PHE A C 1
ATOM 5349 O O . PHE A 1 695 ? 16.466 -5.278 4.837 1.00 39.69 695 PHE A O 1
ATOM 5356 N N . PHE A 1 696 ? 16.295 -5.141 2.565 1.00 29.47 696 PHE A N 1
ATOM 5357 C CA . PHE A 1 696 ? 17.551 -5.647 1.974 1.00 29.47 696 PHE A CA 1
ATOM 5358 C C . PHE A 1 696 ? 18.038 -7.074 2.286 1.00 29.47 696 PHE A C 1
ATOM 5360 O O . PHE A 1 696 ? 18.687 -7.336 3.296 1.00 29.47 696 PHE A O 1
ATOM 5367 N N . SER A 1 697 ? 17.910 -7.948 1.278 1.00 29.30 697 SER A N 1
ATOM 5368 C CA . SER A 1 697 ? 18.963 -8.900 0.878 1.00 29.30 697 SER A CA 1
ATOM 5369 C C . SER A 1 697 ? 19.033 -9.067 -0.645 1.00 29.30 697 SER A C 1
ATOM 5371 O O . SER A 1 697 ? 17.994 -9.028 -1.344 1.00 29.30 697 SER A O 1
#